Protein AF-0000000084488303 (afdb_homodimer)

pLDDT: mean 95.03, std 7.63, range [35.03, 98.94]

InterPro domains:
  IPR011650 Peptidase M20, dimerisation domain [PF07687] (34-144)
  IPR036264 Bacterial exopeptidase dimerisation domain [SSF55031] (40-153)
  IPR052083 Aminoacylase-1 peptidase M20A [PTHR45892] (1-249)

Radius of gyration: 33.82 Å; Cα contacts (8 Å, |Δi|>4): 1041; chains: 2; bounding box: 49×104×62 Å

Solvent-accessible surface area (backbone atoms only — not comparable to full-atom values): 26555 Å² total; per-residue (Å²): 94,80,67,50,68,75,34,68,70,44,59,68,64,64,72,73,64,42,81,39,77,42,46,48,19,64,44,84,38,30,40,34,24,34,40,48,23,29,50,33,27,38,35,40,39,24,40,26,63,59,43,61,21,71,46,87,74,77,71,27,13,44,58,24,46,49,46,49,48,49,54,52,52,49,50,26,52,52,33,50,49,52,45,71,75,30,86,89,51,53,75,21,69,35,56,24,51,30,57,8,31,33,38,32,45,88,43,56,57,30,32,28,46,40,32,37,41,27,32,14,34,30,38,19,82,87,57,56,66,67,59,50,51,49,49,54,51,48,50,41,58,72,40,39,75,79,50,44,76,44,68,82,36,72,54,68,92,57,68,56,39,62,85,45,84,88,27,64,65,39,49,47,52,50,50,45,34,53,76,71,64,55,46,74,42,83,40,44,34,56,54,80,61,67,52,56,47,42,27,61,76,71,28,41,34,38,18,48,33,67,32,41,65,25,69,74,35,84,96,46,80,86,62,76,77,58,67,67,46,53,54,52,27,50,56,51,46,54,52,45,50,53,53,60,71,61,57,72,76,71,83,111,94,81,65,49,67,75,34,68,70,43,58,69,64,63,73,73,65,43,82,41,79,43,46,50,20,64,45,84,38,30,39,33,24,34,41,49,22,31,51,32,26,37,35,38,38,22,39,26,62,59,43,61,20,68,48,86,74,76,72,27,12,45,57,25,46,48,46,49,49,49,54,52,53,48,48,26,51,51,33,50,49,52,46,72,74,31,84,90,51,54,75,20,69,34,54,24,51,31,58,8,32,35,38,32,44,89,44,55,56,31,32,28,48,38,32,38,42,27,31,13,34,32,39,17,82,88,56,55,65,68,60,51,52,50,50,53,51,50,52,42,57,72,40,39,76,79,50,45,78,45,68,81,36,72,54,69,91,58,67,57,38,62,86,45,87,88,28,65,68,40,5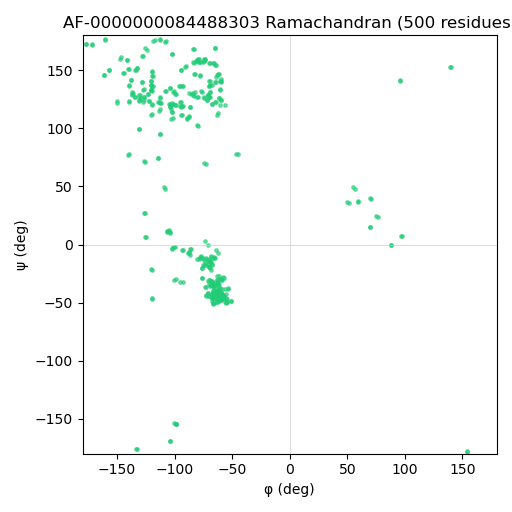0,46,51,52,50,46,33,54,75,70,65,56,45,74,43,82,42,45,34,57,54,81,63,69,52,56,48,41,28,61,76,69,28,42,34,38,18,47,32,66,32,42,65,24,70,75,34,84,96,44,80,86,62,75,77,59,67,68,46,53,54,51,26,50,54,50,47,55,52,45,51,52,53,59,71,60,56,69,74,71,83,108

Foldseek 3Di:
DQPVCPDPVVVVVVAQEAEAAAFEAQALAWEKEFAAWFKWKKKKKQFADKDFQVDDDPSAQVQLCVLLCCVQVVQQVVQVVVCVVDVLDDLLATKHKDWDDKDFDDDPGMRTRIIMTIMIIIGHLPDDPVVVVVVSVVSSVVSHPDMDMDIPGGGDRFDTADCDPVRLLNVLLVVLCVVVPHHYDYGHHHDDDPQRSCRRVPHGYMHTFQHYSADGQVVHPPHDGDPVSVVVRVVSCVSSVVSSVPRPPPVD/DQPVCPDPVVVVVVAQEAEAAAFEAQALAWEKEFAAWFKWKKKKKQFADKDFQVDDDPSAQVQLCVLLCCVQVVQQVVQVVVCVVDVLDDLLATKHKDWDDKDFDDDPGMRTRIIMTIMIIIGHLPDDPVVVVVVSVVSSVVSHPDMDMDIPGGGDRFDTQDCDPVRLLNVLLVVLCVVVPHHYDYGHHHDDDPQRSCRRVPRGYMHTFQHYSADGQVVHPPHDGDPVSVVVRVVSCVSSVVSSVPRPPPVD

Sequence (504 aa):
MRKYVHTQHFKHLNVGVSLDEGMASPTEDYLLFYGERSIWHFHIHCPGQPGHGSLLLDNTAGEKVHYIINKLMTLREQEKKKLENNPSLSIGDVITINLTQLHGGVQSNVIPPEFVVVFDCRLPVTVSHEDWENTLNQWCKEAGSGISIEYEQKQPQVEVTKLDNSNVFWNVFKESADQLGLKLIKRIFPGGTDSRYLRDVGIPAFGFSPMNKTPVLLHDHDEFLNVDIFLKGIDIYCKLIADLANVEDKTGMRKYVHTQHFKHLNVGVSLDEGMASPTEDYLLFYGERSIWHFHIHCPGQPGHGSLLLDNTAGEKVHYIINKLMTLREQEKKKLENNPSLSIGDVITINLTQLHGGVQSNVIPPEFVVVFDCRLPVTVSHEDWENTLNQWCKEAGSGISIEYEQKQPQVEVTKLDNSNVFWNVFKESADQLGLKLIKRIFPGGTDSRYLRDVGIPAFGFSPMNKTPVLLHDHDEFLNVDIFLKGIDIYCKLIADLANVEDKTG

Nearest PDB structures (foldseek):
  7uoi-assembly1_A  TM=7.329E-01  e=9.240E-13  Enterococcus faecium 1,231,410
  3pfo-assembly1_B  TM=6.461E-01  e=4.206E-11  Rhodopseudomonas palustris CGA009
  7m6u-assembly1_C-3  TM=6.364E-01  e=1.775E-10  Pseudomonas sp. RS-16
  7yh4-assembly1_A  TM=6.129E-01  e=3.811E-09  Homo sapiens
  3io1-assembly1_B-2  TM=5.251E-01  e=7.487E-10  Klebsiella pneumoniae subsp. pneumoniae MGH 78578

Secondary structure (DSSP, 8-state):
-TTGGGSHHHHHH----EEE-----SSS-EEEEEEEPEEEEEEEEEE---EETTS--SS-HHHHHHHHHHHHHHHHHHHHHHHHH-TT--GGGS-EEEEEEEEE-S-TTEE-SEEEEEEEEEE-TTS-HHHHHHHHHHHHHHH-TT-EEEEEEEPPP-PPPP-STT-HHHHHHHHHHHHTT--EEEEEESS--THHHHHHTT--EEEE----S----TTSTT----HHHHHHHHHHHHHHHHHHHT---TT-/-TTGGGSHHHHHH----EEE-----SSS-EEEEEEEPEEEEEEEEEE---EETTS--SS-HHHHHHHHHHHHHHHHHHHHHHHHH-TT--GGGS-EEEEEEEEE-S-TTEE-SEEEEEEEEEE-TTS-HHHHHHHHHHHHHHH-TT-EEEEEEEPPP-PPPP-STT-HHHHHHHHHHHHTT--EEEEEESS--THHHHHHTT--EEEE----S----TTSTT----HHHHHHHHHHHHHHHHHHHT---TT-

Organism: NCBI:txid1629725

Structure (mmCIF, N/CA/C/O backbone):
data_AF-0000000084488303-model_v1
#
loop_
_entity.id
_entity.type
_entity.pdbx_description
1 polymer 'N-acyl-aliphatic-L-amino acid amidohydrolase'
#
loop_
_atom_site.group_PDB
_atom_site.id
_atom_site.type_symbol
_atom_site.label_atom_id
_atom_site.label_alt_id
_atom_site.label_comp_id
_atom_site.label_asym_id
_atom_site.label_entity_id
_atom_site.label_seq_id
_atom_site.pdbx_PDB_ins_code
_atom_site.Cartn_x
_atom_site.Cartn_y
_atom_site.Cartn_z
_atom_site.occupancy
_atom_site.B_iso_or_equiv
_atom_site.auth_seq_id
_atom_site.auth_comp_id
_atom_site.auth_asym_id
_atom_site.auth_atom_id
_atom_site.pdbx_PDB_model_num
ATOM 1 N N . MET A 1 1 ? -6.309 -25.172 -26.672 1 89 1 MET A N 1
ATOM 2 C CA . MET A 1 1 ? -6.773 -26.375 -25.984 1 89 1 MET A CA 1
ATOM 3 C C . MET A 1 1 ? -8 -26.062 -25.125 1 89 1 MET A C 1
ATOM 5 O O . MET A 1 1 ? -8.93 -26.875 -25.062 1 89 1 MET A O 1
ATOM 9 N N . ARG A 1 2 ? -8.156 -24.891 -24.609 1 88.62 2 ARG A N 1
ATOM 10 C CA . ARG A 1 2 ? -9.234 -24.484 -23.703 1 88.62 2 ARG A CA 1
ATOM 11 C C . ARG A 1 2 ? -10.602 -24.719 -24.344 1 88.62 2 ARG A C 1
ATOM 13 O O . ARG A 1 2 ? -11.469 -25.344 -23.734 1 88.62 2 ARG A O 1
ATOM 20 N N . LYS A 1 3 ? -10.734 -24.375 -25.531 1 92.81 3 LYS A N 1
ATOM 21 C CA . LYS A 1 3 ? -11.992 -24.547 -26.25 1 92.81 3 LYS A CA 1
ATOM 22 C C . LYS A 1 3 ? -12.023 -25.875 -27 1 92.81 3 LYS A C 1
ATOM 24 O O . LYS A 1 3 ? -13.07 -26.516 -27.109 1 92.81 3 LYS A O 1
ATOM 29 N N . TYR A 1 4 ? -10.859 -26.266 -27.438 1 95.19 4 TYR A N 1
ATOM 30 C CA . TYR A 1 4 ? -10.734 -27.391 -28.344 1 95.19 4 TYR A CA 1
ATOM 31 C C . TYR A 1 4 ? -11.156 -28.688 -27.672 1 95.19 4 TYR A C 1
ATOM 33 O O . TYR A 1 4 ? -11.797 -29.547 -28.281 1 95.19 4 TYR A O 1
ATOM 41 N N . VAL A 1 5 ? -10.852 -28.891 -26.438 1 95 5 VAL A N 1
ATOM 42 C CA . VAL A 1 5 ? -11.07 -30.156 -25.719 1 95 5 VAL A CA 1
ATOM 43 C C . VAL A 1 5 ? -12.57 -30.422 -25.609 1 95 5 VAL A C 1
ATOM 45 O O . VAL A 1 5 ? -12.977 -31.562 -25.375 1 95 5 VAL A O 1
ATOM 48 N N . HIS A 1 6 ? -13.453 -29.469 -25.922 1 95.5 6 HIS A N 1
ATOM 49 C CA . HIS A 1 6 ? -14.898 -29.625 -25.781 1 95.5 6 HIS A CA 1
ATOM 50 C C . HIS A 1 6 ? -15.555 -29.891 -27.125 1 95.5 6 HIS A C 1
ATOM 52 O O . HIS A 1 6 ? -16.766 -30.125 -27.203 1 95.5 6 HIS A O 1
ATOM 58 N N . THR A 1 7 ? -14.82 -29.875 -28.109 1 96.69 7 THR A N 1
ATOM 59 C CA . THR A 1 7 ? -15.359 -30.062 -29.453 1 96.69 7 THR A CA 1
ATOM 60 C C . THR A 1 7 ? -15.562 -31.547 -29.75 1 96.69 7 THR A C 1
ATOM 62 O O . THR A 1 7 ? -14.922 -32.406 -29.141 1 96.69 7 THR A O 1
ATOM 65 N N . GLN A 1 8 ? -16.406 -31.734 -30.672 1 96.56 8 GLN A N 1
ATOM 66 C CA . GLN A 1 8 ? -16.641 -33.094 -31.141 1 96.56 8 GLN A CA 1
ATOM 67 C C . GLN A 1 8 ? -15.391 -33.656 -31.844 1 96.56 8 GLN A C 1
ATOM 69 O O . GLN A 1 8 ? -15.102 -34.844 -31.75 1 96.56 8 GLN A O 1
ATOM 74 N N . HIS A 1 9 ? -14.766 -32.781 -32.438 1 96.75 9 HIS A N 1
ATOM 75 C CA . HIS A 1 9 ? -13.547 -33.188 -33.125 1 96.75 9 HIS A CA 1
ATOM 76 C C . HIS A 1 9 ? -12.547 -33.781 -32.156 1 96.75 9 HIS A C 1
ATOM 78 O O . HIS A 1 9 ? -11.945 -34.812 -32.406 1 96.75 9 HIS A O 1
ATOM 84 N N . PHE A 1 10 ? -12.367 -33.156 -31.047 1 96.31 10 PHE A N 1
ATOM 85 C CA . PHE A 1 10 ? -11.438 -33.656 -30.047 1 96.31 10 PHE A CA 1
ATOM 86 C C . PHE A 1 10 ? -11.914 -34.969 -29.469 1 96.31 10 PHE A C 1
ATOM 88 O O . PHE A 1 10 ? -11.117 -35.906 -29.281 1 96.31 10 PHE A O 1
ATOM 95 N N . LYS A 1 11 ? -13.195 -35.031 -29.188 1 94.31 11 LYS A N 1
ATOM 96 C CA . LYS A 1 11 ? -13.758 -36.281 -28.641 1 94.31 11 LYS A CA 1
ATOM 97 C C . LYS A 1 11 ? -13.523 -37.438 -29.594 1 94.31 11 LYS A C 1
ATOM 99 O O . LYS A 1 11 ? -13.266 -38.562 -29.141 1 94.31 11 LYS A O 1
ATOM 104 N N . HIS A 1 12 ? -13.484 -37.125 -30.828 1 95.5 12 HIS A N 1
ATOM 105 C CA . HIS A 1 12 ? -13.328 -38.156 -31.828 1 95.5 12 HIS A CA 1
ATOM 106 C C . HIS A 1 12 ? -11.891 -38.656 -31.891 1 95.5 12 HIS A C 1
ATOM 108 O O . HIS A 1 12 ? -11.633 -39.781 -32.344 1 95.5 12 HIS A O 1
ATOM 114 N N . LEU A 1 13 ? -10.984 -37.906 -31.406 1 93.75 13 LEU A N 1
ATOM 115 C CA . LEU A 1 13 ? -9.586 -38.344 -31.375 1 93.75 13 LEU A CA 1
ATOM 116 C C . LEU A 1 13 ? -9.391 -39.469 -30.375 1 93.75 13 LEU A C 1
ATOM 118 O O . LEU A 1 13 ? -8.398 -40.188 -30.438 1 93.75 13 LEU A O 1
ATOM 122 N N . ASN A 1 14 ? -10.359 -39.594 -29.422 1 92.81 14 ASN A N 1
ATOM 123 C CA . ASN A 1 14 ? -10.32 -40.656 -28.422 1 92.81 14 ASN A CA 1
ATOM 124 C C . ASN A 1 14 ? -8.992 -40.656 -27.656 1 92.81 14 ASN A C 1
ATOM 126 O O . ASN A 1 14 ? -8.328 -41.688 -27.562 1 92.81 14 ASN A O 1
ATOM 130 N N . VAL A 1 15 ? -8.648 -39.469 -27.188 1 93.44 15 VAL A N 1
ATOM 131 C CA . VAL A 1 15 ? -7.402 -39.312 -26.453 1 93.44 15 VAL A CA 1
ATOM 132 C C . VAL A 1 15 ? -7.508 -39.969 -25.094 1 93.44 15 VAL A C 1
ATOM 134 O O . VAL A 1 15 ? -8.445 -39.719 -24.344 1 93.44 15 VAL A O 1
ATOM 137 N N . GLY A 1 16 ? -6.551 -40.812 -24.75 1 93.69 16 GLY A N 1
ATOM 138 C CA . GLY A 1 16 ? -6.531 -41.5 -23.469 1 93.69 16 GLY A CA 1
ATOM 139 C C . GLY A 1 16 ? -5.602 -40.875 -22.469 1 93.69 16 GLY A C 1
ATOM 140 O O . GLY A 1 16 ? -5.84 -40.938 -21.266 1 93.69 16 GLY A O 1
ATOM 141 N N . VAL A 1 17 ? -4.562 -40.281 -22.984 1 96.19 17 VAL A N 1
ATOM 142 C CA . VAL A 1 17 ? -3.543 -39.656 -22.141 1 96.19 17 VAL A CA 1
ATOM 143 C C . VAL A 1 17 ? -2.789 -38.594 -22.953 1 96.19 17 VAL A C 1
ATOM 145 O O . VAL A 1 17 ? -2.746 -38.656 -24.188 1 96.19 17 VAL A O 1
ATOM 148 N N . SER A 1 18 ? -2.332 -37.594 -22.25 1 95.81 18 SER A N 1
ATOM 149 C CA . SER A 1 18 ? -1.523 -36.562 -22.891 1 95.81 18 SER A CA 1
ATOM 150 C C . SER A 1 18 ? -0.138 -36.469 -22.266 1 95.81 18 SER A C 1
ATOM 152 O O . SER A 1 18 ? 0.002 -36.562 -21.047 1 95.81 18 SER A O 1
ATOM 154 N N . LEU A 1 19 ? 0.836 -36.438 -23.109 1 94.94 19 LEU A N 1
ATOM 155 C CA . LEU A 1 19 ? 2.193 -36.062 -22.703 1 94.94 19 LEU A CA 1
ATOM 156 C C . LEU A 1 19 ? 2.529 -34.656 -23.125 1 94.94 19 LEU A C 1
ATOM 158 O O . LEU A 1 19 ? 2.469 -34.312 -24.312 1 94.94 19 LEU A O 1
ATOM 162 N N . ASP A 1 20 ? 2.768 -33.812 -22.172 1 91.44 20 ASP A N 1
ATOM 163 C CA . ASP A 1 20 ? 3.098 -32.406 -22.406 1 91.44 20 ASP A CA 1
ATOM 164 C C . ASP A 1 20 ? 4.539 -32.094 -22 1 91.44 20 ASP A C 1
ATOM 166 O O . ASP A 1 20 ? 5.242 -32.969 -21.5 1 91.44 20 ASP A O 1
ATOM 170 N N . GLU A 1 21 ? 4.895 -30.859 -22.266 1 85.94 21 GLU A N 1
ATOM 171 C CA . GLU A 1 21 ? 6.281 -30.484 -22.016 1 85.94 21 GLU A CA 1
ATOM 172 C C . GLU A 1 21 ? 6.582 -30.453 -20.516 1 85.94 21 GLU A C 1
ATOM 174 O O . GLU A 1 21 ? 5.73 -30.062 -19.719 1 85.94 21 GLU A O 1
ATOM 179 N N . GLY A 1 22 ? 7.734 -30.984 -20.219 1 90.31 22 GLY A N 1
ATOM 180 C CA . GLY A 1 22 ? 8.281 -30.875 -18.875 1 90.31 22 GLY A CA 1
ATOM 181 C C . GLY A 1 22 ? 9.305 -29.766 -18.734 1 90.31 22 GLY A C 1
ATOM 182 O O . GLY A 1 22 ? 9.18 -28.719 -19.359 1 90.31 22 GLY A O 1
ATOM 183 N N . MET A 1 23 ? 10.148 -29.953 -17.781 1 90.75 23 MET A N 1
ATOM 184 C CA . MET A 1 23 ? 11.195 -28.984 -17.484 1 90.75 23 MET A CA 1
ATOM 185 C C . MET A 1 23 ? 12.539 -29.672 -17.297 1 90.75 23 MET A C 1
ATOM 187 O O . MET A 1 23 ? 12.594 -30.844 -16.906 1 90.75 23 MET A O 1
ATOM 191 N N . ALA A 1 24 ? 13.602 -28.922 -17.641 1 92.62 24 ALA A N 1
ATOM 192 C CA . ALA A 1 24 ? 14.945 -29.438 -17.375 1 92.62 24 ALA A CA 1
ATOM 193 C C . ALA A 1 24 ? 15.188 -29.578 -15.875 1 92.62 24 ALA A C 1
ATOM 195 O O . ALA A 1 24 ? 14.547 -28.906 -15.07 1 92.62 24 ALA A O 1
ATOM 196 N N . SER A 1 25 ? 16.047 -30.438 -15.586 1 93.94 25 SER A N 1
ATOM 197 C CA . SER A 1 25 ? 16.531 -30.625 -14.227 1 93.94 25 SER A CA 1
ATOM 198 C C . SER A 1 25 ? 18.047 -30.547 -14.172 1 93.94 25 SER A C 1
ATOM 200 O O . SER A 1 25 ? 18.734 -31.188 -14.977 1 93.94 25 SER A O 1
ATOM 202 N N . PRO A 1 26 ? 18.547 -29.828 -13.242 1 93.56 26 PRO A N 1
ATOM 203 C CA . PRO A 1 26 ? 20.016 -29.75 -13.156 1 93.56 26 PRO A CA 1
ATOM 204 C C . PRO A 1 26 ? 20.625 -31 -12.531 1 93.56 26 PRO A C 1
ATOM 206 O O . PRO A 1 26 ? 21.844 -31.188 -12.594 1 93.56 26 PRO A O 1
ATOM 209 N N . THR A 1 27 ? 19.891 -31.875 -11.984 1 95 27 THR A N 1
ATOM 210 C CA . THR A 1 27 ? 20.359 -33.062 -11.305 1 95 27 THR A CA 1
ATOM 211 C C . THR A 1 27 ? 20.156 -34.312 -12.188 1 95 27 THR A C 1
ATOM 213 O O . THR A 1 27 ? 19.844 -34.188 -13.375 1 95 27 THR A O 1
ATOM 216 N N . GLU A 1 28 ? 20.344 -35.469 -11.578 1 96.06 28 GLU A N 1
ATOM 217 C CA . GLU A 1 28 ? 20.172 -36.719 -12.289 1 96.06 28 GLU A CA 1
ATOM 218 C C . GLU A 1 28 ? 18.688 -37.062 -12.43 1 96.06 28 GLU A C 1
ATOM 220 O O . GLU A 1 28 ? 18.328 -37.938 -13.234 1 96.06 28 GLU A O 1
ATOM 225 N N . ASP A 1 29 ? 17.906 -36.344 -11.734 1 96.25 29 ASP A N 1
ATOM 226 C CA . ASP A 1 29 ? 16.484 -36.656 -11.695 1 96.25 29 ASP A CA 1
ATOM 227 C C . ASP A 1 29 ? 15.75 -36.062 -12.898 1 96.25 29 ASP A C 1
ATOM 229 O O . ASP A 1 29 ? 16.266 -35.156 -13.547 1 96.25 29 ASP A O 1
ATOM 233 N N . TYR A 1 30 ? 14.586 -36.688 -13.234 1 97.12 30 TYR A N 1
ATOM 234 C CA . TYR A 1 30 ? 13.648 -36.125 -14.211 1 97.12 30 TYR A CA 1
ATOM 235 C C . TYR A 1 30 ? 12.398 -35.594 -13.531 1 97.12 30 TYR A C 1
ATOM 237 O O . TYR A 1 30 ? 11.812 -36.25 -12.672 1 97.12 30 TYR A O 1
ATOM 245 N N . LEU A 1 31 ? 12.031 -34.406 -13.898 1 96.12 31 LEU A N 1
ATOM 246 C CA . LEU A 1 31 ? 10.828 -33.812 -13.32 1 96.12 31 LEU A CA 1
ATOM 247 C C . LEU A 1 31 ? 9.578 -34.312 -14.039 1 96.12 31 LEU A C 1
ATOM 249 O O . LEU A 1 31 ? 9.562 -34.406 -15.273 1 96.12 31 LEU A O 1
ATOM 253 N N . LEU A 1 32 ? 8.656 -34.719 -13.281 1 97.44 32 LEU A N 1
ATOM 254 C CA . LEU A 1 32 ? 7.344 -35.125 -13.789 1 97.44 32 LEU A CA 1
ATOM 255 C C . LEU A 1 32 ? 6.246 -34.25 -13.18 1 97.44 32 LEU A C 1
ATOM 257 O O . LEU A 1 32 ? 6.078 -34.219 -11.961 1 97.44 32 LEU A O 1
ATOM 261 N N . PHE A 1 33 ? 5.531 -33.562 -14.039 1 97.5 33 PHE A N 1
ATOM 262 C CA . PHE A 1 33 ? 4.441 -32.719 -13.562 1 97.5 33 PHE A CA 1
ATOM 263 C C . PHE A 1 33 ? 3.098 -33.438 -13.758 1 97.5 33 PHE A C 1
ATOM 265 O O . PHE A 1 33 ? 2.807 -33.938 -14.844 1 97.5 33 PHE A O 1
ATOM 272 N N . TYR A 1 34 ? 2.297 -33.438 -12.727 1 97.75 34 TYR A N 1
ATOM 273 C CA . TYR A 1 34 ? 1.019 -34.156 -12.773 1 97.75 34 TYR A CA 1
ATOM 274 C C . TYR A 1 34 ? -0.129 -33.219 -12.414 1 97.75 34 TYR A C 1
ATOM 276 O O . TYR A 1 34 ? -1.271 -33.656 -12.258 1 97.75 34 TYR A O 1
ATOM 284 N N . GLY A 1 35 ? 0.147 -31.969 -12.258 1 96.75 35 GLY A N 1
ATOM 285 C CA . GLY A 1 35 ? -0.761 -30.875 -11.977 1 96.75 35 GLY A CA 1
ATOM 286 C C . GLY A 1 35 ? -0.097 -29.516 -12.062 1 96.75 35 GLY A C 1
ATOM 287 O O . GLY A 1 35 ? 1.114 -29.422 -12.273 1 96.75 35 GLY A O 1
ATOM 288 N N . GLU A 1 36 ? -0.826 -28.531 -11.984 1 95.88 36 GLU A N 1
ATOM 289 C CA . GLU A 1 36 ? -0.297 -27.172 -11.969 1 95.88 36 GLU A CA 1
ATOM 290 C C . GLU A 1 36 ? -1.081 -26.281 -11.008 1 95.88 36 GLU A C 1
ATOM 292 O O . GLU A 1 36 ? -2.201 -26.609 -10.625 1 95.88 36 GLU A O 1
ATOM 297 N N . ARG A 1 37 ? -0.501 -25.219 -10.586 1 96.69 37 ARG A N 1
ATOM 298 C CA . ARG A 1 37 ? -1.184 -24.25 -9.742 1 96.69 37 ARG A CA 1
ATOM 299 C C . ARG A 1 37 ? -2.264 -23.5 -10.523 1 96.69 37 ARG A C 1
ATOM 301 O O . ARG A 1 37 ? -2.215 -23.438 -11.758 1 96.69 37 ARG A O 1
ATOM 308 N N . SER A 1 38 ? -3.215 -23 -9.758 1 97.38 38 SER A N 1
ATOM 309 C CA . SER A 1 38 ? -4.25 -22.172 -10.359 1 97.38 38 SER A CA 1
ATOM 310 C C . SER A 1 38 ? -3.887 -20.688 -10.273 1 97.38 38 SER A C 1
ATOM 312 O O . SER A 1 38 ? -3.447 -20.219 -9.227 1 97.38 38 SER A O 1
ATOM 314 N N . ILE A 1 39 ? -4.105 -20 -11.344 1 97.5 39 ILE A N 1
ATOM 315 C CA . ILE A 1 39 ? -3.75 -18.594 -11.43 1 97.5 39 ILE A CA 1
ATOM 316 C C . ILE A 1 39 ? -4.961 -17.734 -11.078 1 97.5 39 ILE A C 1
ATOM 318 O O . ILE A 1 39 ? -6.02 -17.859 -11.695 1 97.5 39 ILE A O 1
ATOM 322 N N . TRP A 1 40 ? -4.797 -16.922 -10.102 1 98.56 40 TRP A N 1
ATOM 323 C CA . TRP A 1 40 ? -5.77 -15.883 -9.758 1 98.56 40 TRP A CA 1
ATOM 324 C C . TRP A 1 40 ? -5.145 -14.5 -9.852 1 98.56 40 TRP A C 1
ATOM 326 O O . TRP A 1 40 ? -4.184 -14.195 -9.141 1 98.56 40 TRP A O 1
ATOM 336 N N . HIS A 1 41 ? -5.578 -13.727 -10.789 1 98.69 41 HIS A N 1
ATOM 337 C CA . HIS A 1 41 ? -5.285 -12.305 -10.859 1 98.69 41 HIS A CA 1
ATOM 338 C C . HIS A 1 41 ? -6.492 -11.477 -10.422 1 98.69 41 HIS A C 1
ATOM 340 O O . HIS A 1 41 ? -7.547 -11.531 -11.055 1 98.69 41 HIS A O 1
ATOM 346 N N . PHE A 1 42 ? -6.309 -10.703 -9.375 1 98.81 42 PHE A N 1
ATOM 347 C CA . PHE A 1 42 ? -7.488 -9.977 -8.922 1 98.81 42 PHE A CA 1
ATOM 348 C C . PHE A 1 42 ? -7.129 -8.539 -8.555 1 98.81 42 PHE A C 1
ATOM 350 O O . PHE A 1 42 ? -6.023 -8.273 -8.078 1 98.81 42 PHE A O 1
ATOM 357 N N . HIS A 1 43 ? -8.016 -7.66 -8.883 1 98.88 43 HIS A N 1
ATOM 358 C CA . HIS A 1 43 ? -8 -6.238 -8.57 1 98.88 43 HIS A CA 1
ATOM 359 C C . HIS A 1 43 ? -8.898 -5.93 -7.375 1 98.88 43 HIS A C 1
ATOM 361 O O . HIS A 1 43 ? -10.102 -6.199 -7.41 1 98.88 43 HIS A O 1
ATOM 367 N N . ILE A 1 44 ? -8.352 -5.41 -6.359 1 98.94 44 ILE A N 1
ATOM 368 C CA . ILE A 1 44 ? -9.156 -5.023 -5.203 1 98.94 44 ILE A CA 1
ATOM 369 C C . ILE A 1 44 ? -9.375 -3.514 -5.211 1 98.94 44 ILE A C 1
ATOM 371 O O . ILE A 1 44 ? -8.422 -2.738 -5.113 1 98.94 44 ILE A O 1
ATOM 375 N N . HIS A 1 45 ? -10.609 -3.156 -5.391 1 98.88 45 HIS A N 1
ATOM 376 C CA . HIS A 1 45 ? -11.031 -1.759 -5.363 1 98.88 45 HIS A CA 1
ATOM 377 C C . HIS A 1 45 ? -11.336 -1.306 -3.939 1 98.88 45 HIS A C 1
ATOM 379 O O . HIS A 1 45 ? -12.242 -1.838 -3.297 1 98.88 45 HIS A O 1
ATOM 385 N N . CYS A 1 46 ? -10.625 -0.353 -3.461 1 98.81 46 CYS A N 1
ATOM 386 C CA . CYS A 1 46 ? -10.766 0.174 -2.107 1 98.81 46 CYS A CA 1
ATOM 387 C C . CYS A 1 46 ? -11.289 1.604 -2.133 1 98.81 46 CYS A C 1
ATOM 389 O O . CYS A 1 46 ? -10.516 2.555 -2.238 1 98.81 46 CYS A O 1
ATOM 391 N N . PRO A 1 47 ? -12.57 1.755 -1.998 1 98.5 47 PRO A N 1
ATOM 392 C CA . PRO A 1 47 ? -13.148 3.102 -2.033 1 98.5 47 PRO A CA 1
ATOM 393 C C . PRO A 1 47 ? -13.016 3.834 -0.7 1 98.5 47 PRO A C 1
ATOM 395 O O . PRO A 1 47 ? -12.742 3.209 0.328 1 98.5 47 PRO A O 1
ATOM 398 N N . GLY A 1 48 ? -13.086 5.086 -0.671 1 96.88 48 GLY A N 1
ATOM 399 C CA . GLY A 1 48 ? -13.156 5.945 0.5 1 96.88 48 GLY A CA 1
ATOM 400 C C . GLY A 1 48 ? -13.703 7.328 0.194 1 96.88 48 GLY A C 1
ATOM 401 O O . GLY A 1 48 ? -14.047 7.625 -0.951 1 96.88 48 GLY A O 1
ATOM 402 N N . GLN A 1 49 ? -13.844 8.109 1.165 1 94.44 49 GLN A N 1
ATOM 403 C CA . GLN A 1 49 ? -14.297 9.492 1 1 94.44 49 GLN A CA 1
ATOM 404 C C . GLN A 1 49 ? -13.117 10.422 0.724 1 94.44 49 GLN A C 1
ATOM 406 O O . GLN A 1 49 ? -12.109 10.391 1.437 1 94.44 49 GLN A O 1
ATOM 411 N N . PRO A 1 50 ? -13.305 11.211 -0.329 1 94.69 50 PRO A N 1
ATOM 412 C CA . PRO A 1 50 ? -12.25 12.203 -0.562 1 94.69 50 PRO A CA 1
ATOM 413 C C . PRO A 1 50 ? -12.172 13.258 0.544 1 94.69 50 PRO A C 1
ATOM 415 O O . PRO A 1 50 ? -13.164 13.492 1.241 1 94.69 50 PRO A O 1
ATOM 418 N N . GLY A 1 51 ? -11.078 13.852 0.691 1 93.69 51 GLY A N 1
ATOM 419 C CA . GLY A 1 51 ? -10.875 14.891 1.693 1 93.69 51 GLY A CA 1
ATOM 420 C C . GLY A 1 51 ? -9.5 15.516 1.637 1 93.69 51 GLY A C 1
ATOM 421 O O . GLY A 1 51 ? -8.664 15.125 0.812 1 93.69 51 GLY A O 1
ATOM 422 N N . HIS A 1 52 ? -9.391 16.578 2.461 1 93.88 52 HIS A N 1
ATOM 423 C CA . HIS A 1 52 ? -8.102 17.25 2.564 1 93.88 52 HIS A CA 1
ATOM 424 C C . HIS A 1 52 ? -7.078 16.375 3.285 1 93.88 52 HIS A C 1
ATOM 426 O O . HIS A 1 52 ? -7.402 15.719 4.281 1 93.88 52 HIS A O 1
ATOM 432 N N . GLY A 1 53 ? -5.793 16.375 2.816 1 95.38 53 GLY A N 1
ATOM 433 C CA . GLY A 1 53 ? -4.734 15.539 3.359 1 95.38 53 GLY A CA 1
ATOM 434 C C . GLY A 1 53 ? -4.359 15.898 4.781 1 95.38 53 GLY A C 1
ATOM 435 O O . GLY A 1 53 ? -3.678 15.133 5.465 1 95.38 53 GLY A O 1
ATOM 436 N N . SER A 1 54 ? -4.852 17.031 5.246 1 94.69 54 SER A N 1
ATOM 437 C CA . SER A 1 54 ? -4.5 17.5 6.582 1 94.69 54 SER A CA 1
ATOM 438 C C . SER A 1 54 ? -5.418 16.891 7.641 1 94.69 54 SER A C 1
ATOM 440 O O . SER A 1 54 ? -5.238 17.125 8.836 1 94.69 54 SER A O 1
ATOM 442 N N . LEU A 1 55 ? -6.379 16.156 7.262 1 94.5 55 LEU A N 1
ATOM 443 C CA . LEU A 1 55 ? -7.383 15.609 8.172 1 94.5 55 LEU A CA 1
ATOM 444 C C . LEU A 1 55 ? -7.113 14.141 8.469 1 94.5 55 LEU A C 1
ATOM 446 O O . LEU A 1 55 ? -6.297 13.508 7.793 1 94.5 55 LEU A O 1
ATOM 450 N N . LEU A 1 56 ? -7.734 13.625 9.508 1 97 56 LEU A N 1
ATOM 451 C CA . LEU A 1 56 ? -7.719 12.203 9.844 1 97 56 LEU A CA 1
ATOM 452 C C . LEU A 1 56 ? -9.109 11.594 9.711 1 97 56 LEU A C 1
ATOM 454 O O . LEU A 1 56 ? -9.758 11.289 10.711 1 97 56 LEU A O 1
ATOM 458 N N . LEU A 1 57 ? -9.492 11.414 8.492 1 95.62 57 LEU A N 1
ATOM 459 C CA . LEU A 1 57 ? -10.812 10.852 8.211 1 95.62 57 LEU A CA 1
ATOM 460 C C . LEU A 1 57 ? -10.836 9.352 8.492 1 95.62 57 LEU A C 1
ATOM 462 O O . LEU A 1 57 ? -9.797 8.688 8.438 1 95.62 57 LEU A O 1
ATOM 466 N N . ASP A 1 58 ? -12.016 8.836 8.719 1 95.12 58 ASP A N 1
ATOM 467 C CA . ASP A 1 58 ? -12.211 7.406 8.914 1 95.12 58 ASP A CA 1
ATOM 468 C C . ASP A 1 58 ? -12.5 6.707 7.582 1 95.12 58 ASP A C 1
ATOM 470 O O . ASP A 1 58 ? -13 7.332 6.645 1 95.12 58 ASP A O 1
ATOM 474 N N . ASN A 1 59 ? -12.148 5.438 7.547 1 95.81 59 ASN A N 1
ATOM 475 C CA . ASN A 1 59 ? -12.547 4.555 6.457 1 95.81 59 ASN A CA 1
ATOM 476 C C . ASN A 1 59 ? -12.039 5.059 5.109 1 95.81 59 ASN A C 1
ATOM 478 O O . ASN A 1 59 ? -12.766 5.016 4.113 1 95.81 59 ASN A O 1
ATOM 482 N N . THR A 1 60 ? -10.867 5.609 5.109 1 97.88 60 THR A N 1
ATOM 483 C CA . THR A 1 60 ? -10.281 6.109 3.869 1 97.88 60 THR A CA 1
ATOM 484 C C . THR A 1 60 ? -9.82 4.953 2.984 1 97.88 60 THR A C 1
ATOM 486 O O . THR A 1 60 ? -9.648 3.83 3.461 1 97.88 60 THR A O 1
ATOM 489 N N . ALA A 1 61 ? -9.664 5.262 1.667 1 98.62 61 ALA A N 1
ATOM 490 C CA . ALA A 1 61 ? -9.07 4.297 0.749 1 98.62 61 ALA A CA 1
ATOM 491 C C . ALA A 1 61 ? -7.715 3.812 1.264 1 98.62 61 ALA A C 1
ATOM 493 O O . ALA A 1 61 ? -7.387 2.629 1.154 1 98.62 61 ALA A O 1
ATOM 494 N N . GLY A 1 62 ? -6.938 4.734 1.861 1 98.69 62 GLY A N 1
ATOM 495 C CA . GLY A 1 62 ? -5.621 4.406 2.383 1 98.69 62 GLY A CA 1
ATOM 496 C C . GLY A 1 62 ? -5.66 3.398 3.516 1 98.69 62 GLY A C 1
ATOM 497 O O . GLY A 1 62 ? -4.848 2.473 3.559 1 98.69 62 GLY A O 1
ATOM 498 N N . GLU A 1 63 ? -6.574 3.561 4.438 1 98.62 63 GLU A N 1
ATOM 499 C CA . GLU A 1 63 ? -6.719 2.615 5.539 1 98.62 63 GLU A CA 1
ATOM 500 C C . GLU A 1 63 ? -7.066 1.22 5.027 1 98.62 63 GLU A C 1
ATOM 502 O O . GLU A 1 63 ? -6.551 0.221 5.531 1 98.62 63 GLU A O 1
ATOM 507 N N . LYS A 1 64 ? -7.945 1.186 4.078 1 98.88 64 LYS A N 1
ATOM 508 C CA . LYS A 1 64 ? -8.383 -0.096 3.529 1 98.88 64 LYS A CA 1
ATOM 509 C C . LYS A 1 64 ? -7.234 -0.799 2.807 1 98.88 64 LYS A C 1
ATOM 511 O O . LYS A 1 64 ? -7.004 -1.993 3.012 1 98.88 64 LYS A O 1
ATOM 516 N N . VAL A 1 65 ? -6.488 -0.065 1.98 1 98.81 65 VAL A N 1
ATOM 517 C CA . VAL A 1 65 ? -5.348 -0.614 1.256 1 98.81 65 VAL A CA 1
ATOM 518 C C . VAL A 1 65 ? -4.297 -1.109 2.248 1 98.81 65 VAL A C 1
ATOM 520 O O . VAL A 1 65 ? -3.678 -2.154 2.035 1 98.81 65 VAL A O 1
ATOM 523 N N . HIS A 1 66 ? -4.062 -0.34 3.312 1 98.81 66 HIS A N 1
ATOM 524 C CA . HIS A 1 66 ? -3.119 -0.755 4.348 1 98.81 66 HIS A CA 1
ATOM 525 C C . HIS A 1 66 ? -3.471 -2.137 4.891 1 98.81 66 HIS A C 1
ATOM 527 O O . HIS A 1 66 ? -2.607 -3.012 4.977 1 98.81 66 HIS A O 1
ATOM 533 N N . TYR A 1 67 ? -4.723 -2.312 5.242 1 98.88 67 TYR A N 1
ATOM 534 C CA . TYR A 1 67 ? -5.172 -3.578 5.812 1 98.88 67 TYR A CA 1
ATOM 535 C C . TYR A 1 67 ? -5.012 -4.715 4.809 1 98.88 67 TYR A C 1
ATOM 537 O O . TYR A 1 67 ? -4.453 -5.766 5.137 1 98.88 67 TYR A O 1
ATOM 545 N N . ILE A 1 68 ? -5.426 -4.523 3.572 1 98.88 68 ILE A N 1
ATOM 546 C CA . ILE A 1 68 ? -5.438 -5.555 2.537 1 98.88 68 ILE A CA 1
ATOM 547 C C . ILE A 1 68 ? -4.004 -5.949 2.189 1 98.88 68 ILE A C 1
ATOM 549 O O . ILE A 1 68 ? -3.67 -7.137 2.17 1 98.88 68 ILE A O 1
ATOM 553 N N . ILE A 1 69 ? -3.166 -4.953 1.902 1 98.94 69 ILE A N 1
ATOM 554 C CA . ILE A 1 69 ? -1.776 -5.234 1.558 1 98.94 69 ILE A CA 1
ATOM 555 C C . ILE A 1 69 ? -1.097 -5.969 2.711 1 98.94 69 ILE A C 1
ATOM 557 O O . ILE A 1 69 ? -0.35 -6.926 2.49 1 98.94 69 ILE A O 1
ATOM 561 N N . ASN A 1 70 ? -1.374 -5.516 3.91 1 98.88 70 ASN A N 1
ATOM 562 C CA . ASN A 1 70 ? -0.755 -6.16 5.062 1 98.88 70 ASN A CA 1
ATOM 563 C C . ASN A 1 70 ? -1.143 -7.633 5.156 1 98.88 70 ASN A C 1
ATOM 565 O O . ASN A 1 70 ? -0.292 -8.492 5.402 1 98.88 70 ASN A O 1
ATOM 569 N N . LYS A 1 71 ? -2.404 -7.977 4.977 1 98.88 71 LYS A N 1
ATOM 570 C CA . LYS A 1 71 ? -2.867 -9.359 5.055 1 98.88 71 LYS A CA 1
ATOM 571 C C . LYS A 1 71 ? -2.223 -10.219 3.971 1 98.88 71 LYS A C 1
ATOM 573 O O . LYS A 1 71 ? -1.667 -11.281 4.262 1 98.88 71 LYS A O 1
ATOM 578 N N . LEU A 1 72 ? -2.262 -9.766 2.754 1 98.94 72 LEU A N 1
ATOM 579 C CA . LEU A 1 72 ? -1.805 -10.562 1.618 1 98.94 72 LEU A CA 1
ATOM 580 C C . LEU A 1 72 ? -0.286 -10.703 1.632 1 98.94 72 LEU A C 1
ATOM 582 O O . LEU A 1 72 ? 0.241 -11.797 1.402 1 98.94 72 LEU A O 1
ATOM 586 N N . MET A 1 73 ? 0.38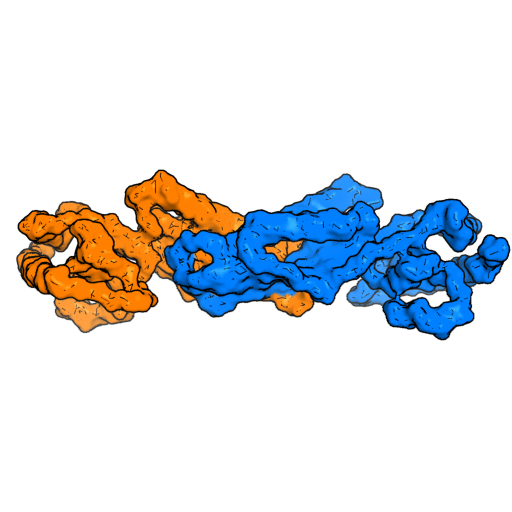9 -9.633 1.945 1 98.81 73 MET A N 1
ATOM 587 C CA . MET A 1 73 ? 1.848 -9.688 1.91 1 98.81 73 MET A CA 1
ATOM 588 C C . MET A 1 73 ? 2.393 -10.438 3.123 1 98.81 73 MET A C 1
ATOM 590 O O . MET A 1 73 ? 3.473 -11.023 3.061 1 98.81 73 MET A O 1
ATOM 594 N N . THR A 1 74 ? 1.658 -10.391 4.238 1 98.81 74 THR A N 1
ATOM 595 C CA . THR A 1 74 ? 2.035 -11.234 5.367 1 98.81 74 THR A CA 1
ATOM 596 C C . THR A 1 74 ? 1.915 -12.711 5.004 1 98.81 74 THR A C 1
ATOM 598 O O . THR A 1 74 ? 2.789 -13.508 5.344 1 98.81 74 THR A O 1
ATOM 601 N N . LEU A 1 75 ? 0.857 -13.047 4.359 1 98.81 75 LEU A N 1
ATOM 602 C CA . LEU A 1 75 ? 0.715 -14.422 3.896 1 98.81 75 LEU A CA 1
ATOM 603 C C . LEU A 1 75 ? 1.84 -14.797 2.936 1 98.81 75 LEU A C 1
ATOM 605 O O . LEU A 1 75 ? 2.381 -15.898 3.004 1 98.81 75 LEU A O 1
ATOM 609 N N . ARG A 1 76 ? 2.172 -13.914 2.006 1 98.75 76 ARG A N 1
ATOM 610 C CA . ARG A 1 76 ? 3.307 -14.125 1.113 1 98.75 76 ARG A CA 1
ATOM 611 C C . ARG A 1 76 ? 4.562 -14.484 1.901 1 98.75 76 ARG A C 1
ATOM 613 O O . ARG A 1 76 ? 5.273 -15.43 1.547 1 98.75 76 ARG A O 1
ATOM 620 N N . GLU A 1 77 ? 4.812 -13.695 2.922 1 98.44 77 GLU A N 1
ATOM 621 C CA . GLU A 1 77 ? 5.992 -13.914 3.75 1 98.44 77 GLU A CA 1
ATOM 622 C C . GLU A 1 77 ? 5.949 -15.289 4.418 1 98.44 77 GLU A C 1
ATOM 624 O O . GLU A 1 77 ? 6.969 -15.977 4.496 1 98.44 77 GLU A O 1
ATOM 629 N N . GLN A 1 78 ? 4.84 -15.633 4.926 1 98.62 78 GLN A N 1
ATOM 630 C CA . GLN A 1 78 ? 4.672 -16.922 5.578 1 98.62 78 GLN A CA 1
ATOM 631 C C . GLN A 1 78 ? 4.926 -18.078 4.602 1 98.62 78 GLN A C 1
ATOM 633 O O . GLN A 1 78 ? 5.59 -19.062 4.945 1 98.62 78 GLN A O 1
ATOM 638 N N . GLU A 1 79 ? 4.395 -17.969 3.412 1 98.5 79 GLU A N 1
ATOM 639 C CA . GLU A 1 79 ? 4.574 -19 2.389 1 98.5 79 GLU A CA 1
ATOM 640 C C . GLU A 1 79 ? 6.031 -19.078 1.941 1 98.5 79 GLU A C 1
ATOM 642 O O . GLU A 1 79 ? 6.547 -20.172 1.688 1 98.5 79 GLU A O 1
ATOM 647 N N . LYS A 1 80 ? 6.641 -17.938 1.817 1 97.88 80 LYS A N 1
ATOM 648 C CA . LYS A 1 80 ? 8.062 -17.906 1.487 1 97.88 80 LYS A CA 1
ATOM 649 C C . LYS A 1 80 ? 8.883 -18.641 2.543 1 97.88 80 LYS A C 1
ATOM 651 O O . LYS A 1 80 ? 9.766 -19.438 2.211 1 97.88 80 LYS A O 1
ATOM 656 N N . LYS A 1 81 ? 8.617 -18.406 3.795 1 98.06 81 LYS A N 1
ATOM 657 C CA . LYS A 1 81 ? 9.312 -19.062 4.898 1 98.06 81 LYS A CA 1
ATOM 658 C C . LYS A 1 81 ? 9.062 -20.562 4.891 1 98.06 81 LYS A C 1
ATOM 660 O O . LYS A 1 81 ? 9.961 -21.359 5.184 1 98.06 81 LYS A O 1
ATOM 665 N N . LYS A 1 82 ? 7.816 -20.891 4.625 1 97.75 82 LYS A N 1
ATOM 666 C CA . LYS A 1 82 ? 7.461 -22.312 4.512 1 97.75 82 LYS A CA 1
ATOM 667 C C . LYS A 1 82 ? 8.336 -23.016 3.479 1 97.75 82 LYS A C 1
ATOM 669 O O . LYS A 1 82 ? 8.836 -24.109 3.729 1 97.75 82 LYS A O 1
ATOM 674 N N . LEU A 1 83 ? 8.484 -22.406 2.363 1 96.75 83 LEU A N 1
ATOM 675 C CA . LEU A 1 83 ? 9.305 -22.953 1.285 1 96.75 83 LEU A CA 1
ATOM 676 C C . LEU A 1 83 ? 10.766 -23.047 1.704 1 96.75 83 LEU A C 1
ATOM 678 O O . LEU A 1 83 ? 11.43 -24.047 1.45 1 96.75 83 LEU A O 1
ATOM 682 N N . GLU A 1 84 ? 11.258 -22.031 2.354 1 96.12 84 GLU A N 1
ATOM 683 C CA . GLU A 1 84 ? 12.656 -21.969 2.768 1 96.12 84 GLU A CA 1
ATOM 684 C C . GLU A 1 84 ? 12.961 -23 3.844 1 96.12 84 GLU A C 1
ATOM 686 O O . GLU A 1 84 ? 14.07 -23.531 3.896 1 96.12 84 GLU A O 1
ATOM 691 N N . ASN A 1 85 ? 12.031 -23.297 4.637 1 97.31 85 ASN A N 1
ATOM 692 C CA . ASN A 1 85 ? 12.258 -24.141 5.805 1 97.31 85 ASN A CA 1
ATOM 693 C C . ASN A 1 85 ? 11.977 -25.609 5.5 1 97.31 85 ASN A C 1
ATOM 695 O O . ASN A 1 85 ? 12.219 -26.469 6.34 1 97.31 85 ASN A O 1
ATOM 699 N N . ASN A 1 86 ? 11.508 -25.922 4.34 1 96.81 86 ASN A N 1
ATOM 700 C CA . ASN A 1 86 ? 11.164 -27.297 3.977 1 96.81 86 ASN A CA 1
ATOM 701 C C . ASN A 1 86 ? 11.758 -27.688 2.627 1 96.81 86 ASN A C 1
ATOM 703 O O . ASN A 1 86 ? 11.117 -27.516 1.589 1 96.81 86 ASN A O 1
ATOM 707 N N . PRO A 1 87 ? 12.836 -28.375 2.643 1 93.06 87 PRO A N 1
ATOM 708 C CA . PRO A 1 87 ? 13.539 -28.688 1.4 1 93.06 87 PRO A CA 1
ATOM 709 C C . PRO A 1 87 ? 12.758 -29.641 0.5 1 93.06 87 PRO A C 1
ATOM 711 O O . PRO A 1 87 ? 13.086 -29.797 -0.679 1 93.06 87 PRO A O 1
ATOM 714 N N . SER A 1 88 ? 11.789 -30.312 0.983 1 93.75 88 SER A N 1
ATOM 715 C CA . SER A 1 88 ? 11.008 -31.25 0.183 1 93.75 88 SER A CA 1
ATOM 716 C C . SER A 1 88 ? 9.961 -30.531 -0.657 1 93.75 88 SER A C 1
ATOM 718 O O . SER A 1 88 ? 9.383 -31.109 -1.575 1 93.75 88 SER A O 1
ATOM 720 N N . LEU A 1 89 ? 9.758 -29.25 -0.347 1 96 89 LEU A N 1
ATOM 721 C CA . LEU A 1 89 ? 8.766 -28.469 -1.073 1 96 89 LEU A CA 1
ATOM 722 C C . LEU A 1 89 ? 9.406 -27.703 -2.229 1 96 89 LEU A C 1
ATOM 724 O O . LEU A 1 89 ? 10.602 -27.391 -2.182 1 96 89 LEU A O 1
ATOM 728 N N . SER A 1 90 ? 8.633 -27.484 -3.246 1 95.06 90 SER A N 1
ATOM 729 C CA . SER A 1 90 ? 8.977 -26.578 -4.34 1 95.06 90 SER A CA 1
ATOM 730 C C . SER A 1 90 ? 7.98 -25.438 -4.445 1 95.06 90 SER A C 1
ATOM 732 O O . SER A 1 90 ? 6.98 -25.406 -3.725 1 95.06 90 SER A O 1
ATOM 734 N N . ILE A 1 91 ? 8.258 -24.516 -5.328 1 96 91 ILE A N 1
ATOM 735 C CA . ILE A 1 91 ? 7.426 -23.328 -5.496 1 96 91 ILE A CA 1
ATOM 736 C C . ILE A 1 91 ? 6.008 -23.734 -5.875 1 96 91 ILE A C 1
ATOM 738 O O . ILE A 1 91 ? 5.043 -23.047 -5.543 1 96 91 ILE A O 1
ATOM 742 N N . GLY A 1 92 ? 5.879 -24.891 -6.566 1 96.5 92 GLY A N 1
ATOM 743 C CA . GLY A 1 92 ? 4.57 -25.391 -6.961 1 96.5 92 GLY A CA 1
ATOM 744 C C . GLY A 1 92 ? 3.725 -25.844 -5.785 1 96.5 92 GLY A C 1
ATOM 745 O O . GLY A 1 92 ? 2.52 -26.062 -5.926 1 96.5 92 GLY A O 1
ATOM 746 N N . ASP A 1 93 ? 4.352 -25.969 -4.605 1 97.25 93 ASP A N 1
ATOM 747 C CA . ASP A 1 93 ? 3.684 -26.547 -3.445 1 97.25 93 ASP A CA 1
ATOM 748 C C . ASP A 1 93 ? 3.17 -25.469 -2.502 1 97.25 93 ASP A C 1
ATOM 750 O O . ASP A 1 93 ? 2.518 -25.766 -1.501 1 97.25 93 ASP A O 1
ATOM 754 N N . VAL A 1 94 ? 3.428 -24.172 -2.816 1 98 94 VAL A N 1
ATOM 755 C CA . VAL A 1 94 ? 3.053 -23.094 -1.907 1 98 94 VAL A CA 1
ATOM 756 C C . VAL A 1 94 ? 2.234 -22.047 -2.656 1 98 94 VAL A C 1
ATOM 758 O O . VAL A 1 94 ? 2.244 -22 -3.891 1 98 94 VAL A O 1
ATOM 761 N N . ILE A 1 95 ? 1.511 -21.188 -1.885 1 98.31 95 ILE A N 1
ATOM 762 C CA . ILE A 1 95 ? 0.847 -20.016 -2.457 1 98.31 95 ILE A CA 1
ATOM 763 C C . ILE A 1 95 ? 1.88 -18.938 -2.773 1 98.31 95 ILE A C 1
ATOM 765 O O . ILE A 1 95 ? 2.736 -18.641 -1.943 1 98.31 95 ILE A O 1
ATOM 769 N N . THR A 1 96 ? 1.894 -18.469 -3.947 1 98.38 96 THR A N 1
ATOM 770 C CA . THR A 1 96 ? 2.668 -17.266 -4.211 1 98.38 96 THR A CA 1
ATOM 771 C C . THR A 1 96 ? 1.748 -16.062 -4.352 1 98.38 96 THR A C 1
ATOM 773 O O . THR A 1 96 ? 0.68 -16.156 -4.957 1 98.38 96 THR A O 1
ATOM 776 N N . ILE A 1 97 ? 2.098 -15 -3.742 1 98.69 97 ILE A N 1
ATOM 777 C CA . ILE A 1 97 ? 1.391 -13.727 -3.797 1 98.69 97 ILE A CA 1
ATOM 778 C C . ILE A 1 97 ? 2.373 -12.602 -4.125 1 98.69 97 ILE A C 1
ATOM 780 O O . ILE A 1 97 ? 3.404 -12.461 -3.463 1 98.69 97 ILE A O 1
ATOM 784 N N . ASN A 1 98 ? 2.074 -11.875 -5.133 1 98.69 98 ASN A N 1
ATOM 785 C CA . ASN A 1 98 ? 2.873 -10.703 -5.469 1 98.69 98 ASN A CA 1
ATOM 786 C C . ASN A 1 98 ? 1.992 -9.492 -5.777 1 98.69 98 ASN A C 1
ATOM 788 O O . ASN A 1 98 ? 1.027 -9.602 -6.535 1 98.69 98 ASN A O 1
ATOM 792 N N . LEU A 1 99 ? 2.268 -8.383 -5.082 1 98.88 99 LEU A N 1
ATOM 793 C CA . LEU A 1 99 ? 1.688 -7.098 -5.465 1 98.88 99 LEU A CA 1
ATOM 794 C C . LEU A 1 99 ? 2.246 -6.629 -6.805 1 98.88 99 LEU A C 1
ATOM 796 O O . LEU A 1 99 ? 3.447 -6.379 -6.93 1 98.88 99 LEU A O 1
ATOM 800 N N . THR A 1 100 ? 1.35 -6.426 -7.785 1 98.81 100 THR A N 1
ATOM 801 C CA . THR A 1 100 ? 1.9 -6.234 -9.125 1 98.81 100 THR A CA 1
ATOM 802 C C . THR A 1 100 ? 1.492 -4.875 -9.688 1 98.81 100 THR A C 1
ATOM 804 O O . THR A 1 100 ? 2.098 -4.387 -10.641 1 98.81 100 THR A O 1
ATOM 807 N N . GLN A 1 101 ? 0.424 -4.285 -9.164 1 98.88 101 GLN A N 1
ATOM 808 C CA . GLN A 1 101 ? 0.045 -2.947 -9.602 1 98.88 101 GLN A CA 1
ATOM 809 C C . GLN A 1 101 ? -0.538 -2.135 -8.453 1 98.88 101 GLN A C 1
ATOM 811 O O . GLN A 1 101 ? -1.21 -2.684 -7.574 1 98.88 101 GLN A O 1
ATOM 816 N N . LEU A 1 102 ? -0.322 -0.897 -8.477 1 98.75 102 LEU A N 1
ATOM 817 C CA . LEU A 1 102 ? -0.877 0.12 -7.594 1 98.75 102 LEU A CA 1
ATOM 818 C C . LEU A 1 102 ? -1.451 1.284 -8.398 1 98.75 102 LEU A C 1
ATOM 820 O O . LEU A 1 102 ? -0.774 1.838 -9.266 1 98.75 102 LEU A O 1
ATOM 824 N N . HIS A 1 103 ? -2.713 1.64 -8.078 1 98.5 103 HIS A N 1
ATOM 825 C CA . HIS A 1 103 ? -3.342 2.74 -8.797 1 98.5 103 HIS A CA 1
ATOM 826 C C . HIS A 1 103 ? -4.16 3.619 -7.859 1 98.5 103 HIS A C 1
ATOM 828 O O . HIS A 1 103 ? -4.875 3.109 -6.992 1 98.5 103 HIS A O 1
ATOM 834 N N . GLY A 1 104 ? -4 4.941 -8.086 1 98.56 104 GLY A N 1
ATOM 835 C CA . GLY A 1 104 ? -4.945 5.848 -7.453 1 98.56 104 GLY A CA 1
ATOM 836 C C . GLY A 1 104 ? -4.293 7.105 -6.906 1 98.56 104 GLY A C 1
ATOM 837 O O . GLY A 1 104 ? -3.115 7.094 -6.551 1 98.56 104 GLY A O 1
ATOM 838 N N . GLY A 1 105 ? -5.094 8.117 -6.863 1 97.75 105 GLY A N 1
ATOM 839 C CA . GLY A 1 105 ? -4.641 9.398 -6.348 1 97.75 105 GLY A CA 1
ATOM 840 C C . GLY A 1 105 ? -4.188 10.352 -7.438 1 97.75 105 GLY A C 1
ATOM 841 O O . GLY A 1 105 ? -3.598 9.93 -8.43 1 97.75 105 GLY A O 1
ATOM 842 N N . VAL A 1 106 ? -4.488 11.602 -7.312 1 96.56 106 VAL A N 1
ATOM 843 C CA . VAL A 1 106 ? -4.156 12.609 -8.312 1 96.56 106 VAL A CA 1
ATOM 844 C C . VAL A 1 106 ? -3.25 13.672 -7.695 1 96.56 106 VAL A C 1
ATOM 846 O O . VAL A 1 106 ? -2.248 14.062 -8.297 1 96.56 106 VAL A O 1
ATOM 849 N N . GLN A 1 107 ? -3.586 14.141 -6.539 1 97.5 107 GLN A N 1
ATOM 850 C CA . GLN A 1 107 ? -2.832 15.203 -5.879 1 97.5 107 GLN A CA 1
ATOM 851 C C . GLN A 1 107 ? -2.277 14.734 -4.539 1 97.5 107 GLN A C 1
ATOM 853 O O . GLN A 1 107 ? -2.945 14 -3.809 1 97.5 107 GLN A O 1
ATOM 858 N N . SER A 1 108 ? -1.16 15.188 -4.203 1 98.06 108 SER A N 1
ATOM 859 C CA . SER A 1 108 ? -0.47 14.75 -2.994 1 98.06 108 SER A CA 1
ATOM 860 C C . SER A 1 108 ? -1.189 15.234 -1.739 1 98.06 108 SER A C 1
ATOM 862 O O . SER A 1 108 ? -0.996 14.68 -0.654 1 98.06 108 SER A O 1
ATOM 864 N N . ASN A 1 109 ? -2.061 16.297 -1.863 1 97 109 ASN A N 1
ATOM 865 C CA . ASN A 1 109 ? -2.701 16.828 -0.67 1 97 109 ASN A CA 1
ATOM 866 C C . ASN A 1 109 ? -4.172 16.438 -0.593 1 97 109 ASN A C 1
ATOM 868 O O . ASN A 1 109 ? -4.926 16.984 0.217 1 97 109 ASN A O 1
ATOM 872 N N . VAL A 1 110 ? -4.586 15.555 -1.392 1 97.62 110 VAL A N 1
ATOM 873 C CA . VAL A 1 110 ? -5.988 15.156 -1.432 1 97.62 110 VAL A CA 1
ATOM 874 C C . VAL A 1 110 ? -6.109 13.656 -1.166 1 97.62 110 VAL A C 1
ATOM 876 O O . VAL A 1 110 ? -5.461 12.852 -1.836 1 97.62 110 VAL A O 1
ATOM 879 N N . ILE A 1 111 ? -6.867 13.305 -0.19 1 98 111 ILE A N 1
ATOM 880 C CA . ILE A 1 111 ? -7.234 11.906 0.02 1 98 111 ILE A CA 1
ATOM 881 C C . ILE A 1 111 ? -8.078 11.414 -1.155 1 98 111 ILE A C 1
ATOM 883 O O . ILE A 1 111 ? -9.086 12.023 -1.503 1 98 111 ILE A O 1
ATOM 887 N N . PRO A 1 112 ? -7.684 10.414 -1.804 1 98.25 112 PRO A N 1
ATOM 888 C CA . PRO A 1 112 ? -8.391 10 -3.02 1 98.25 112 PRO A CA 1
ATOM 889 C C . PRO A 1 112 ? -9.688 9.25 -2.725 1 98.25 112 PRO A C 1
ATOM 891 O O . PRO A 1 112 ? -9.844 8.695 -1.633 1 98.25 112 PRO A O 1
ATOM 894 N N . PRO A 1 113 ? -10.602 9.234 -3.648 1 98.19 113 PRO A N 1
ATOM 895 C CA . PRO A 1 113 ? -11.859 8.516 -3.463 1 98.19 113 PRO A CA 1
ATOM 896 C C . PRO A 1 113 ? -11.703 7 -3.582 1 98.19 113 PRO A C 1
ATOM 898 O O . PRO A 1 113 ? -12.602 6.25 -3.201 1 98.19 113 PRO A O 1
ATOM 901 N N . GLU A 1 114 ? -10.555 6.574 -4.203 1 98.62 114 GLU A N 1
ATOM 902 C CA . GLU A 1 114 ? -10.367 5.137 -4.375 1 98.62 114 GLU A CA 1
ATOM 903 C C . GLU A 1 114 ? -8.898 4.801 -4.637 1 98.62 114 GLU A C 1
ATOM 905 O O . GLU A 1 114 ? -8.188 5.574 -5.281 1 98.62 114 GLU A O 1
ATOM 910 N N . PHE A 1 115 ? -8.492 3.646 -4.133 1 98.81 115 PHE A N 1
ATOM 911 C CA . PHE A 1 115 ? -7.277 2.973 -4.578 1 98.81 115 PHE A CA 1
ATOM 912 C C . PHE A 1 115 ? -7.602 1.601 -5.156 1 98.81 115 PHE A C 1
ATOM 914 O O . PHE A 1 115 ? -8.578 0.969 -4.758 1 98.81 115 PHE A O 1
ATOM 921 N N . VAL A 1 116 ? -6.828 1.171 -6.094 1 98.94 116 VAL A N 1
ATOM 922 C CA . VAL A 1 116 ? -6.902 -0.192 -6.609 1 98.94 116 VAL A CA 1
ATOM 923 C C . VAL A 1 116 ? -5.543 -0.875 -6.473 1 98.94 116 VAL A C 1
ATOM 925 O O . VAL A 1 116 ? -4.52 -0.315 -6.867 1 98.94 116 VAL A O 1
ATOM 928 N N . VAL A 1 117 ? -5.566 -2.014 -5.918 1 98.94 117 VAL A N 1
ATOM 929 C CA . VAL A 1 117 ? -4.352 -2.816 -5.82 1 98.94 117 VAL A CA 1
ATOM 930 C C . VAL A 1 117 ? -4.559 -4.152 -6.531 1 98.94 117 VAL A C 1
ATOM 932 O O . VAL A 1 117 ? -5.648 -4.727 -6.48 1 98.94 117 VAL A O 1
ATOM 935 N N . VAL A 1 118 ? -3.545 -4.57 -7.203 1 98.94 118 VAL A N 1
ATOM 936 C CA . VAL A 1 118 ? -3.654 -5.777 -8.016 1 98.94 118 VAL A CA 1
ATOM 937 C C . VAL A 1 118 ? -2.635 -6.812 -7.543 1 98.94 118 VAL A C 1
ATOM 939 O O . VAL A 1 118 ? -1.483 -6.477 -7.258 1 98.94 118 VAL A O 1
ATOM 942 N N . PHE A 1 119 ? -3.068 -8.039 -7.469 1 98.94 119 PHE A N 1
ATOM 943 C CA . PHE A 1 119 ? -2.209 -9.125 -7.008 1 98.94 119 PHE A CA 1
ATOM 944 C C . PHE A 1 119 ? -2.211 -10.281 -8 1 98.94 119 PHE A C 1
ATOM 946 O O . PHE A 1 119 ? -3.238 -10.578 -8.617 1 98.94 119 PHE A O 1
ATOM 953 N N . ASP A 1 120 ? -1.09 -10.852 -8.203 1 98.69 120 ASP A N 1
ATOM 954 C CA . ASP A 1 120 ? -0.937 -12.188 -8.773 1 98.69 120 ASP A CA 1
ATOM 955 C C . ASP A 1 120 ? -0.855 -13.242 -7.68 1 98.69 120 ASP A C 1
ATOM 957 O O . ASP A 1 120 ? 0.038 -13.203 -6.832 1 98.69 120 ASP A O 1
ATOM 961 N N . CYS A 1 121 ? -1.777 -14.125 -7.711 1 98.62 121 CYS A N 1
ATOM 962 C CA . CYS A 1 121 ? -1.83 -15.211 -6.738 1 98.62 121 CYS A CA 1
ATOM 963 C C . CYS A 1 121 ? -1.903 -16.562 -7.434 1 98.62 121 CYS A C 1
ATOM 965 O O . CYS A 1 121 ? -2.719 -16.75 -8.336 1 98.62 121 CYS A O 1
ATOM 967 N N . ARG A 1 122 ? -0.982 -17.469 -7.074 1 98.31 122 ARG A N 1
ATOM 968 C CA . ARG A 1 122 ? -1.021 -18.844 -7.574 1 98.31 122 ARG A CA 1
ATOM 969 C C . ARG A 1 122 ? -1.322 -19.828 -6.453 1 98.31 122 ARG A C 1
ATOM 971 O O . ARG A 1 122 ? -0.625 -19.844 -5.434 1 98.31 122 ARG A O 1
ATOM 978 N N . LEU A 1 123 ? -2.326 -20.641 -6.676 1 98.25 123 LEU A N 1
ATOM 979 C CA . LEU A 1 123 ? -2.789 -21.562 -5.648 1 98.25 123 LEU A CA 1
ATOM 980 C C . LEU A 1 123 ? -2.334 -22.984 -5.949 1 98.25 123 LEU A C 1
ATOM 982 O O . LEU A 1 123 ? -2.631 -23.516 -7.02 1 98.25 123 LEU A O 1
ATOM 986 N N . PRO A 1 124 ? -1.58 -23.562 -5.031 1 97.62 124 PRO A N 1
ATOM 987 C CA . PRO A 1 124 ? -1.265 -24.984 -5.219 1 97.62 124 PRO A CA 1
ATOM 988 C C . PRO A 1 124 ? -2.5 -25.875 -5.145 1 97.62 124 PRO A C 1
ATOM 990 O O . PRO A 1 124 ? -3.576 -25.422 -4.75 1 97.62 124 PRO A O 1
ATOM 993 N N . VAL A 1 125 ? -2.328 -27.125 -5.523 1 96.56 125 VAL A N 1
ATOM 994 C CA . VAL A 1 125 ? -3.449 -28.047 -5.664 1 96.56 125 VAL A CA 1
ATOM 995 C C . VAL A 1 125 ? -3.975 -28.438 -4.281 1 96.56 125 VAL A C 1
ATOM 997 O O . VAL A 1 125 ? -5.074 -28.969 -4.16 1 96.56 125 VAL A O 1
ATOM 1000 N N . THR A 1 126 ? -3.242 -28.109 -3.213 1 96.56 126 THR A N 1
ATOM 1001 C CA . THR A 1 126 ? -3.615 -28.5 -1.854 1 96.56 126 THR A CA 1
ATOM 1002 C C . THR A 1 126 ? -4.539 -27.453 -1.235 1 96.56 126 THR A C 1
ATOM 1004 O O . THR A 1 126 ? -5.078 -27.656 -0.146 1 96.56 126 THR A O 1
ATOM 1007 N N . VAL A 1 127 ? -4.754 -26.328 -1.901 1 97.38 127 VAL A N 1
ATOM 1008 C CA . VAL A 1 127 ? -5.555 -25.234 -1.35 1 97.38 127 VAL A CA 1
ATOM 1009 C C . VAL A 1 127 ? -6.965 -25.281 -1.936 1 97.38 127 VAL A C 1
ATOM 1011 O O . VAL A 1 127 ? -7.133 -25.391 -3.152 1 97.38 127 VAL A O 1
ATOM 1014 N N . SER A 1 128 ? -7.941 -25.234 -1.03 1 98.06 128 SER A N 1
ATOM 1015 C CA . SER A 1 128 ? -9.328 -25.125 -1.465 1 98.06 128 SER A CA 1
ATOM 1016 C C . SER A 1 128 ? -9.617 -23.734 -2.027 1 98.06 128 SER A C 1
ATOM 1018 O O . SER A 1 128 ? -9.438 -22.719 -1.338 1 98.06 128 SER A O 1
ATOM 1020 N N . HIS A 1 129 ? -10.117 -23.672 -3.293 1 98.31 129 HIS A N 1
ATOM 1021 C CA . HIS A 1 129 ? -10.461 -22.406 -3.91 1 98.31 129 HIS A CA 1
ATOM 1022 C C . HIS A 1 129 ? -11.57 -21.688 -3.141 1 98.31 129 HIS A C 1
ATOM 1024 O O . HIS A 1 129 ? -11.555 -20.469 -3.002 1 98.31 129 HIS A O 1
ATOM 1030 N N . GLU A 1 130 ? -12.508 -22.469 -2.672 1 98.25 130 GLU A N 1
ATOM 1031 C CA . GLU A 1 130 ? -13.602 -21.906 -1.888 1 98.25 130 GLU A CA 1
ATOM 1032 C C . GLU A 1 130 ? -13.094 -21.281 -0.596 1 98.25 130 GLU A C 1
ATOM 1034 O O . GLU A 1 130 ? -13.484 -20.172 -0.247 1 98.25 130 GLU A O 1
ATOM 1039 N N . ASP A 1 131 ? -12.219 -22 0.098 1 98.44 131 ASP A N 1
ATOM 1040 C CA . ASP A 1 131 ? -11.656 -21.484 1.336 1 98.44 131 ASP A CA 1
ATOM 1041 C C . ASP A 1 131 ? -10.844 -20.203 1.075 1 98.44 131 ASP A C 1
ATOM 1043 O O . ASP A 1 131 ? -10.914 -19.25 1.85 1 98.44 131 ASP A O 1
ATOM 1047 N N . TRP A 1 132 ? -10.094 -20.25 0.022 1 98.56 132 TRP A N 1
ATOM 1048 C CA . TRP A 1 132 ? -9.281 -19.078 -0.326 1 98.56 132 TRP A CA 1
ATOM 1049 C C . TRP A 1 132 ? -10.156 -17.875 -0.638 1 98.56 132 TRP A C 1
ATOM 1051 O O . TRP A 1 132 ? -9.906 -16.781 -0.139 1 98.56 132 TRP A O 1
ATOM 1061 N N . GLU A 1 133 ? -11.148 -18.094 -1.441 1 98.5 133 GLU A N 1
ATOM 1062 C CA . GLU A 1 133 ? -12.062 -17.016 -1.79 1 98.5 133 GLU A CA 1
ATOM 1063 C C . GLU A 1 133 ? -12.75 -16.453 -0.551 1 98.5 133 GLU A C 1
ATOM 1065 O O . GLU A 1 133 ? -12.922 -15.234 -0.425 1 98.5 133 GLU A O 1
ATOM 1070 N N . ASN A 1 134 ? -13.172 -17.328 0.316 1 98.62 134 ASN A N 1
ATOM 1071 C CA . ASN A 1 134 ? -13.797 -16.891 1.562 1 98.62 134 ASN A CA 1
ATOM 1072 C C . ASN A 1 134 ? -12.844 -16.047 2.404 1 98.62 134 ASN A C 1
ATOM 1074 O O . ASN A 1 134 ? -13.258 -15.062 3.014 1 98.62 134 ASN A O 1
ATOM 1078 N N . THR A 1 135 ? -11.617 -16.469 2.451 1 98.62 135 THR A N 1
ATOM 1079 C CA . THR A 1 135 ? -10.609 -15.734 3.189 1 98.62 135 THR A CA 1
ATOM 1080 C C . THR A 1 135 ? -10.43 -14.328 2.611 1 98.62 135 THR A C 1
ATOM 1082 O O . THR A 1 135 ? -10.43 -13.344 3.352 1 98.62 135 THR A O 1
ATOM 1085 N N . LEU A 1 136 ? -10.297 -14.219 1.286 1 98.62 136 LEU A N 1
ATOM 1086 C CA . LEU A 1 136 ? -10.164 -12.93 0.621 1 98.62 136 LEU A CA 1
ATOM 1087 C C . LEU A 1 136 ? -11.359 -12.039 0.919 1 98.62 136 LEU A C 1
ATOM 1089 O O . LEU A 1 136 ? -11.195 -10.852 1.232 1 98.62 136 LEU A O 1
ATOM 1093 N N . ASN A 1 137 ? -12.516 -12.609 0.832 1 98.56 137 ASN A N 1
ATOM 1094 C CA . ASN A 1 137 ? -13.734 -11.859 1.088 1 98.56 137 ASN A CA 1
ATOM 1095 C C . ASN A 1 137 ? -13.805 -11.375 2.535 1 98.56 137 ASN A C 1
ATOM 1097 O O . ASN A 1 137 ? -14.242 -10.258 2.803 1 98.56 137 ASN A O 1
ATOM 1101 N N . GLN A 1 138 ? -13.445 -12.25 3.428 1 98.75 138 GLN A N 1
ATOM 1102 C CA . GLN A 1 138 ? -13.438 -11.875 4.836 1 98.75 138 GLN A CA 1
ATOM 1103 C C . GLN A 1 138 ? -12.477 -10.719 5.094 1 98.75 138 GLN A C 1
ATOM 1105 O O . GLN A 1 138 ? -12.797 -9.789 5.84 1 98.75 138 GLN A O 1
ATOM 1110 N N . TRP A 1 139 ? -11.266 -10.797 4.527 1 98.81 139 TRP A N 1
ATOM 1111 C CA . TRP A 1 139 ? -10.297 -9.719 4.68 1 98.81 139 TRP A CA 1
ATOM 1112 C C . TRP A 1 139 ? -10.844 -8.406 4.121 1 98.81 139 TRP A C 1
ATOM 1114 O O . TRP A 1 139 ? -10.648 -7.344 4.711 1 98.81 139 TRP A O 1
ATOM 1124 N N . CYS A 1 140 ? -11.516 -8.477 2.961 1 98.62 140 CYS A N 1
ATOM 1125 C CA . CYS A 1 140 ? -12.117 -7.281 2.373 1 98.62 140 CYS A CA 1
ATOM 1126 C C . CYS A 1 140 ? -13.18 -6.695 3.293 1 98.62 140 CYS A C 1
ATOM 1128 O O . CYS A 1 140 ? -13.242 -5.477 3.473 1 98.62 140 CYS A O 1
ATOM 1130 N N . LYS A 1 141 ? -13.977 -7.59 3.871 1 98.38 141 LYS A N 1
ATOM 1131 C CA . LYS A 1 141 ? -15.016 -7.141 4.801 1 98.38 141 LYS A CA 1
ATOM 1132 C C . LYS A 1 141 ? -14.398 -6.469 6.023 1 98.38 141 LYS A C 1
ATOM 1134 O O . LYS A 1 141 ? -14.898 -5.449 6.5 1 98.38 141 LYS A O 1
ATOM 1139 N N . GLU A 1 142 ? -13.359 -7.02 6.555 1 98.56 142 GLU A N 1
ATOM 1140 C CA . GLU A 1 142 ? -12.68 -6.496 7.734 1 98.56 142 GLU A CA 1
ATOM 1141 C C . GLU A 1 142 ? -12 -5.16 7.434 1 98.56 142 GLU A C 1
ATOM 1143 O O . GLU A 1 142 ? -11.891 -4.305 8.312 1 98.56 142 GLU A O 1
ATOM 1148 N N . ALA A 1 143 ? -11.531 -4.949 6.23 1 98.25 143 ALA A N 1
ATOM 1149 C CA . ALA A 1 143 ? -10.797 -3.748 5.84 1 98.25 143 ALA A CA 1
ATOM 1150 C C . ALA A 1 143 ? -11.711 -2.523 5.844 1 98.25 143 ALA A C 1
ATOM 1152 O O . ALA A 1 143 ? -11.266 -1.415 6.156 1 98.25 143 ALA A O 1
ATOM 1153 N N . GLY A 1 144 ? -13 -2.713 5.461 1 97.38 144 GLY A N 1
ATOM 1154 C CA . GLY A 1 144 ? -13.945 -1.607 5.434 1 97.38 144 GLY A CA 1
ATOM 1155 C C . GLY A 1 144 ? -15.078 -1.815 4.445 1 97.38 144 GLY A C 1
ATOM 1156 O O . GLY A 1 144 ? -15.102 -2.811 3.719 1 97.38 144 GLY A O 1
ATOM 1157 N N . SER A 1 145 ? -15.945 -0.813 4.367 1 96.62 145 SER A N 1
ATOM 1158 C CA . SER A 1 145 ? -17.141 -0.924 3.535 1 96.62 145 SER A CA 1
ATOM 1159 C C . SER A 1 145 ? -16.828 -0.602 2.076 1 96.62 145 SER A C 1
ATOM 1161 O O . SER A 1 145 ? -15.938 0.199 1.79 1 96.62 145 SER A O 1
ATOM 1163 N N . GLY A 1 146 ? -17.547 -1.281 1.154 1 97.31 146 GLY A N 1
ATOM 1164 C CA . GLY A 1 146 ? -17.562 -0.897 -0.248 1 97.31 146 GLY A CA 1
ATOM 1165 C C . GLY A 1 146 ? -16.438 -1.543 -1.049 1 97.31 146 GLY A C 1
ATOM 1166 O O . GLY A 1 146 ? -16.344 -1.343 -2.262 1 97.31 146 GLY A O 1
ATOM 1167 N N . ILE A 1 147 ? -15.602 -2.336 -0.448 1 98.56 147 ILE A N 1
ATOM 1168 C CA . ILE A 1 147 ? -14.508 -2.984 -1.16 1 98.56 147 ILE A CA 1
ATOM 1169 C C . ILE A 1 147 ? -15.062 -4.055 -2.098 1 98.56 147 ILE A C 1
ATOM 1171 O O . ILE A 1 147 ? -15.977 -4.797 -1.729 1 98.56 147 ILE A O 1
ATOM 1175 N N . SER A 1 148 ? -14.539 -4.086 -3.303 1 98.5 148 SER A N 1
ATOM 1176 C CA . SER A 1 148 ? -14.93 -5.109 -4.27 1 98.5 148 SER A CA 1
ATOM 1177 C C . SER A 1 148 ? -13.703 -5.734 -4.93 1 98.5 148 SER A C 1
ATOM 1179 O O . SER A 1 148 ? -12.664 -5.086 -5.066 1 98.5 148 SER A O 1
ATOM 1181 N N . ILE A 1 149 ? -13.883 -6.949 -5.328 1 98.75 149 ILE A N 1
ATOM 1182 C CA . ILE A 1 149 ? -12.82 -7.684 -6.012 1 98.75 149 ILE A CA 1
ATOM 1183 C C . ILE A 1 149 ? -13.227 -7.93 -7.465 1 98.75 149 ILE A C 1
ATOM 1185 O O . ILE A 1 149 ? -14.305 -8.461 -7.734 1 98.75 149 ILE A O 1
ATOM 1189 N N . GLU A 1 150 ? -12.422 -7.453 -8.359 1 98.75 150 GLU A N 1
ATOM 1190 C CA . GLU A 1 150 ? -12.539 -7.777 -9.781 1 98.75 150 GLU A CA 1
ATOM 1191 C C . GLU A 1 150 ? -11.508 -8.82 -10.195 1 98.75 150 GLU A C 1
ATOM 1193 O O . GLU A 1 150 ? -10.305 -8.578 -10.109 1 98.75 150 GLU A O 1
ATOM 1198 N N . TYR A 1 151 ? -11.945 -9.93 -10.703 1 98.62 151 TYR A N 1
ATOM 1199 C CA . TYR A 1 151 ? -11.039 -10.992 -11.117 1 98.62 151 TYR A CA 1
ATOM 1200 C C . TYR A 1 151 ? -10.703 -10.875 -12.602 1 98.62 151 TYR A C 1
ATOM 1202 O O . TYR A 1 151 ? -11.57 -11.062 -13.453 1 98.62 151 TYR A O 1
ATOM 1210 N N . GLU A 1 152 ? -9.555 -10.562 -12.812 1 98.44 152 GLU A N 1
ATOM 1211 C CA . GLU A 1 152 ? -9.055 -10.594 -14.18 1 98.44 152 GLU A CA 1
ATOM 1212 C C . GLU A 1 152 ? -8.867 -12.031 -14.664 1 98.44 152 GLU A C 1
ATOM 1214 O O . GLU A 1 152 ? -9.156 -12.336 -15.828 1 98.44 152 GLU A O 1
ATOM 1219 N N . GLN A 1 153 ? -8.328 -12.859 -13.852 1 97.25 153 GLN A N 1
ATOM 1220 C CA . GLN A 1 153 ? -8.203 -14.305 -14.039 1 97.25 153 GLN A CA 1
ATOM 1221 C C . GLN A 1 153 ? -8.523 -15.055 -12.758 1 97.25 153 GLN A C 1
ATOM 1223 O O . GLN A 1 153 ? -8.039 -14.703 -11.68 1 97.25 153 GLN A O 1
ATOM 1228 N N . LYS A 1 154 ? -9.375 -16 -12.875 1 97.75 154 LYS A N 1
ATOM 1229 C CA . LYS A 1 154 ? -9.766 -16.875 -11.773 1 97.75 154 LYS A CA 1
ATOM 1230 C C . LYS A 1 154 ? -9.914 -18.312 -12.242 1 97.75 154 LYS A C 1
ATOM 1232 O O . LYS A 1 154 ? -11.031 -18.797 -12.445 1 97.75 154 LYS A O 1
ATOM 1237 N N . GLN A 1 155 ? -8.758 -18.953 -12.406 1 96.31 155 GLN A N 1
ATOM 1238 C CA . GLN A 1 155 ? -8.758 -20.328 -12.906 1 96.31 155 GLN A CA 1
ATOM 1239 C C . GLN A 1 155 ? -9.43 -21.281 -11.906 1 96.31 155 GLN A C 1
ATOM 1241 O O . GLN A 1 155 ? -9.266 -21.125 -10.695 1 96.31 155 GLN A O 1
ATOM 1246 N N . PRO A 1 156 ? -10.164 -22.172 -12.414 1 95.25 156 PRO A N 1
ATOM 1247 C CA . PRO A 1 156 ? -10.82 -23.141 -11.531 1 95.25 156 PRO A CA 1
ATOM 1248 C C . PRO A 1 156 ? -9.852 -24.188 -10.969 1 95.25 156 PRO A C 1
ATOM 1250 O O . PRO A 1 156 ? -8.758 -24.359 -11.5 1 95.25 156 PRO A O 1
ATOM 1253 N N . GLN A 1 157 ? -10.305 -24.734 -9.914 1 95.25 157 GLN A N 1
ATOM 1254 C CA . GLN A 1 157 ? -9.57 -25.875 -9.375 1 95.25 157 GLN A CA 1
ATOM 1255 C C . GLN A 1 157 ? -9.719 -27.094 -10.273 1 95.25 157 GLN A C 1
ATOM 1257 O O . GLN A 1 157 ? -10.836 -27.453 -10.648 1 95.25 157 GLN A O 1
ATOM 1262 N N . VAL A 1 158 ? -8.594 -27.688 -10.664 1 94.56 158 VAL A N 1
ATOM 1263 C CA . VAL A 1 158 ? -8.586 -28.859 -11.531 1 94.56 158 VAL A CA 1
ATOM 1264 C C . VAL A 1 158 ? -7.898 -30.031 -10.812 1 94.56 158 VAL A C 1
ATOM 1266 O O . VAL A 1 158 ? -6.832 -29.859 -10.219 1 94.56 158 VAL A O 1
ATOM 1269 N N . GLU A 1 159 ? -8.547 -31.172 -10.883 1 94.75 159 GLU A N 1
ATOM 1270 C CA . GLU A 1 159 ? -7.945 -32.344 -10.266 1 94.75 159 GLU A CA 1
ATOM 1271 C C . GLU A 1 159 ? -6.629 -32.719 -10.945 1 94.75 159 GLU A C 1
ATOM 1273 O O . GLU A 1 159 ? -6.496 -32.594 -12.164 1 94.75 159 GLU A O 1
ATOM 1278 N N . VAL A 1 160 ? -5.766 -33.156 -10.172 1 97.38 160 VAL A N 1
ATOM 1279 C CA . VAL A 1 160 ? -4.469 -33.562 -10.719 1 97.38 160 VAL A CA 1
ATOM 1280 C C . VAL A 1 160 ? -4.562 -34.938 -11.375 1 97.38 160 VAL A C 1
ATOM 1282 O O . VAL A 1 160 ? -5.512 -35.688 -11.125 1 97.38 160 VAL A O 1
ATOM 1285 N N . THR A 1 161 ? -3.615 -35.25 -12.266 1 97.94 161 THR A N 1
ATOM 1286 C CA . THR A 1 161 ? -3.455 -36.594 -12.734 1 97.94 161 THR A CA 1
ATOM 1287 C C . THR A 1 161 ? -3.107 -37.531 -11.578 1 97.94 161 THR A C 1
ATOM 1289 O O . THR A 1 161 ? -2.127 -37.312 -10.867 1 97.94 161 THR A O 1
ATOM 1292 N N . LYS A 1 162 ? -3.885 -38.594 -11.422 1 97.5 162 LYS A N 1
ATOM 1293 C CA . LYS A 1 162 ? -3.648 -39.531 -10.336 1 97.5 162 LYS A CA 1
ATOM 1294 C C . LYS A 1 162 ? -2.377 -40.344 -10.578 1 97.5 162 LYS A C 1
ATOM 1296 O O . LYS A 1 162 ? -2.193 -40.906 -11.656 1 97.5 162 LYS A O 1
ATOM 1301 N N . LEU A 1 163 ? -1.563 -40.312 -9.539 1 97.88 163 LEU A N 1
ATOM 1302 C CA . LEU A 1 163 ? -0.323 -41.062 -9.617 1 97.88 163 LEU A CA 1
ATOM 1303 C C . LEU A 1 163 ? -0.381 -42.281 -8.719 1 97.88 163 LEU A C 1
ATOM 1305 O O . LEU A 1 163 ? 0.53 -42.531 -7.918 1 97.88 163 LEU A O 1
ATOM 1309 N N . ASP A 1 164 ? -1.457 -43 -8.82 1 96.88 164 ASP A N 1
ATOM 1310 C CA . ASP A 1 164 ? -1.628 -44.219 -8.078 1 96.88 164 ASP A CA 1
ATOM 1311 C C . ASP A 1 164 ? -2.129 -45.344 -8.992 1 96.88 164 ASP A C 1
ATOM 1313 O O . ASP A 1 164 ? -2.24 -45.156 -10.203 1 96.88 164 ASP A O 1
ATOM 1317 N N . ASN A 1 165 ? -2.398 -46.469 -8.453 1 96.38 165 ASN A N 1
ATOM 1318 C CA . ASN A 1 165 ? -2.654 -47.656 -9.234 1 96.38 165 ASN A CA 1
ATOM 1319 C C . ASN A 1 165 ? -3.986 -47.594 -9.969 1 96.38 165 ASN A C 1
ATOM 1321 O O . ASN A 1 165 ? -4.25 -48.406 -10.867 1 96.38 165 ASN A O 1
ATOM 1325 N N . SER A 1 166 ? -4.797 -46.688 -9.609 1 95.75 166 SER A N 1
ATOM 1326 C CA . SER A 1 166 ? -6.09 -46.562 -10.273 1 95.75 166 SER A CA 1
ATOM 1327 C C . SER A 1 166 ? -5.938 -45.938 -11.672 1 95.75 166 SER A C 1
ATOM 1329 O O . SER A 1 166 ? -6.867 -46 -12.477 1 95.75 166 SER A O 1
ATOM 1331 N N . ASN A 1 167 ? -4.816 -45.375 -11.977 1 96.56 167 ASN A N 1
ATOM 1332 C CA . ASN A 1 167 ? -4.523 -44.781 -13.281 1 96.56 167 ASN A CA 1
ATOM 1333 C C . ASN A 1 167 ? -3.619 -45.688 -14.117 1 96.56 167 ASN A C 1
ATOM 1335 O O . ASN A 1 167 ? -2.402 -45.719 -13.914 1 96.56 167 ASN A O 1
ATOM 1339 N N . VAL A 1 168 ? -4.164 -46.281 -15.102 1 96.5 168 VAL A N 1
ATOM 1340 C CA . VAL A 1 168 ? -3.447 -47.25 -15.898 1 96.5 168 VAL A CA 1
ATOM 1341 C C . VAL A 1 168 ? -2.287 -46.594 -16.625 1 96.5 168 VAL A C 1
ATOM 1343 O O . VAL A 1 168 ? -1.22 -47.188 -16.797 1 96.5 168 VAL A O 1
ATOM 1346 N N . PHE A 1 169 ? -2.51 -45.375 -17.016 1 97.12 169 PHE A N 1
ATOM 1347 C CA . PHE A 1 169 ? -1.464 -44.688 -17.75 1 97.12 169 PHE A CA 1
ATOM 1348 C C . PHE A 1 169 ? -0.29 -44.344 -16.828 1 97.12 169 PHE A C 1
ATOM 1350 O O . PHE A 1 169 ? 0.865 -44.375 -17.266 1 97.12 169 PHE A O 1
ATOM 1357 N N . TRP A 1 170 ? -0.542 -44.094 -15.609 1 97.62 170 TRP A N 1
ATOM 1358 C CA . TRP A 1 170 ? 0.54 -43.875 -14.648 1 97.62 170 TRP A CA 1
ATOM 1359 C C . TRP A 1 170 ? 1.32 -45.156 -14.422 1 97.62 170 TRP A C 1
ATOM 1361 O O . TRP A 1 170 ? 2.553 -45.156 -14.383 1 97.62 170 TRP A O 1
ATOM 1371 N N . ASN A 1 171 ? 0.58 -46.219 -14.312 1 97.19 171 ASN A N 1
ATOM 1372 C CA . ASN A 1 171 ? 1.239 -47.5 -14.109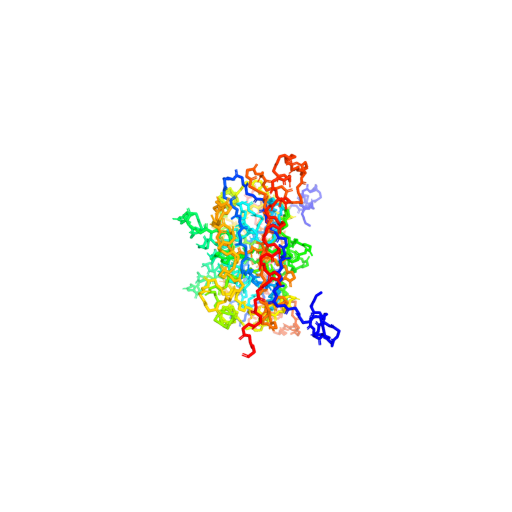 1 97.19 171 ASN A CA 1
ATOM 1373 C C . ASN A 1 171 ? 2.225 -47.812 -15.234 1 97.19 171 ASN A C 1
ATOM 1375 O O . ASN A 1 171 ? 3.357 -48.219 -14.977 1 97.19 171 ASN A O 1
ATOM 1379 N N . VAL A 1 172 ? 1.747 -47.531 -16.375 1 97.31 172 VAL A N 1
ATOM 1380 C CA . VAL A 1 172 ? 2.576 -47.812 -17.547 1 97.31 172 VAL A CA 1
ATOM 1381 C C . VAL A 1 172 ? 3.752 -46.844 -17.594 1 97.31 172 VAL A C 1
ATOM 1383 O O . VAL A 1 172 ? 4.891 -47.25 -17.844 1 97.31 172 VAL A O 1
ATOM 1386 N N . PHE A 1 173 ? 3.492 -45.594 -17.359 1 97.69 173 PHE A N 1
ATOM 1387 C CA . PHE A 1 173 ? 4.539 -44.594 -17.344 1 97.69 173 PHE A CA 1
ATOM 1388 C C . PHE A 1 173 ? 5.625 -44.969 -16.328 1 97.69 173 PHE A C 1
ATOM 1390 O O . PHE A 1 173 ? 6.812 -44.938 -16.656 1 97.69 173 PHE A O 1
ATOM 1397 N N . LYS A 1 174 ? 5.195 -45.281 -15.148 1 97.88 174 LYS A N 1
ATOM 1398 C CA . LYS A 1 174 ? 6.113 -45.625 -14.062 1 97.88 174 LYS A CA 1
ATOM 1399 C C . LYS A 1 174 ? 6.934 -46.875 -14.398 1 97.88 174 LYS A C 1
ATOM 1401 O O . LYS A 1 174 ? 8.141 -46.906 -14.164 1 97.88 174 LYS A O 1
ATOM 1406 N N . GLU A 1 175 ? 6.293 -47.812 -14.906 1 97.25 175 GLU A N 1
ATOM 1407 C CA . GLU A 1 175 ? 6.984 -49.062 -15.289 1 97.25 175 GLU A CA 1
ATOM 1408 C C . GLU A 1 175 ? 8.055 -48.781 -16.344 1 97.25 175 GLU A C 1
ATOM 1410 O O . GLU A 1 175 ? 9.172 -49.281 -16.25 1 97.25 175 GLU A O 1
ATOM 1415 N N . SER A 1 176 ? 7.641 -48.031 -17.328 1 97.25 176 SER A N 1
ATOM 1416 C CA . SER A 1 176 ? 8.594 -47.688 -18.375 1 97.25 176 SER A CA 1
ATOM 1417 C C . SER A 1 176 ? 9.781 -46.906 -17.797 1 97.25 176 SER A C 1
ATOM 1419 O O . SER A 1 176 ? 10.93 -47.188 -18.141 1 97.25 176 SER A O 1
ATOM 1421 N N . ALA A 1 177 ? 9.508 -46 -16.953 1 97.75 177 ALA A N 1
ATOM 1422 C CA . ALA A 1 177 ? 10.555 -45.219 -16.328 1 97.75 177 ALA A CA 1
ATOM 1423 C C . ALA A 1 177 ? 11.477 -46.094 -15.492 1 97.75 177 ALA A C 1
ATOM 1425 O O . ALA A 1 177 ? 12.703 -45.938 -15.516 1 97.75 177 ALA A O 1
ATOM 1426 N N . ASP A 1 178 ? 10.867 -47.031 -14.797 1 97.62 178 ASP A N 1
ATOM 1427 C CA . ASP A 1 178 ? 11.641 -47.938 -13.969 1 97.62 178 ASP A CA 1
ATOM 1428 C C . ASP A 1 178 ? 12.547 -48.812 -14.828 1 97.62 178 ASP A C 1
ATOM 1430 O O . ASP A 1 178 ? 13.711 -49.031 -14.492 1 97.62 178 ASP A O 1
ATOM 1434 N N . GLN A 1 179 ? 12.031 -49.281 -15.867 1 97.62 179 GLN A N 1
ATOM 1435 C CA . GLN A 1 179 ? 12.805 -50.156 -16.766 1 97.62 179 GLN A CA 1
ATOM 1436 C C . GLN A 1 179 ? 13.992 -49.406 -17.359 1 97.62 179 GLN A C 1
ATOM 1438 O O . GLN A 1 179 ? 15.047 -49.969 -17.594 1 97.62 179 GLN A O 1
ATOM 1443 N N . LEU A 1 180 ? 13.758 -48.156 -17.547 1 97.38 180 LEU A N 1
ATOM 1444 C CA . LEU A 1 180 ? 14.805 -47.312 -18.125 1 97.38 180 LEU A CA 1
ATOM 1445 C C . LEU A 1 180 ? 15.734 -46.781 -17.047 1 97.38 180 LEU A C 1
ATOM 1447 O O . LEU A 1 180 ? 16.734 -46.125 -17.359 1 97.38 180 LEU A O 1
ATOM 1451 N N . GLY A 1 181 ? 15.359 -47 -15.82 1 97.12 181 GLY A N 1
ATOM 1452 C CA . GLY A 1 181 ? 16.172 -46.562 -14.703 1 97.12 181 GLY A CA 1
ATOM 1453 C C . GLY A 1 181 ? 16.047 -45.062 -14.461 1 97.12 181 GLY A C 1
ATOM 1454 O O . GLY A 1 181 ? 17 -44.438 -13.969 1 97.12 181 GLY A O 1
ATOM 1455 N N . LEU A 1 182 ? 14.969 -44.438 -14.875 1 97.56 182 LEU A N 1
ATOM 1456 C CA . LEU A 1 182 ? 14.789 -43 -14.688 1 97.56 182 LEU A CA 1
ATOM 1457 C C . LEU A 1 182 ? 14.414 -42.688 -13.242 1 97.56 182 LEU A C 1
ATOM 1459 O O . LEU A 1 182 ? 13.555 -43.375 -12.664 1 97.56 182 LEU A O 1
ATOM 1463 N N . LYS A 1 183 ? 15.07 -41.75 -12.656 1 97.25 183 LYS A N 1
ATOM 1464 C CA . LYS A 1 183 ? 14.688 -41.219 -11.344 1 97.25 183 LYS A CA 1
ATOM 1465 C C . LYS A 1 183 ? 13.711 -40.062 -11.484 1 97.25 183 LYS A C 1
ATOM 1467 O O . LYS A 1 183 ? 14.109 -38.938 -11.805 1 97.25 183 LYS A O 1
ATOM 1472 N N . LEU A 1 184 ? 12.484 -40.281 -11.148 1 97.19 184 LEU A N 1
ATOM 1473 C CA . LEU A 1 184 ? 11.438 -39.281 -11.328 1 97.19 184 LEU A CA 1
ATOM 1474 C C . LEU A 1 184 ? 11.211 -38.5 -10.047 1 97.19 184 LEU A C 1
ATOM 1476 O O . LEU A 1 184 ? 11.227 -39.062 -8.953 1 97.19 184 LEU A O 1
ATOM 1480 N N . ILE A 1 185 ? 11.07 -37.219 -10.148 1 96.38 185 ILE A N 1
ATOM 1481 C CA . ILE A 1 185 ? 10.57 -36.344 -9.094 1 96.38 185 ILE A CA 1
ATOM 1482 C C . ILE A 1 185 ? 9.219 -35.75 -9.5 1 96.38 185 ILE A C 1
ATOM 1484 O O . ILE A 1 185 ? 9.109 -35.062 -10.516 1 96.38 185 ILE A O 1
ATOM 1488 N N . LYS A 1 186 ? 8.18 -36.094 -8.781 1 97.06 186 LYS A N 1
ATOM 1489 C CA . LYS A 1 186 ? 6.824 -35.625 -9.039 1 97.06 186 LYS A CA 1
ATOM 1490 C C . LYS A 1 186 ? 6.625 -34.219 -8.484 1 97.06 186 LYS A C 1
ATOM 1492 O O . LYS A 1 186 ? 6.941 -33.938 -7.328 1 97.06 186 LYS A O 1
ATOM 1497 N N . ARG A 1 187 ? 6.168 -33.344 -9.352 1 96.12 187 ARG A N 1
ATOM 1498 C CA . ARG A 1 187 ? 6.023 -31.953 -8.938 1 96.12 187 ARG A CA 1
ATOM 1499 C C . ARG A 1 187 ? 4.742 -31.344 -9.5 1 96.12 187 ARG A C 1
ATOM 1501 O O . ARG A 1 187 ? 4.223 -31.812 -10.516 1 96.12 187 ARG A O 1
ATOM 1508 N N . ILE A 1 188 ? 4.254 -30.391 -8.727 1 96.44 188 ILE A N 1
ATOM 1509 C CA . ILE A 1 188 ? 3.234 -29.484 -9.258 1 96.44 188 ILE A CA 1
ATOM 1510 C C . ILE A 1 188 ? 3.896 -28.359 -10.055 1 96.44 188 ILE A C 1
ATOM 1512 O O . ILE A 1 188 ? 4.816 -27.703 -9.562 1 96.44 188 ILE A O 1
ATOM 1516 N N . PHE A 1 189 ? 3.436 -28.188 -11.258 1 94.5 189 PHE A N 1
ATOM 1517 C CA . PHE A 1 189 ? 4.004 -27.141 -12.094 1 94.5 189 PHE A CA 1
ATOM 1518 C C . PHE A 1 189 ? 3.639 -25.75 -11.562 1 94.5 189 PHE A C 1
ATOM 1520 O O . PHE A 1 189 ? 2.473 -25.484 -11.273 1 94.5 189 PHE A O 1
ATOM 1527 N N . PRO A 1 190 ? 4.594 -24.828 -11.414 1 91.12 190 PRO A N 1
ATOM 1528 C CA . PRO A 1 190 ? 4.336 -23.531 -10.805 1 91.12 190 PRO A CA 1
ATOM 1529 C C . PRO A 1 190 ? 3.467 -22.625 -11.672 1 91.12 190 PRO A C 1
ATOM 1531 O O . PRO A 1 190 ? 2.77 -21.75 -11.164 1 91.12 190 PRO A O 1
ATOM 1534 N N . GLY A 1 191 ? 3.566 -22.766 -12.945 1 87.06 191 GLY A N 1
ATOM 1535 C CA . GLY A 1 191 ? 2.783 -21.969 -13.859 1 87.06 191 GLY A CA 1
ATOM 1536 C C . GLY A 1 191 ? 1.555 -22.672 -14.391 1 87.06 191 GLY A C 1
ATOM 1537 O O . GLY A 1 191 ? 0.897 -23.422 -13.656 1 87.06 191 GLY A O 1
ATOM 1538 N N . GLY A 1 192 ? 1.148 -22.266 -15.508 1 85.5 192 GLY A N 1
ATOM 1539 C CA . GLY A 1 192 ? 0.007 -22.875 -16.156 1 85.5 192 GLY A CA 1
ATOM 1540 C C . GLY A 1 192 ? 0.352 -23.5 -17.5 1 85.5 192 GLY A C 1
ATOM 1541 O O . GLY A 1 192 ? 1.164 -22.953 -18.25 1 85.5 192 GLY A O 1
ATOM 1542 N N . THR A 1 193 ? -0.184 -24.672 -17.703 1 88.94 193 THR A N 1
ATOM 1543 C CA . THR A 1 193 ? -0.039 -25.328 -19 1 88.94 193 THR A CA 1
ATOM 1544 C C . THR A 1 193 ? -1.404 -25.703 -19.562 1 88.94 193 THR A C 1
ATOM 1546 O O . THR A 1 193 ? -2.418 -25.625 -18.875 1 88.94 193 THR A O 1
ATOM 1549 N N . ASP A 1 194 ? -1.366 -26.078 -20.812 1 93.31 194 ASP A N 1
ATOM 1550 C CA . ASP A 1 194 ? -2.607 -26.516 -21.453 1 93.31 194 ASP A CA 1
ATOM 1551 C C . ASP A 1 194 ? -3.094 -27.844 -20.875 1 93.31 194 ASP A C 1
ATOM 1553 O O . ASP A 1 194 ? -4.25 -28.219 -21.078 1 93.31 194 ASP A O 1
ATOM 1557 N N . SER A 1 195 ? -2.258 -28.531 -20.172 1 94.75 195 SER A N 1
ATOM 1558 C CA . SER A 1 195 ? -2.623 -29.812 -19.562 1 94.75 195 SER A CA 1
ATOM 1559 C C . SER A 1 195 ? -3.809 -29.656 -18.625 1 94.75 195 SER A C 1
ATOM 1561 O O . SER A 1 195 ? -4.574 -30.609 -18.422 1 94.75 195 SER A O 1
ATOM 1563 N N . ARG A 1 196 ? -3.939 -28.438 -18.062 1 94.5 196 ARG A N 1
ATOM 1564 C CA . ARG A 1 196 ? -5.031 -28.234 -17.125 1 94.5 196 ARG A CA 1
ATOM 1565 C C . ARG A 1 196 ? -6.383 -28.406 -17.797 1 94.5 196 ARG A C 1
ATOM 1567 O O . ARG A 1 196 ? -7.336 -28.891 -17.188 1 94.5 196 ARG A O 1
ATOM 1574 N N . TYR A 1 197 ? -6.48 -28.094 -19.078 1 95.25 197 TYR A N 1
ATOM 1575 C CA . TYR A 1 197 ? -7.738 -28.219 -19.812 1 95.25 197 TYR A CA 1
ATOM 1576 C C . TYR A 1 197 ? -8.062 -29.688 -20.078 1 95.25 197 TYR A C 1
ATOM 1578 O O . TYR A 1 197 ? -9.227 -30.078 -20.078 1 95.25 197 TYR A O 1
ATOM 1586 N N . LEU A 1 198 ? -7.051 -30.469 -20.344 1 96.19 198 LEU A N 1
ATOM 1587 C CA . LEU A 1 198 ? -7.23 -31.906 -20.531 1 96.19 198 LEU A CA 1
ATOM 1588 C C . LEU A 1 198 ? -7.656 -32.562 -19.219 1 96.19 198 LEU A C 1
ATOM 1590 O O . LEU A 1 198 ? -8.609 -33.344 -19.203 1 96.19 198 LEU A O 1
ATOM 1594 N N . ARG A 1 199 ? -6.973 -32.219 -18.219 1 96.19 199 ARG A N 1
ATOM 1595 C CA . ARG A 1 199 ? -7.312 -32.781 -16.922 1 96.19 199 ARG A CA 1
ATOM 1596 C C . ARG A 1 199 ? -8.727 -32.406 -16.5 1 96.19 199 ARG A C 1
ATOM 1598 O O . ARG A 1 199 ? -9.43 -33.188 -15.859 1 96.19 199 ARG A O 1
ATOM 1605 N N . ASP A 1 200 ? -9.094 -31.219 -16.891 1 94.81 200 ASP A N 1
ATOM 1606 C CA . ASP A 1 200 ? -10.422 -30.703 -16.547 1 94.81 200 ASP A CA 1
ATOM 1607 C C . ASP A 1 200 ? -11.523 -31.578 -17.141 1 94.81 200 ASP A C 1
ATOM 1609 O O . ASP A 1 200 ? -12.625 -31.656 -16.609 1 94.81 200 ASP A O 1
ATOM 1613 N N . VAL A 1 201 ? -11.25 -32.281 -18.266 1 94.62 201 VAL A N 1
ATOM 1614 C CA . VAL A 1 201 ? -12.266 -33.125 -18.875 1 94.62 201 VAL A CA 1
ATOM 1615 C C . VAL A 1 201 ? -11.969 -34.594 -18.594 1 94.62 201 VAL A C 1
ATOM 1617 O O . VAL A 1 201 ? -12.477 -35.469 -19.266 1 94.62 201 VAL A O 1
ATOM 1620 N N . GLY A 1 202 ? -11.039 -34.812 -17.672 1 94.19 202 GLY A N 1
ATOM 1621 C CA . GLY A 1 202 ? -10.852 -36.156 -17.141 1 94.19 202 GLY A CA 1
ATOM 1622 C C . GLY A 1 202 ? -9.734 -36.906 -17.828 1 94.19 202 GLY A C 1
ATOM 1623 O O . GLY A 1 202 ? -9.57 -38.125 -17.609 1 94.19 202 GLY A O 1
ATOM 1624 N N . ILE A 1 203 ? -8.977 -36.281 -18.672 1 95.69 203 ILE A N 1
ATOM 1625 C CA . ILE A 1 203 ? -7.891 -36.969 -19.375 1 95.69 203 ILE A CA 1
ATOM 1626 C C . ILE A 1 203 ? -6.582 -36.75 -18.625 1 95.69 203 ILE A C 1
ATOM 1628 O O . ILE A 1 203 ? -6.156 -35.594 -18.406 1 95.69 203 ILE A O 1
ATOM 1632 N N . PRO A 1 204 ? -5.996 -37.844 -18.188 1 97.06 204 PRO A N 1
ATOM 1633 C CA . PRO A 1 204 ? -4.703 -37.688 -17.516 1 97.06 204 PRO A CA 1
ATOM 1634 C C . PRO A 1 204 ? -3.652 -37.031 -18.438 1 97.06 204 PRO A C 1
ATOM 1636 O O . PRO A 1 204 ? -3.605 -37.344 -19.625 1 97.06 204 PRO A O 1
ATOM 1639 N N . ALA A 1 205 ? -2.871 -36.156 -17.828 1 97.38 205 ALA A N 1
ATOM 1640 C CA . ALA A 1 205 ? -1.816 -35.469 -18.547 1 97.38 205 ALA A CA 1
ATOM 1641 C C . ALA A 1 205 ? -0.526 -35.406 -17.734 1 97.38 205 ALA A C 1
ATOM 1643 O O . ALA A 1 205 ? -0.546 -35.094 -16.547 1 97.38 205 ALA A O 1
ATOM 1644 N N . PHE A 1 206 ? 0.611 -35.781 -18.375 1 97.62 206 PHE A N 1
ATOM 1645 C CA . PHE A 1 206 ? 1.931 -35.781 -17.75 1 97.62 206 PHE A CA 1
ATOM 1646 C C . PHE A 1 206 ? 2.836 -34.75 -18.406 1 97.62 206 PHE A C 1
ATOM 1648 O O . PHE A 1 206 ? 3.031 -34.781 -19.625 1 97.62 206 PHE A O 1
ATOM 1655 N N . GLY A 1 207 ? 3.322 -33.844 -17.578 1 96.69 207 GLY A N 1
ATOM 1656 C CA . GLY A 1 207 ? 4.402 -33 -18.062 1 96.69 207 GLY A CA 1
ATOM 1657 C C . GLY A 1 207 ? 5.773 -33.594 -17.859 1 96.69 207 GLY A C 1
ATOM 1658 O O . GLY A 1 207 ? 6.262 -33.719 -16.734 1 96.69 207 GLY A O 1
ATOM 1659 N N . PHE A 1 208 ? 6.344 -33.969 -18.984 1 96.88 208 PHE A N 1
ATOM 1660 C CA . PHE A 1 208 ? 7.605 -34.688 -18.875 1 96.88 208 PHE A CA 1
ATOM 1661 C C . PHE A 1 208 ? 8.492 -34.438 -20.078 1 96.88 208 PHE A C 1
ATOM 1663 O O . PHE A 1 208 ? 8.055 -34.562 -21.219 1 96.88 208 PHE A O 1
ATOM 1670 N N . SER A 1 209 ? 9.641 -33.938 -19.812 1 94.94 209 SER A N 1
ATOM 1671 C CA . SER A 1 209 ? 10.719 -33.875 -20.797 1 94.94 209 SER A CA 1
ATOM 1672 C C . SER A 1 209 ? 11.992 -34.5 -20.266 1 94.94 209 SER A C 1
ATOM 1674 O O . SER A 1 209 ? 12.469 -34.156 -19.188 1 94.94 209 SER A O 1
ATOM 1676 N N . PRO A 1 210 ? 12.516 -35.469 -20.984 1 95.44 210 PRO A N 1
ATOM 1677 C CA . PRO A 1 210 ? 13.711 -36.156 -20.516 1 95.44 210 PRO A CA 1
ATOM 1678 C C . PRO A 1 210 ? 14.977 -35.312 -20.625 1 95.44 210 PRO A C 1
ATOM 1680 O O . PRO A 1 210 ? 15.883 -35.656 -21.406 1 95.44 210 PRO A O 1
ATOM 1683 N N . MET A 1 211 ? 15.039 -34.312 -19.812 1 95.12 211 MET A N 1
ATOM 1684 C CA . MET A 1 211 ? 16.172 -33.375 -19.828 1 95.12 211 MET A CA 1
ATOM 1685 C C . MET A 1 211 ? 16.781 -33.25 -18.438 1 95.12 211 MET A C 1
ATOM 1687 O O . MET A 1 211 ? 16.719 -32.188 -17.828 1 95.12 211 MET A O 1
ATOM 1691 N N . ASN A 1 212 ? 17.469 -34.344 -18.031 1 95.38 212 ASN A N 1
ATOM 1692 C CA . ASN A 1 212 ? 18.219 -34.281 -16.781 1 95.38 212 ASN A CA 1
ATOM 1693 C C . ASN A 1 212 ? 19.594 -33.656 -17 1 95.38 212 ASN A C 1
ATOM 1695 O O . ASN A 1 212 ? 19.953 -33.281 -18.125 1 95.38 212 ASN A O 1
ATOM 1699 N N . LYS A 1 213 ? 20.281 -33.312 -15.906 1 95.62 213 LYS A N 1
ATOM 1700 C CA . LYS A 1 213 ? 21.609 -32.688 -15.945 1 95.62 213 LYS A CA 1
ATOM 1701 C C . LYS A 1 213 ? 21.656 -31.5 -16.875 1 95.62 213 LYS A C 1
ATOM 1703 O O . LYS A 1 213 ? 22.578 -31.344 -17.672 1 95.62 213 LYS A O 1
ATOM 1708 N N . THR A 1 214 ? 20.562 -30.75 -16.906 1 94.81 214 THR A N 1
ATOM 1709 C CA . THR A 1 214 ? 20.375 -29.562 -17.75 1 94.81 214 THR A CA 1
ATOM 1710 C C . THR A 1 214 ? 19.859 -28.391 -16.922 1 94.81 214 THR A C 1
ATOM 1712 O O . THR A 1 214 ? 18.859 -28.516 -16.219 1 94.81 214 THR A O 1
ATOM 1715 N N . PRO A 1 215 ? 20.578 -27.344 -16.984 1 91.44 215 PRO A N 1
ATOM 1716 C CA . PRO A 1 215 ? 20.078 -26.188 -16.234 1 91.44 215 PRO A CA 1
ATOM 1717 C C . PRO A 1 215 ? 18.719 -25.703 -16.75 1 91.44 215 PRO A C 1
ATOM 1719 O O . PRO A 1 215 ? 18.453 -25.766 -17.953 1 91.44 215 PRO A O 1
ATOM 1722 N N . VAL A 1 216 ? 17.906 -25.203 -15.844 1 87 216 VAL A N 1
ATOM 1723 C CA . VAL A 1 216 ? 16.609 -24.641 -16.234 1 87 216 VAL A CA 1
ATOM 1724 C C . VAL A 1 216 ? 16.812 -23.219 -16.766 1 87 216 VAL A C 1
ATOM 1726 O O . VAL A 1 216 ? 16.969 -22.266 -16 1 87 216 VAL A O 1
ATOM 1729 N N . LEU A 1 217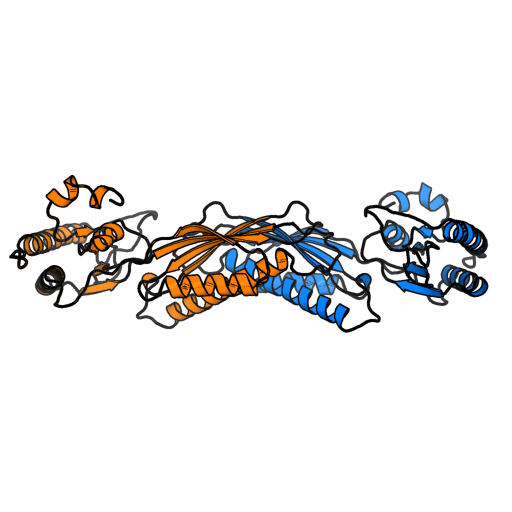 ? 16.781 -23.047 -18 1 79.75 217 LEU A N 1
ATOM 1730 C CA . LEU A 1 217 ? 17.016 -21.75 -18.625 1 79.75 217 LEU A CA 1
ATOM 1731 C C . LEU A 1 217 ? 15.867 -21.391 -19.562 1 79.75 217 LEU A C 1
ATOM 1733 O O . LEU A 1 217 ? 16.062 -20.719 -20.578 1 79.75 217 LEU A O 1
ATOM 1737 N N . LEU A 1 218 ? 14.68 -21.953 -19.234 1 70.62 218 LEU A N 1
ATOM 1738 C CA . LEU A 1 218 ? 13.508 -21.641 -20.031 1 70.62 218 LEU A CA 1
ATOM 1739 C C . LEU A 1 218 ? 13.227 -20.141 -20.016 1 70.62 218 LEU A C 1
ATOM 1741 O O . LEU A 1 218 ? 13.125 -19.531 -18.953 1 70.62 218 LEU A O 1
ATOM 1745 N N . HIS A 1 219 ? 13.141 -19.469 -21.219 1 64.44 219 HIS A N 1
ATOM 1746 C CA . HIS A 1 219 ? 12.859 -18.047 -21.391 1 64.44 219 HIS A CA 1
ATOM 1747 C C . HIS A 1 219 ? 14.023 -17.188 -20.906 1 64.44 219 HIS A C 1
ATOM 1749 O O . HIS A 1 219 ? 13.844 -16.016 -20.562 1 64.44 219 HIS A O 1
ATOM 1755 N N . ASP A 1 220 ? 15.07 -17.797 -20.734 1 73 220 ASP A N 1
ATOM 1756 C CA . ASP A 1 220 ? 16.281 -17.078 -20.328 1 73 220 ASP A CA 1
ATOM 1757 C C . ASP A 1 220 ? 17.281 -17.016 -21.484 1 73 220 ASP A C 1
ATOM 1759 O O . ASP A 1 220 ? 17.016 -17.547 -22.578 1 73 220 ASP A O 1
ATOM 1763 N N . HIS A 1 221 ? 18.25 -16.328 -21.203 1 76.88 221 HIS A N 1
ATOM 1764 C CA . HIS A 1 221 ? 19.297 -16.219 -22.219 1 76.88 221 HIS A CA 1
ATOM 1765 C C . HIS A 1 221 ? 20.156 -17.484 -22.234 1 76.88 221 HIS A C 1
ATOM 1767 O O . HIS A 1 221 ? 20.281 -18.188 -21.234 1 76.88 221 HIS A O 1
ATOM 1773 N N . ASP A 1 222 ? 20.656 -17.906 -23.422 1 86.19 222 ASP A N 1
ATOM 1774 C CA . ASP A 1 222 ? 21.672 -18.953 -23.625 1 86.19 222 ASP A CA 1
ATOM 1775 C C . ASP A 1 222 ? 21.109 -20.328 -23.281 1 86.19 222 ASP A C 1
ATOM 1777 O O . ASP A 1 222 ? 21.75 -21.109 -22.578 1 86.19 222 ASP A O 1
ATOM 1781 N N . GLU A 1 223 ? 19.844 -20.5 -23.688 1 84.44 223 GLU A N 1
ATOM 1782 C CA . GLU A 1 223 ? 19.25 -21.828 -23.547 1 84.44 223 GLU A CA 1
ATOM 1783 C C . GLU A 1 223 ? 20.031 -22.859 -24.359 1 84.44 223 GLU A C 1
ATOM 1785 O O . GLU A 1 223 ? 20.484 -22.578 -25.469 1 84.44 223 GLU A O 1
ATOM 1790 N N . PHE A 1 224 ? 20.312 -24 -23.703 1 88.94 224 PHE A N 1
ATOM 1791 C CA . PHE A 1 224 ? 21.016 -25.062 -24.406 1 88.94 224 PHE A CA 1
ATOM 1792 C C . PHE A 1 224 ? 20.562 -26.438 -23.906 1 88.94 224 PHE A C 1
ATOM 1794 O O . PHE A 1 224 ? 19.922 -26.531 -22.859 1 88.94 224 PHE A O 1
ATOM 1801 N N . LEU A 1 225 ? 20.828 -27.453 -24.766 1 91.06 225 LEU A N 1
ATOM 1802 C CA . LEU A 1 225 ? 20.625 -28.859 -24.438 1 91.06 225 LEU A CA 1
ATOM 1803 C C . LEU A 1 225 ? 21.766 -29.719 -24.969 1 91.06 225 LEU A C 1
ATOM 1805 O O . LEU A 1 225 ? 22.062 -29.688 -26.156 1 91.06 225 LEU A O 1
ATOM 1809 N N . ASN A 1 226 ? 22.391 -30.438 -24.016 1 93.88 226 ASN A N 1
ATOM 1810 C CA . ASN A 1 226 ? 23.484 -31.328 -24.422 1 93.88 226 ASN A CA 1
ATOM 1811 C C . ASN A 1 226 ? 23 -32.375 -25.422 1 93.88 226 ASN A C 1
ATOM 1813 O O . ASN A 1 226 ? 21.938 -32.969 -25.25 1 93.88 226 ASN A O 1
ATOM 1817 N N . VAL A 1 227 ? 23.812 -32.719 -26.453 1 96 227 VAL A N 1
ATOM 1818 C CA . VAL A 1 227 ? 23.453 -33.625 -27.531 1 96 227 VAL A CA 1
ATOM 1819 C C . VAL A 1 227 ? 23.203 -35 -26.969 1 96 227 VAL A C 1
ATOM 1821 O O . VAL A 1 227 ? 22.266 -35.688 -27.391 1 96 227 VAL A O 1
ATOM 1824 N N . ASP A 1 228 ? 24.016 -35.469 -26.062 1 96.5 228 ASP A N 1
ATOM 1825 C CA . ASP A 1 228 ? 23.859 -36.781 -25.484 1 96.5 228 ASP A CA 1
ATOM 1826 C C . ASP A 1 228 ? 22.531 -36.906 -24.734 1 96.5 228 ASP A C 1
ATOM 1828 O O . ASP A 1 228 ? 21.859 -37.938 -24.781 1 96.5 228 ASP A O 1
ATOM 1832 N N . ILE A 1 229 ? 22.266 -35.844 -24.047 1 96 229 ILE A N 1
ATOM 1833 C CA . ILE A 1 229 ? 21 -35.812 -23.297 1 96 229 ILE A CA 1
ATOM 1834 C C . ILE A 1 229 ? 19.828 -35.844 -24.266 1 96 229 ILE A C 1
ATOM 1836 O O . ILE A 1 229 ? 18.844 -36.531 -24.047 1 96 229 ILE A O 1
ATOM 1840 N N . PHE A 1 230 ? 19.906 -35.062 -25.328 1 96 230 PHE A N 1
ATOM 1841 C CA . PHE A 1 230 ? 18.875 -35.031 -26.344 1 96 230 PHE A CA 1
ATOM 1842 C C . PHE A 1 230 ? 18.641 -36.406 -26.969 1 96 230 PHE A C 1
ATOM 1844 O O . PHE A 1 230 ? 17.5 -36.844 -27.078 1 96 230 PHE A O 1
ATOM 1851 N N . LEU A 1 231 ? 19.719 -37.062 -27.297 1 97.25 231 LEU A N 1
ATOM 1852 C CA . LEU A 1 231 ? 19.625 -38.375 -27.953 1 97.25 231 LEU A CA 1
ATOM 1853 C C . LEU A 1 231 ? 19.047 -39.406 -26.984 1 97.25 231 LEU A C 1
ATOM 1855 O O . LEU A 1 231 ? 18.203 -40.219 -27.375 1 97.25 231 LEU A O 1
ATOM 1859 N N . LYS A 1 232 ? 19.578 -39.375 -25.797 1 96.75 232 LYS A N 1
ATOM 1860 C CA . LYS A 1 232 ? 19.016 -40.25 -24.781 1 96.75 232 LYS A CA 1
ATOM 1861 C C . LYS A 1 232 ? 17.516 -40 -24.594 1 96.75 232 LYS A C 1
ATOM 1863 O O . LYS A 1 232 ? 16.75 -40.906 -24.359 1 96.75 232 LYS A O 1
ATOM 1868 N N . GLY A 1 233 ? 17.156 -38.719 -24.672 1 96.88 233 GLY A N 1
ATOM 1869 C CA . GLY A 1 233 ? 15.766 -38.344 -24.547 1 96.88 233 GLY A CA 1
ATOM 1870 C C . GLY A 1 233 ? 14.883 -38.938 -25.625 1 96.88 233 GLY A C 1
ATOM 1871 O O . GLY A 1 233 ? 13.742 -39.312 -25.359 1 96.88 233 GLY A O 1
ATOM 1872 N N . ILE A 1 234 ? 15.406 -39.031 -26.781 1 96.94 234 ILE A N 1
ATOM 1873 C CA . ILE A 1 234 ? 14.664 -39.656 -27.875 1 96.94 234 ILE A CA 1
ATOM 1874 C C . ILE A 1 234 ? 14.383 -41.125 -27.547 1 96.94 234 ILE A C 1
ATOM 1876 O O . ILE A 1 234 ? 13.258 -41.594 -27.719 1 96.94 234 ILE A O 1
ATOM 1880 N N . ASP A 1 235 ? 15.438 -41.812 -27.062 1 97.44 235 ASP A N 1
ATOM 1881 C CA . ASP A 1 235 ? 15.266 -43.188 -26.688 1 97.44 235 ASP A CA 1
ATOM 1882 C C . ASP A 1 235 ? 14.195 -43.344 -25.609 1 97.44 235 ASP A C 1
ATOM 1884 O O . ASP A 1 235 ? 13.375 -44.281 -25.672 1 97.44 235 ASP A O 1
ATOM 1888 N N . ILE A 1 236 ? 14.25 -42.5 -24.672 1 97.69 236 ILE A N 1
ATOM 1889 C CA . ILE A 1 236 ? 13.297 -42.531 -23.562 1 97.69 236 ILE A CA 1
ATOM 1890 C C . ILE A 1 236 ? 11.883 -42.312 -24.109 1 97.69 236 ILE A C 1
ATOM 1892 O O . ILE A 1 236 ? 10.969 -43.094 -23.781 1 97.69 236 ILE A O 1
ATOM 1896 N N . TYR A 1 237 ? 11.703 -41.344 -25 1 97.44 237 TYR A N 1
ATOM 1897 C CA . TYR A 1 237 ? 10.391 -41.031 -25.562 1 97.44 237 TYR A CA 1
ATOM 1898 C C . TYR A 1 237 ? 9.891 -42.219 -26.406 1 97.44 237 TYR A C 1
ATOM 1900 O O . TYR A 1 237 ? 8.703 -42.562 -26.359 1 97.44 237 TYR A O 1
ATOM 1908 N N . CYS A 1 238 ? 10.734 -42.781 -27.156 1 97.44 238 CYS A N 1
ATOM 1909 C CA . CYS A 1 238 ? 10.328 -43.906 -28 1 97.44 238 CYS A CA 1
ATOM 1910 C C . CYS A 1 238 ? 9.758 -45.031 -27.156 1 97.44 238 CYS A C 1
ATOM 1912 O O . CYS A 1 238 ? 8.727 -45.625 -27.5 1 97.44 238 CYS A O 1
ATOM 1914 N N . LYS A 1 239 ? 10.484 -45.312 -26.094 1 97.31 239 LYS A N 1
ATOM 1915 C CA . LYS A 1 239 ? 10.016 -46.375 -25.219 1 97.31 239 LYS A CA 1
ATOM 1916 C C . LYS A 1 239 ? 8.719 -45.969 -24.516 1 97.31 239 LYS A C 1
ATOM 1918 O O . LYS A 1 239 ? 7.738 -46.719 -24.531 1 97.31 239 LYS A O 1
ATOM 1923 N N . LEU A 1 240 ? 8.695 -44.781 -23.938 1 96.75 240 LEU A N 1
ATOM 1924 C CA . LEU A 1 240 ? 7.562 -44.312 -23.156 1 96.75 240 LEU A CA 1
ATOM 1925 C C . LEU A 1 240 ? 6.309 -44.188 -24.016 1 96.75 240 LEU A C 1
ATOM 1927 O O . LEU A 1 240 ? 5.23 -44.656 -23.625 1 96.75 240 LEU A O 1
ATOM 1931 N N . ILE A 1 241 ? 6.438 -43.594 -25.188 1 95.81 241 ILE A N 1
ATOM 1932 C CA . ILE A 1 241 ? 5.297 -43.375 -26.062 1 95.81 241 ILE A CA 1
ATOM 1933 C C . ILE A 1 241 ? 4.758 -44.719 -26.562 1 95.81 241 ILE A C 1
ATOM 1935 O O . ILE A 1 241 ? 3.543 -44.906 -26.594 1 95.81 241 ILE A O 1
ATOM 1939 N N . ALA A 1 242 ? 5.621 -45.594 -26.906 1 96.25 242 ALA A N 1
ATOM 1940 C CA . ALA A 1 242 ? 5.199 -46.906 -27.344 1 96.25 242 ALA A CA 1
ATOM 1941 C C . ALA A 1 242 ? 4.414 -47.625 -26.25 1 96.25 242 ALA A C 1
ATOM 1943 O O . ALA A 1 242 ? 3.371 -48.25 -26.516 1 96.25 242 ALA A O 1
ATOM 1944 N N . ASP A 1 243 ? 4.973 -47.594 -25.078 1 96.44 243 ASP A N 1
ATOM 1945 C CA . ASP A 1 243 ? 4.316 -48.25 -23.969 1 96.44 243 ASP A CA 1
ATOM 1946 C C . ASP A 1 243 ? 2.953 -47.656 -23.672 1 96.44 243 ASP A C 1
ATOM 1948 O O . ASP A 1 243 ? 1.972 -48.375 -23.453 1 96.44 243 ASP A O 1
ATOM 1952 N N . LEU A 1 244 ? 2.824 -46.312 -23.688 1 95.5 244 LEU A N 1
ATOM 1953 C CA . LEU A 1 244 ? 1.584 -45.625 -23.391 1 95.5 244 LEU A CA 1
ATOM 1954 C C . LEU A 1 244 ? 0.544 -45.844 -24.469 1 95.5 244 LEU A C 1
ATOM 1956 O O . LEU A 1 24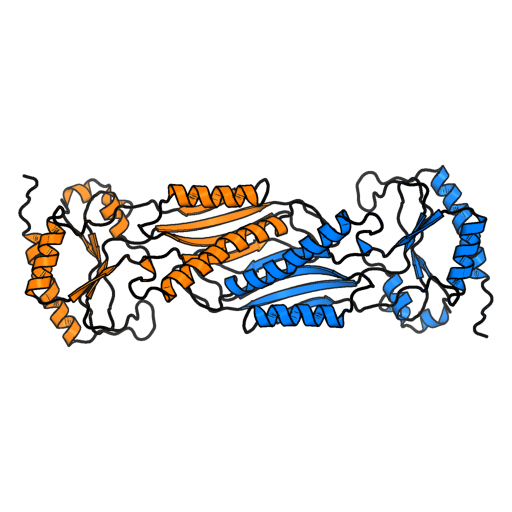4 ? -0.653 -45.938 -24.188 1 95.5 244 LEU A O 1
ATOM 1960 N N . ALA A 1 245 ? 1.02 -45.906 -25.656 1 93.06 245 ALA A N 1
ATOM 1961 C CA . ALA A 1 245 ? 0.114 -46.094 -26.797 1 93.06 245 ALA A CA 1
ATOM 1962 C C . ALA A 1 245 ? -0.457 -47.5 -26.828 1 93.06 245 ALA A C 1
ATOM 1964 O O . ALA A 1 245 ? -1.459 -47.75 -27.5 1 93.06 245 ALA A O 1
ATOM 1965 N N . ASN A 1 246 ? 0.128 -48.438 -26.125 1 92.06 246 ASN A N 1
ATOM 1966 C CA . ASN A 1 246 ? -0.293 -49.812 -26.188 1 92.06 246 ASN A CA 1
ATOM 1967 C C . ASN A 1 246 ? -1.052 -50.219 -24.938 1 92.06 246 ASN A C 1
ATOM 1969 O O . ASN A 1 246 ? -1.208 -51.438 -24.672 1 92.06 246 ASN A O 1
ATOM 1973 N N . VAL A 1 247 ? -1.369 -49.219 -24.188 1 89.12 247 VAL A N 1
ATOM 1974 C CA . VAL A 1 247 ? -2.209 -49.531 -23.031 1 89.12 247 VAL A CA 1
ATOM 1975 C C . VAL A 1 247 ? -3.551 -50.094 -23.484 1 89.12 247 VAL A C 1
ATOM 1977 O O . VAL A 1 247 ? -4.176 -49.531 -24.406 1 89.12 247 VAL A O 1
ATOM 1980 N N . GLU A 1 248 ? -3.773 -51.406 -23.172 1 75 248 GLU A N 1
ATOM 1981 C CA . GLU A 1 248 ? -5.031 -52.031 -23.547 1 75 248 GLU A CA 1
ATOM 1982 C C . GLU A 1 248 ? -6.223 -51.344 -22.906 1 75 248 GLU A C 1
ATOM 1984 O O . GLU A 1 248 ? -6.125 -50.844 -21.766 1 75 248 GLU A O 1
ATOM 1989 N N . ASP A 1 249 ? -7.168 -50.812 -23.734 1 59.06 249 ASP A N 1
ATOM 1990 C CA . ASP A 1 249 ? -8.398 -50.156 -23.281 1 59.06 249 ASP A CA 1
ATOM 1991 C C . ASP A 1 249 ? -9.086 -51 -22.203 1 59.06 249 ASP A C 1
ATOM 1993 O O . ASP A 1 249 ? -9.383 -52.188 -22.406 1 59.06 249 ASP A O 1
ATOM 1997 N N . LYS A 1 250 ? -8.578 -50.938 -20.984 1 50.16 250 LYS A N 1
ATOM 1998 C CA . LYS A 1 250 ? -9.344 -51.656 -19.969 1 50.16 250 LYS A CA 1
ATOM 1999 C C . LYS A 1 250 ? -10.734 -51.031 -19.797 1 50.16 250 LYS A C 1
ATOM 2001 O O . LYS A 1 250 ? -11.445 -51.375 -18.844 1 50.16 250 LYS A O 1
ATOM 2006 N N . THR A 1 251 ? -11.102 -49.938 -20.422 1 44.75 251 THR A N 1
ATOM 2007 C CA . THR A 1 251 ? -12.469 -49.5 -20.219 1 44.75 251 THR A CA 1
ATOM 2008 C C . THR A 1 251 ? -13.461 -50.375 -20.969 1 44.75 251 THR A C 1
ATOM 2010 O O . THR A 1 251 ? -14.656 -50.094 -21 1 44.75 251 THR A O 1
ATOM 2013 N N . GLY A 1 252 ? -12.93 -51.469 -21.656 1 35.19 252 GLY A N 1
ATOM 2014 C CA . GLY A 1 252 ? -14.047 -52.219 -22.188 1 35.19 252 GLY A CA 1
ATOM 2015 C C . GLY A 1 252 ? -14.812 -52.969 -21.109 1 35.19 252 GLY A C 1
ATOM 2016 O O . GLY A 1 252 ? -14.281 -53.219 -20.031 1 35.19 252 GLY A O 1
ATOM 2017 N N . MET B 1 1 ? 3.592 36.406 0.017 1 89.12 1 MET B N 1
ATOM 2018 C CA . MET B 1 1 ? 4.289 36.719 1.263 1 89.12 1 MET B CA 1
ATOM 2019 C C . MET B 1 1 ? 5.629 36 1.328 1 89.12 1 MET B C 1
ATOM 2021 O O . MET B 1 1 ? 6.621 36.531 1.801 1 89.12 1 MET B O 1
ATOM 2025 N N . ARG B 1 2 ? 5.777 34.812 0.759 1 88.5 2 ARG B N 1
ATOM 2026 C CA . ARG B 1 2 ? 6.965 33.969 0.806 1 88.5 2 ARG B CA 1
ATOM 2027 C C . ARG B 1 2 ? 8.195 34.719 0.316 1 88.5 2 ARG B C 1
ATOM 2029 O O . ARG B 1 2 ? 9.219 34.75 0.998 1 88.5 2 ARG B O 1
ATOM 2036 N N . LYS B 1 3 ? 8.062 35.438 -0.712 1 92.69 3 LYS B N 1
ATOM 2037 C CA . LYS B 1 3 ? 9.172 36.188 -1.284 1 92.69 3 LYS B CA 1
ATOM 2038 C C . LYS B 1 3 ? 9.172 37.625 -0.781 1 92.69 3 LYS B C 1
ATOM 2040 O O . LYS B 1 3 ? 10.234 38.219 -0.579 1 92.69 3 LYS B O 1
ATOM 2045 N N . TYR B 1 4 ? 7.977 38.094 -0.557 1 95.12 4 TYR B N 1
ATOM 2046 C CA . TYR B 1 4 ? 7.781 39.531 -0.27 1 95.12 4 TYR B CA 1
ATOM 2047 C C . TYR B 1 4 ? 8.438 39.906 1.048 1 95.12 4 TYR B C 1
ATOM 2049 O O . TYR B 1 4 ? 9.023 41 1.164 1 95.12 4 TYR B O 1
ATOM 2057 N N . VAL B 1 5 ? 8.422 39.062 2.037 1 95 5 VAL B N 1
ATOM 2058 C CA . VAL B 1 5 ? 8.883 39.406 3.381 1 95 5 VAL B CA 1
ATOM 2059 C C . VAL B 1 5 ? 10.398 39.625 3.363 1 95 5 VAL B C 1
ATOM 2061 O O . VAL B 1 5 ? 10.945 40.25 4.281 1 95 5 VAL B O 1
ATOM 2064 N N . HIS B 1 6 ? 11.102 39.312 2.291 1 95.5 6 HIS B N 1
ATOM 2065 C CA . HIS B 1 6 ? 12.555 39.438 2.217 1 95.5 6 HIS B CA 1
ATOM 2066 C C . HIS B 1 6 ? 12.953 40.688 1.423 1 95.5 6 HIS B C 1
ATOM 2068 O O . HIS B 1 6 ? 14.141 41 1.323 1 95.5 6 HIS B O 1
ATOM 2074 N N . THR B 1 7 ? 12.031 41.312 0.925 1 96.69 7 THR B N 1
ATOM 2075 C CA . THR B 1 7 ? 12.312 42.5 0.101 1 96.69 7 THR B CA 1
ATOM 2076 C C . THR B 1 7 ? 12.586 43.719 0.972 1 96.69 7 THR B C 1
ATOM 2078 O O . THR B 1 7 ? 12.148 43.781 2.125 1 96.69 7 THR B O 1
ATOM 2081 N N . GLN B 1 8 ? 13.266 44.594 0.368 1 96.5 8 GLN B N 1
ATOM 2082 C CA . GLN B 1 8 ? 13.508 45.875 1.034 1 96.5 8 GLN B CA 1
ATOM 2083 C C . GLN B 1 8 ? 12.203 46.656 1.242 1 96.5 8 GLN B C 1
ATOM 2085 O O . GLN B 1 8 ? 12.047 47.344 2.242 1 96.5 8 GLN B O 1
ATOM 2090 N N . HIS B 1 9 ? 11.398 46.5 0.324 1 96.69 9 HIS B N 1
ATOM 2091 C CA . HIS B 1 9 ? 10.102 47.156 0.437 1 96.69 9 HIS B CA 1
ATOM 2092 C C . HIS B 1 9 ? 9.367 46.719 1.702 1 96.69 9 HIS B C 1
ATOM 2094 O O . HIS B 1 9 ? 8.812 47.562 2.418 1 96.69 9 HIS B O 1
ATOM 2100 N N . PHE B 1 10 ? 9.375 45.469 1.967 1 96.25 10 PHE B N 1
ATOM 2101 C CA . PHE B 1 10 ? 8.695 44.938 3.156 1 96.25 10 PHE B CA 1
ATOM 2102 C C . PHE B 1 10 ? 9.391 45.438 4.422 1 96.25 10 PHE B C 1
ATOM 2104 O O . PHE B 1 10 ? 8.734 45.844 5.383 1 96.25 10 PHE B O 1
ATOM 2111 N N . LYS B 1 11 ? 10.695 45.406 4.406 1 94.31 11 LYS B N 1
ATOM 2112 C CA . LYS B 1 11 ? 11.461 45.844 5.562 1 94.31 11 LYS B CA 1
ATOM 2113 C C . LYS B 1 11 ? 11.148 47.312 5.887 1 94.31 11 LYS B C 1
ATOM 2115 O O . LYS B 1 11 ? 11.109 47.688 7.059 1 94.31 11 LYS B O 1
ATOM 2120 N N . HIS B 1 12 ? 10.844 48 4.863 1 95.56 12 HIS B N 1
ATOM 2121 C CA . HIS B 1 12 ? 10.594 49.438 5.031 1 95.56 12 HIS B CA 1
ATOM 2122 C C . HIS B 1 12 ? 9.219 49.688 5.656 1 95.56 12 HIS B C 1
ATOM 2124 O O . HIS B 1 12 ? 8.984 50.75 6.25 1 95.56 12 HIS B O 1
ATOM 2130 N N . LEU B 1 13 ? 8.367 48.75 5.57 1 93.75 13 LEU B N 1
ATOM 2131 C CA . LEU B 1 13 ? 7.055 48.875 6.188 1 93.75 13 LEU B CA 1
ATOM 2132 C C . LEU B 1 13 ? 7.164 48.875 7.711 1 93.75 13 LEU B C 1
ATOM 2134 O O . LEU B 1 13 ? 6.25 49.312 8.406 1 93.75 13 LEU B O 1
ATOM 2138 N N . ASN B 1 14 ? 8.297 48.31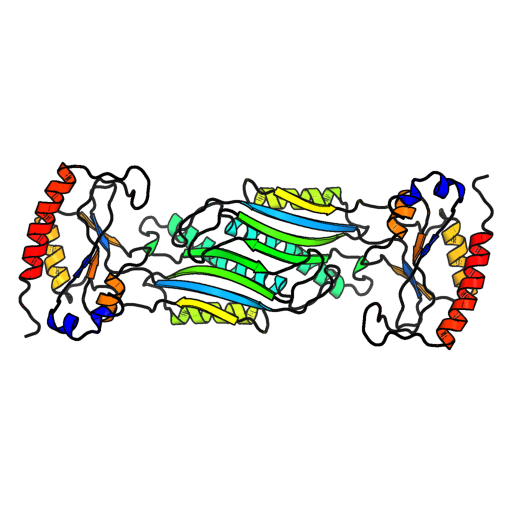2 8.219 1 92.88 14 ASN B N 1
ATOM 2139 C CA . ASN B 1 14 ? 8.547 48.281 9.656 1 92.88 14 ASN B CA 1
ATOM 2140 C C . ASN B 1 14 ? 7.406 47.594 10.406 1 92.88 14 ASN B C 1
ATOM 2142 O O . ASN B 1 14 ? 6.871 48.125 11.367 1 92.88 14 ASN B O 1
ATOM 2146 N N . VAL B 1 15 ? 7.047 46.438 9.875 1 93.44 15 VAL B N 1
ATOM 2147 C CA . VAL B 1 15 ? 5.953 45.656 10.461 1 93.44 15 VAL B CA 1
ATOM 2148 C C . VAL B 1 15 ? 6.383 45.094 11.812 1 93.44 15 VAL B C 1
ATOM 2150 O O . VAL B 1 15 ? 7.422 44.438 11.914 1 93.44 15 VAL B O 1
ATOM 2153 N N . GLY B 1 16 ? 5.602 45.344 12.844 1 93.62 16 GLY B N 1
ATOM 2154 C CA . GLY B 1 16 ? 5.898 44.812 14.18 1 93.62 16 GLY B CA 1
ATOM 2155 C C . GLY B 1 16 ? 5.121 43.562 14.523 1 93.62 16 GLY B C 1
ATOM 2156 O O . GLY B 1 16 ? 5.586 42.75 15.312 1 93.62 16 GLY B O 1
ATOM 2157 N N . VAL B 1 17 ? 3.951 43.469 13.953 1 96.19 17 VAL B N 1
ATOM 2158 C CA . VAL B 1 17 ? 3.057 42.344 14.219 1 96.19 17 VAL B CA 1
ATOM 2159 C C . VAL B 1 17 ? 2.072 42.188 13.062 1 96.19 17 VAL B C 1
ATOM 2161 O O . VAL B 1 17 ? 1.796 43.156 12.336 1 96.19 17 VAL B O 1
ATOM 2164 N N . SER B 1 18 ? 1.671 40.969 12.852 1 95.75 18 SER B N 1
ATOM 2165 C CA . SER B 1 18 ? 0.668 40.688 11.82 1 95.75 18 SER B CA 1
ATOM 2166 C C . SER B 1 18 ? -0.569 40.031 12.422 1 95.75 18 SER B C 1
ATOM 2168 O O . SER B 1 18 ? -0.456 39.156 13.297 1 95.75 18 SER B O 1
ATOM 2170 N N . LEU B 1 19 ? -1.696 40.562 12.023 1 95 19 LEU B N 1
ATOM 2171 C CA . LEU B 1 19 ? -2.971 39.875 12.273 1 95 19 LEU B CA 1
ATOM 2172 C C . LEU B 1 19 ? -3.49 39.219 11.008 1 95 19 LEU B C 1
ATOM 2174 O O . LEU B 1 19 ? -3.664 39.875 9.977 1 95 19 LEU B O 1
ATOM 2178 N N . ASP B 1 20 ? -3.619 37.906 11.039 1 91.69 20 ASP B N 1
ATOM 2179 C CA . ASP B 1 20 ? -4.113 37.125 9.906 1 91.69 20 ASP B CA 1
ATOM 2180 C C . ASP B 1 20 ? -5.469 36.5 10.227 1 91.69 20 ASP B C 1
ATOM 2182 O O . ASP B 1 20 ? -5.988 36.656 11.336 1 91.69 20 ASP B O 1
ATOM 2186 N N . GLU B 1 21 ? -5.98 35.844 9.203 1 85.94 21 GLU B N 1
ATOM 2187 C CA . GLU B 1 21 ? -7.316 35.281 9.344 1 85.94 21 GLU B CA 1
ATOM 2188 C C . GLU B 1 21 ? -7.328 34.156 10.359 1 85.94 21 GLU B C 1
ATOM 2190 O O . GLU B 1 21 ? -6.379 33.375 10.422 1 85.94 21 GLU B O 1
ATOM 2195 N N . GLY B 1 22 ? -8.359 34.188 11.164 1 90.31 22 GLY B N 1
ATOM 2196 C CA . GLY B 1 22 ? -8.648 33.062 12.062 1 90.31 22 GLY B CA 1
ATOM 2197 C C . GLY B 1 22 ? -9.719 32.125 11.523 1 90.31 22 GLY B C 1
ATOM 2198 O O . GLY B 1 22 ? -9.797 31.891 10.312 1 90.31 22 GLY B O 1
ATOM 2199 N N . MET B 1 23 ? -10.344 31.484 12.43 1 90.81 23 MET B N 1
ATOM 2200 C CA . MET B 1 23 ? -11.398 30.531 12.102 1 90.81 23 MET B CA 1
ATOM 2201 C C . MET B 1 23 ? -12.617 30.734 13 1 90.81 23 MET B C 1
ATOM 2203 O O . MET B 1 23 ? -12.484 31.203 14.133 1 90.81 23 MET B O 1
ATOM 2207 N N . ALA B 1 24 ? -13.789 30.406 12.43 1 92.69 24 ALA B N 1
ATOM 2208 C CA . ALA B 1 24 ? -15 30.422 13.242 1 92.69 24 ALA B CA 1
ATOM 2209 C C . ALA B 1 24 ? -14.938 29.375 14.352 1 92.69 24 ALA B C 1
ATOM 2211 O O . ALA B 1 24 ? -14.211 28.391 14.234 1 92.69 24 ALA B O 1
ATOM 2212 N N . SER B 1 25 ? -15.648 29.656 15.344 1 93.94 25 SER B N 1
ATOM 2213 C CA . SER B 1 25 ? -15.844 28.719 16.438 1 93.94 25 SER B CA 1
ATOM 2214 C C . SER B 1 25 ? -17.328 28.5 16.734 1 93.94 25 SER B C 1
ATOM 2216 O O . SER B 1 25 ? -18.094 29.469 16.812 1 93.94 25 SER B O 1
ATOM 2218 N N . PRO B 1 26 ? -17.703 27.297 16.875 1 93.5 26 PRO B N 1
ATOM 2219 C CA . PRO B 1 26 ? -19.125 27.047 17.172 1 93.5 26 PRO B CA 1
ATOM 2220 C C . PRO B 1 26 ? -19.484 27.359 18.609 1 93.5 26 PRO B C 1
ATOM 2222 O O . PRO B 1 26 ? -20.672 27.438 18.953 1 93.5 26 PRO B O 1
ATOM 2225 N N . THR B 1 27 ? -18.578 27.578 19.453 1 95 27 THR B N 1
ATOM 2226 C CA . THR B 1 27 ? -18.812 27.828 20.875 1 95 27 THR B CA 1
ATOM 2227 C C . THR B 1 27 ? -18.656 29.312 21.203 1 95 27 THR B C 1
ATOM 2229 O O . THR B 1 27 ? -18.594 30.156 20.281 1 95 27 THR B O 1
ATOM 2232 N N . GLU B 1 28 ? -18.625 29.609 22.484 1 96.06 28 GLU B N 1
ATOM 2233 C CA . GLU B 1 28 ? -18.484 30.984 22.938 1 96.06 28 GLU B CA 1
ATOM 2234 C C . GLU B 1 28 ? -17.031 31.453 22.812 1 96.06 28 GLU B C 1
ATOM 2236 O O . GLU B 1 28 ? -16.75 32.656 22.875 1 96.06 28 GLU B O 1
ATOM 2241 N N . ASP B 1 29 ? -16.188 30.531 22.562 1 96.25 29 ASP B N 1
ATOM 2242 C CA . ASP B 1 29 ? -14.758 30.828 22.562 1 96.25 29 ASP B CA 1
ATOM 2243 C C . ASP B 1 29 ? -14.328 31.391 21.203 1 96.25 29 ASP B C 1
ATOM 2245 O O . ASP B 1 29 ? -15.039 31.234 20.203 1 96.25 29 ASP B O 1
ATOM 2249 N N . TYR B 1 30 ? -13.203 32.125 21.219 1 97.12 30 TYR B N 1
ATOM 2250 C CA . TYR B 1 30 ? -12.523 32.594 20.016 1 97.12 30 TYR B CA 1
ATOM 2251 C C . TYR B 1 30 ? -11.227 31.828 19.797 1 97.12 30 TYR B C 1
ATOM 2253 O O . TYR B 1 30 ? -10.438 31.656 20.719 1 97.12 30 TYR B O 1
ATOM 2261 N N . LEU B 1 31 ? -11.039 31.375 18.609 1 96.06 31 LEU B N 1
ATOM 2262 C CA . LEU B 1 31 ? -9.805 30.656 18.297 1 96.06 31 LEU B CA 1
ATOM 2263 C C . LEU B 1 31 ? -8.68 31.625 17.953 1 96.06 31 LEU B C 1
ATOM 2265 O O . LEU B 1 31 ? -8.891 32.594 17.234 1 96.06 31 LEU B O 1
ATOM 2269 N N . LEU B 1 32 ? -7.59 31.406 18.578 1 97.44 32 LEU B N 1
ATOM 2270 C CA . LEU B 1 32 ? -6.375 32.156 18.281 1 97.44 32 LEU B CA 1
ATOM 2271 C C . LEU B 1 32 ? -5.262 31.219 17.812 1 97.44 32 LEU B C 1
ATOM 2273 O O . LEU B 1 32 ? -4.867 30.312 18.547 1 97.44 32 LEU B O 1
ATOM 2277 N N . PHE B 1 33 ? -4.789 31.469 16.625 1 97.5 33 PHE B N 1
ATOM 2278 C CA . PHE B 1 33 ? -3.707 30.656 16.094 1 97.5 33 PHE B CA 1
ATOM 2279 C C . PHE B 1 33 ? -2.371 31.375 16.219 1 97.5 33 PHE B C 1
ATOM 2281 O O . PHE B 1 33 ? -2.254 32.562 15.852 1 97.5 33 PHE B O 1
ATOM 2288 N N . TYR B 1 34 ? -1.381 30.703 16.734 1 97.75 34 TYR B N 1
ATOM 2289 C CA . TYR B 1 34 ? -0.077 31.312 16.984 1 97.75 34 TYR B CA 1
ATOM 2290 C C . TYR B 1 34 ? 1.029 30.516 16.281 1 97.75 34 TYR B C 1
ATOM 2292 O O . TYR B 1 34 ? 2.215 30.797 16.484 1 97.75 34 TYR B O 1
ATOM 2300 N N . GLY B 1 35 ? 0.686 29.562 15.508 1 96.75 35 GLY B N 1
ATOM 2301 C CA . GLY B 1 35 ? 1.531 28.703 14.695 1 96.75 35 GLY B CA 1
ATOM 2302 C C . GLY B 1 35 ? 0.745 27.812 13.758 1 96.75 35 GLY B C 1
ATOM 2303 O O . GLY B 1 35 ? -0.488 27.812 13.789 1 96.75 35 GLY B O 1
ATOM 2304 N N . GLU B 1 36 ? 1.386 27.172 12.938 1 95.88 36 GLU B N 1
ATOM 2305 C CA . GLU B 1 36 ? 0.753 26.219 12.031 1 95.88 36 GLU B CA 1
ATOM 2306 C C . GLU B 1 36 ? 1.624 24.969 11.844 1 95.88 36 GLU B C 1
ATOM 2308 O O . GLU B 1 36 ? 2.822 25 12.133 1 95.88 36 GLU B O 1
ATOM 2313 N N . ARG B 1 37 ? 1.036 23.906 11.438 1 96.62 37 ARG B N 1
ATOM 2314 C CA . ARG B 1 37 ? 1.78 22.688 11.125 1 96.62 37 ARG B CA 1
ATOM 2315 C C . ARG B 1 37 ? 2.615 22.875 9.859 1 96.62 37 ARG B C 1
ATOM 2317 O O . ARG B 1 37 ? 2.334 23.75 9.047 1 96.62 37 ARG B O 1
ATOM 2324 N N . SER B 1 38 ? 3.65 22.062 9.781 1 97.31 38 SER B N 1
ATOM 2325 C CA . SER B 1 38 ? 4.473 22.031 8.578 1 97.31 38 SER B CA 1
ATOM 2326 C C . SER B 1 38 ? 4.004 20.969 7.605 1 97.31 38 SER B C 1
ATOM 2328 O O . SER B 1 38 ? 3.738 19.828 8.008 1 97.31 38 SER B O 1
ATOM 2330 N N . ILE B 1 39 ? 3.945 21.312 6.359 1 97.44 39 ILE B N 1
ATOM 2331 C CA . ILE B 1 39 ? 3.459 20.406 5.324 1 97.44 39 ILE B CA 1
ATOM 2332 C C . ILE B 1 39 ? 4.637 19.688 4.676 1 97.44 39 ILE B C 1
ATOM 2334 O O . ILE B 1 39 ? 5.562 20.312 4.172 1 97.44 39 ILE B O 1
ATOM 2338 N N . TRP B 1 40 ? 4.59 18.406 4.734 1 98.5 40 TRP B N 1
ATOM 2339 C CA . TRP B 1 40 ? 5.516 17.547 4 1 98.5 40 TRP B CA 1
ATOM 2340 C C . TRP B 1 40 ? 4.77 16.625 3.031 1 98.5 40 TRP B C 1
ATOM 2342 O O . TRP B 1 40 ? 3.941 15.82 3.449 1 98.5 40 TRP B O 1
ATOM 2352 N N . HIS B 1 41 ? 4.941 16.859 1.771 1 98.69 41 HIS B N 1
ATOM 2353 C CA . HIS B 1 41 ? 4.52 15.93 0.729 1 98.69 41 HIS B CA 1
ATOM 2354 C C . HIS B 1 41 ? 5.711 15.172 0.159 1 98.69 41 HIS B C 1
ATOM 2356 O O . HIS B 1 41 ? 6.621 15.773 -0.414 1 98.69 41 HIS B O 1
ATOM 2362 N N . PHE B 1 42 ? 5.672 13.859 0.297 1 98.75 42 PHE B N 1
ATOM 2363 C CA . PHE B 1 42 ? 6.848 13.141 -0.181 1 98.75 42 PHE B CA 1
ATOM 2364 C C . PHE B 1 42 ? 6.445 11.883 -0.938 1 98.75 42 PHE B C 1
ATOM 2366 O O . PHE B 1 42 ? 5.434 11.258 -0.613 1 98.75 42 PHE B O 1
ATOM 2373 N N . HIS B 1 43 ? 7.168 11.625 -1.977 1 98.88 43 HIS B N 1
ATOM 2374 C CA . HIS B 1 43 ? 7.09 10.445 -2.824 1 98.88 43 HIS B CA 1
ATOM 2375 C C . HIS B 1 43 ? 8.172 9.43 -2.459 1 98.88 43 HIS B C 1
ATOM 2377 O O . HIS B 1 43 ? 9.367 9.742 -2.512 1 98.88 43 HIS B O 1
ATOM 2383 N N . ILE B 1 44 ? 7.789 8.289 -2.09 1 98.94 44 ILE B N 1
ATOM 2384 C CA . ILE B 1 44 ? 8.766 7.246 -1.792 1 98.94 44 ILE B CA 1
ATOM 2385 C C . ILE B 1 44 ? 8.852 6.266 -2.961 1 98.94 44 ILE B C 1
ATOM 2387 O O . ILE B 1 44 ? 7.867 5.594 -3.287 1 98.94 44 ILE B O 1
ATOM 2391 N N . HIS B 1 45 ? 9.992 6.266 -3.58 1 98.94 45 HIS B N 1
ATOM 2392 C CA . HIS B 1 45 ? 10.281 5.355 -4.68 1 98.94 45 HIS B CA 1
ATOM 2393 C C . HIS B 1 45 ? 10.82 4.023 -4.164 1 98.94 45 HIS B C 1
ATOM 2395 O O . HIS B 1 45 ? 11.883 3.982 -3.537 1 98.94 45 HIS B O 1
ATOM 2401 N N . CYS B 1 46 ? 10.133 2.975 -4.426 1 98.81 46 CYS B N 1
ATOM 2402 C CA . CYS B 1 46 ? 10.492 1.635 -3.979 1 98.81 46 CYS B CA 1
ATOM 2403 C C . CYS B 1 46 ? 10.875 0.748 -5.16 1 98.81 46 CYS B C 1
ATOM 2405 O O . CYS B 1 46 ? 10.008 0.125 -5.777 1 98.81 46 CYS B O 1
ATOM 2407 N N . PRO B 1 47 ? 12.133 0.662 -5.438 1 98.5 47 PRO B N 1
ATOM 2408 C CA . PRO B 1 47 ? 12.57 -0.159 -6.57 1 98.5 47 PRO B CA 1
ATOM 2409 C C . PRO B 1 47 ? 12.641 -1.646 -6.23 1 98.5 47 PRO B C 1
ATOM 2411 O O . PRO B 1 47 ? 12.625 -2.014 -5.051 1 98.5 47 PRO B O 1
ATOM 2414 N N . GLY B 1 48 ? 12.602 -2.512 -7.148 1 96.88 48 GLY B N 1
ATOM 2415 C CA . GLY B 1 48 ? 12.82 -3.947 -7.039 1 96.88 48 GLY B CA 1
ATOM 2416 C C . GLY B 1 48 ? 13.164 -4.602 -8.367 1 96.88 48 GLY B C 1
ATOM 2417 O O . GLY B 1 48 ? 13.227 -3.93 -9.398 1 96.88 48 GLY B O 1
ATOM 2418 N N . GLN B 1 49 ? 13.438 -5.82 -8.336 1 94.25 49 GLN B N 1
ATOM 2419 C CA . GLN B 1 49 ? 13.727 -6.586 -9.547 1 94.25 49 GLN B CA 1
ATOM 2420 C C . GLN B 1 49 ? 12.438 -7.098 -10.195 1 94.25 49 GLN B C 1
ATOM 2422 O O . GLN B 1 49 ? 11.594 -7.695 -9.516 1 94.25 49 GLN B O 1
ATOM 2427 N N . PRO B 1 50 ? 12.336 -6.824 -11.484 1 94.62 50 PRO B N 1
ATOM 2428 C CA . PRO B 1 50 ? 11.172 -7.395 -12.172 1 94.62 50 PRO B CA 1
ATOM 2429 C C . PRO B 1 50 ? 11.219 -8.922 -12.234 1 94.62 50 PRO B C 1
ATOM 2431 O O . PRO B 1 50 ? 12.297 -9.516 -12.164 1 94.62 50 PRO B O 1
ATOM 2434 N N . GLY B 1 51 ? 10.117 -9.516 -12.375 1 93.69 51 GLY B N 1
ATOM 2435 C CA . GLY B 1 51 ? 10.023 -10.969 -12.469 1 93.69 51 GLY B CA 1
ATOM 2436 C C . GLY B 1 51 ? 8.609 -11.461 -12.703 1 93.69 51 GLY B C 1
ATOM 2437 O O . GLY B 1 51 ? 7.676 -10.664 -12.781 1 93.69 51 GLY B O 1
ATOM 2438 N N . HIS B 1 52 ? 8.57 -12.797 -12.945 1 93.88 52 HIS B N 1
ATOM 2439 C CA . HIS B 1 52 ? 7.273 -13.43 -13.125 1 93.88 52 HIS B CA 1
ATOM 2440 C C . HIS B 1 52 ? 6.492 -13.469 -11.812 1 93.88 52 HIS B C 1
ATOM 2442 O O . HIS B 1 52 ? 7.062 -13.742 -10.758 1 93.88 52 HIS B O 1
ATOM 2448 N N . GLY B 1 53 ? 5.148 -13.227 -11.875 1 95.38 53 GLY B N 1
ATOM 2449 C CA . GLY B 1 53 ? 4.293 -13.164 -10.703 1 95.38 53 GLY B CA 1
ATOM 2450 C C . GLY B 1 53 ? 4.172 -14.5 -9.984 1 95.38 53 GLY B C 1
ATOM 2451 O O . GLY B 1 53 ? 3.715 -14.547 -8.836 1 95.38 53 GLY B O 1
ATOM 2452 N N . SER B 1 54 ? 4.641 -15.547 -10.609 1 94.75 54 SER B N 1
ATOM 2453 C CA . SER B 1 54 ? 4.516 -16.875 -10.031 1 94.75 54 SER B CA 1
ATOM 2454 C C . SER B 1 54 ? 5.672 -17.188 -9.078 1 94.75 54 SER B C 1
ATOM 2456 O O . SER B 1 54 ? 5.707 -18.234 -8.453 1 94.75 54 SER B O 1
ATOM 2458 N N . LEU B 1 55 ? 6.609 -16.328 -8.969 1 94.5 55 LEU B N 1
ATOM 2459 C CA . LEU B 1 55 ? 7.812 -16.562 -8.172 1 94.5 55 LEU B CA 1
ATOM 2460 C C . LEU B 1 55 ? 7.734 -15.82 -6.844 1 94.5 55 LEU B C 1
ATOM 2462 O O . LEU B 1 55 ? 6.863 -14.977 -6.648 1 94.5 55 LEU B O 1
ATOM 2466 N N . LEU B 1 56 ? 8.586 -16.203 -5.922 1 97 56 LEU B N 1
ATOM 2467 C CA . LEU B 1 56 ? 8.758 -15.508 -4.648 1 97 56 LEU B CA 1
ATOM 2468 C C . LEU B 1 56 ? 10.148 -14.883 -4.555 1 97 56 LEU B C 1
ATOM 2470 O O . LEU B 1 56 ? 11 -15.367 -3.805 1 97 56 LEU B O 1
ATOM 2474 N N . LEU B 1 57 ? 10.305 -13.82 -5.277 1 95.62 57 LEU B N 1
ATOM 2475 C CA . LEU B 1 57 ? 11.586 -13.125 -5.297 1 95.62 57 LEU B CA 1
ATOM 2476 C C . LEU B 1 57 ? 11.797 -12.336 -4.012 1 95.62 57 LEU B C 1
ATOM 2478 O O . LEU B 1 57 ? 10.836 -11.953 -3.348 1 95.62 57 LEU B O 1
ATOM 2482 N N . ASP B 1 58 ? 13.039 -12.07 -3.721 1 95.06 58 ASP B N 1
ATOM 2483 C CA . ASP B 1 58 ? 13.406 -11.242 -2.574 1 95.06 58 ASP B CA 1
ATOM 2484 C C . ASP B 1 58 ? 13.484 -9.766 -2.965 1 95.06 58 ASP B C 1
ATOM 2486 O O . ASP B 1 58 ? 13.727 -9.438 -4.129 1 95.06 58 ASP B O 1
ATOM 2490 N N . ASN B 1 59 ? 13.258 -8.922 -1.979 1 95.75 59 ASN B N 1
ATOM 2491 C CA . ASN B 1 59 ? 13.523 -7.488 -2.096 1 95.75 59 ASN B CA 1
ATOM 2492 C C . ASN B 1 59 ? 12.719 -6.863 -3.234 1 95.75 59 ASN B C 1
ATOM 2494 O O . ASN B 1 59 ? 13.234 -6.039 -3.984 1 95.75 59 ASN B O 1
ATOM 2498 N N . THR B 1 60 ? 11.516 -7.324 -3.402 1 97.88 60 THR B N 1
ATOM 2499 C CA . THR B 1 60 ? 10.656 -6.785 -4.453 1 97.88 60 THR B CA 1
ATOM 2500 C C . THR B 1 60 ? 10.133 -5.402 -4.07 1 97.88 60 THR B C 1
ATOM 2502 O O . THR B 1 60 ? 10.164 -5.027 -2.896 1 97.88 60 THR B O 1
ATOM 2505 N N . ALA B 1 61 ? 9.695 -4.645 -5.113 1 98.62 61 ALA B N 1
ATOM 2506 C CA . ALA B 1 61 ? 9.016 -3.375 -4.863 1 98.62 61 ALA B CA 1
ATOM 2507 C C . ALA B 1 61 ? 7.836 -3.559 -3.912 1 98.62 61 ALA B C 1
ATOM 2509 O O . ALA B 1 61 ? 7.602 -2.719 -3.039 1 98.62 61 ALA B O 1
ATOM 2510 N N . GLY B 1 62 ? 7.117 -4.688 -4.059 1 98.69 62 GLY B N 1
ATOM 2511 C CA . GLY B 1 62 ? 5.961 -4.973 -3.225 1 98.69 62 GLY B CA 1
ATOM 2512 C C . GLY B 1 62 ? 6.309 -5.141 -1.758 1 98.69 62 GLY B C 1
ATOM 2513 O O . GLY B 1 62 ? 5.605 -4.629 -0.884 1 98.69 62 GLY B O 1
ATOM 2514 N N . GLU B 1 63 ? 7.371 -5.844 -1.474 1 98.62 63 GLU B N 1
ATOM 2515 C CA . GLU B 1 63 ? 7.809 -6.02 -0.092 1 98.62 63 GLU B CA 1
ATOM 2516 C C . GLU B 1 63 ? 8.172 -4.684 0.547 1 98.62 63 GLU B C 1
ATOM 2518 O O . GLU B 1 63 ? 7.859 -4.441 1.714 1 98.62 63 GLU B O 1
ATOM 2523 N N . LYS B 1 64 ? 8.844 -3.875 -0.201 1 98.88 64 LYS B N 1
ATOM 2524 C CA . LYS B 1 64 ? 9.273 -2.576 0.312 1 98.88 64 LYS B CA 1
ATOM 2525 C C . LYS B 1 64 ? 8.078 -1.674 0.594 1 98.88 64 LYS B C 1
ATOM 2527 O O . LYS B 1 64 ? 7.996 -1.053 1.656 1 98.88 64 LYS B O 1
ATOM 2532 N N . VAL B 1 65 ? 7.125 -1.623 -0.334 1 98.81 65 VAL B N 1
ATOM 2533 C CA . VAL B 1 65 ? 5.918 -0.822 -0.167 1 98.81 65 VAL B CA 1
ATOM 2534 C C . VAL B 1 65 ? 5.125 -1.325 1.037 1 98.81 65 VAL B C 1
ATOM 2536 O O . VAL B 1 65 ? 4.566 -0.53 1.798 1 98.81 65 VAL B O 1
ATOM 2539 N N . HIS B 1 66 ? 5.043 -2.648 1.197 1 98.81 66 HIS B N 1
ATOM 2540 C CA . HIS B 1 66 ? 4.367 -3.227 2.352 1 98.81 66 HIS B CA 1
ATOM 2541 C C . HIS B 1 66 ? 4.934 -2.678 3.656 1 98.81 66 HIS B C 1
ATOM 2543 O O . HIS B 1 66 ? 4.18 -2.234 4.527 1 98.81 66 HIS B O 1
ATOM 2549 N N . TYR B 1 67 ? 6.234 -2.697 3.771 1 98.88 67 TYR B N 1
ATOM 2550 C CA . TYR B 1 67 ? 6.895 -2.238 4.988 1 98.88 67 TYR B CA 1
ATOM 2551 C C . TYR B 1 67 ? 6.637 -0.754 5.223 1 98.88 67 TYR B C 1
ATOM 2553 O O . TYR B 1 67 ? 6.25 -0.349 6.32 1 98.88 67 TYR B O 1
ATOM 2561 N N . ILE B 1 68 ? 6.789 0.07 4.195 1 98.88 68 ILE B N 1
ATOM 2562 C CA . ILE B 1 68 ? 6.691 1.522 4.293 1 98.88 68 ILE B CA 1
ATOM 2563 C C . ILE B 1 68 ? 5.258 1.919 4.645 1 98.88 68 ILE B C 1
ATOM 2565 O O . ILE B 1 68 ? 5.035 2.695 5.578 1 98.88 68 ILE B O 1
ATOM 2569 N N . ILE B 1 69 ? 4.297 1.393 3.895 1 98.94 69 ILE B N 1
ATOM 2570 C CA . ILE B 1 69 ? 2.896 1.712 4.152 1 98.94 69 ILE B CA 1
ATOM 2571 C C . ILE B 1 69 ? 2.52 1.284 5.566 1 98.94 69 ILE B C 1
ATOM 2573 O O . ILE B 1 69 ? 1.831 2.016 6.281 1 98.94 69 ILE B O 1
ATOM 2577 N N . ASN B 1 70 ? 2.986 0.122 5.949 1 98.88 70 ASN B N 1
ATOM 2578 C CA . ASN B 1 70 ? 2.664 -0.358 7.289 1 98.88 70 ASN B CA 1
ATOM 2579 C C . ASN B 1 70 ? 3.189 0.589 8.367 1 98.88 70 ASN B C 1
ATOM 2581 O O . ASN B 1 70 ? 2.48 0.899 9.32 1 98.88 70 ASN B O 1
ATOM 2585 N N . LYS B 1 71 ? 4.414 1.064 8.258 1 98.88 71 LYS B N 1
ATOM 2586 C CA . LYS B 1 71 ? 5.004 1.967 9.242 1 98.88 71 LYS B CA 1
ATOM 2587 C C . LYS B 1 71 ? 4.238 3.285 9.305 1 98.88 71 LYS B C 1
ATOM 2589 O O . LYS B 1 71 ? 3.846 3.727 10.391 1 98.88 71 LYS B O 1
ATOM 2594 N N . LEU B 1 72 ? 3.998 3.889 8.188 1 98.94 72 LEU B N 1
ATOM 2595 C CA . LEU B 1 72 ? 3.396 5.219 8.133 1 98.94 72 LEU B CA 1
ATOM 2596 C C . LEU B 1 72 ? 1.929 5.164 8.547 1 98.94 72 LEU B C 1
ATOM 2598 O O . LEU B 1 72 ? 1.465 6.012 9.312 1 98.94 72 LEU B O 1
ATOM 2602 N N . MET B 1 73 ? 1.239 4.16 8.094 1 98.81 73 MET B N 1
ATOM 2603 C CA . MET B 1 73 ? -0.187 4.09 8.391 1 98.81 73 MET B CA 1
ATOM 2604 C C . MET B 1 73 ? -0.417 3.637 9.836 1 98.81 73 MET B C 1
ATOM 2606 O O . MET B 1 73 ? -1.432 3.982 10.438 1 98.81 73 MET B O 1
ATOM 2610 N N . THR B 1 74 ? 0.521 2.857 10.367 1 98.81 74 THR B N 1
ATOM 2611 C CA . THR B 1 74 ? 0.448 2.549 11.797 1 98.81 74 THR B CA 1
ATOM 2612 C C . THR B 1 74 ? 0.625 3.811 12.633 1 98.81 74 THR B C 1
ATOM 2614 O O . THR B 1 74 ? -0.09 4.016 13.617 1 98.81 74 THR B O 1
ATOM 2617 N N . LEU B 1 75 ? 1.556 4.609 12.25 1 98.81 75 LEU B N 1
ATOM 2618 C CA . LEU B 1 75 ? 1.728 5.883 12.953 1 98.81 75 LEU B CA 1
ATOM 2619 C C . LEU B 1 75 ? 0.474 6.742 12.828 1 98.81 75 LEU B C 1
ATOM 2621 O O . LEU B 1 75 ? 0.059 7.379 13.797 1 98.81 75 LEU B O 1
ATOM 2625 N N . ARG B 1 76 ? -0.112 6.809 11.648 1 98.75 76 ARG B N 1
ATOM 2626 C CA . ARG B 1 76 ? -1.376 7.512 11.461 1 98.75 76 ARG B CA 1
ATOM 2627 C C . ARG B 1 76 ? -2.416 7.055 12.477 1 98.75 76 ARG B C 1
ATOM 2629 O O . ARG B 1 76 ? -3.104 7.883 13.078 1 98.75 76 ARG B O 1
ATOM 2636 N N . GLU B 1 77 ? -2.529 5.754 12.594 1 98.44 77 GLU B N 1
ATOM 2637 C CA . GLU B 1 77 ? -3.502 5.184 13.523 1 98.44 77 GLU B CA 1
ATOM 2638 C C . GLU B 1 77 ? -3.207 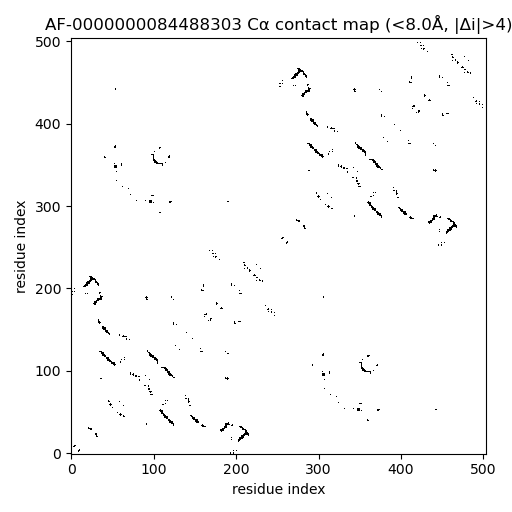5.602 14.961 1 98.44 77 GLU B C 1
ATOM 2640 O O . GLU B 1 77 ? -4.125 5.898 15.727 1 98.44 77 GLU B O 1
ATOM 2645 N N . GLN B 1 78 ? -1.99 5.555 15.328 1 98.62 78 GLN B N 1
ATOM 2646 C CA . GLN B 1 78 ? -1.583 5.949 16.672 1 98.62 78 GLN B CA 1
ATOM 2647 C C . GLN B 1 78 ? -1.92 7.41 16.938 1 98.62 78 GLN B C 1
ATOM 2649 O O . GLN B 1 78 ? -2.408 7.754 18.016 1 98.62 78 GLN B O 1
ATOM 2654 N N . GLU B 1 79 ? -1.651 8.273 16 1 98.5 79 GLU B N 1
ATOM 2655 C CA . GLU B 1 79 ? -1.938 9.695 16.141 1 98.5 79 GLU B CA 1
ATOM 2656 C C . GLU B 1 79 ? -3.441 9.953 16.203 1 98.5 79 GLU B C 1
ATOM 2658 O O . GLU B 1 79 ? -3.898 10.828 16.953 1 98.5 79 GLU B O 1
ATOM 2663 N N . LYS B 1 80 ? -4.152 9.234 15.398 1 97.88 80 LYS B N 1
ATOM 2664 C CA . LYS B 1 80 ? -5.605 9.336 15.445 1 97.88 80 LYS B CA 1
ATOM 2665 C C . LYS B 1 80 ? -6.137 8.969 16.828 1 97.88 80 LYS B C 1
ATOM 2667 O O . LYS B 1 80 ? -6.988 9.664 17.375 1 97.88 80 LYS B O 1
ATOM 2672 N N . LYS B 1 81 ? -5.652 7.918 17.406 1 98.06 81 LYS B N 1
ATOM 2673 C CA . LYS B 1 81 ? -6.055 7.473 18.734 1 98.06 81 LYS B CA 1
ATOM 2674 C C . LYS B 1 81 ? -5.676 8.508 19.797 1 98.06 81 LYS B C 1
ATOM 2676 O O . LYS B 1 81 ? -6.43 8.734 20.734 1 98.06 81 LYS B O 1
ATOM 2681 N N . LYS B 1 82 ? -4.484 9.016 19.625 1 97.75 82 LYS B N 1
ATOM 2682 C CA . LYS B 1 82 ? -4.035 10.07 20.516 1 97.75 82 LYS B CA 1
ATOM 2683 C C . LYS B 1 82 ? -5.031 11.227 20.547 1 97.75 82 LYS B C 1
ATOM 2685 O O . LYS B 1 82 ? -5.375 11.734 21.625 1 97.75 82 LYS B O 1
ATOM 2690 N N . LEU B 1 83 ? -5.453 11.648 19.422 1 96.69 83 LEU B N 1
ATOM 2691 C CA . LEU B 1 83 ? -6.414 12.734 19.297 1 96.69 83 LEU B CA 1
ATOM 2692 C C . LEU B 1 83 ? -7.754 12.352 19.922 1 96.69 83 LEU B C 1
ATOM 2694 O O . LEU B 1 83 ? -8.367 13.156 20.625 1 96.69 83 LEU B O 1
ATOM 2698 N N . GLU B 1 84 ? -8.195 11.148 19.688 1 96.12 84 GLU B N 1
ATOM 2699 C CA . GLU B 1 84 ? -9.484 10.672 20.188 1 96.12 84 GLU B CA 1
ATOM 2700 C C . GLU B 1 84 ? -9.477 10.539 21.703 1 96.12 84 GLU B C 1
ATOM 2702 O O . GLU B 1 84 ? -10.5 10.758 22.359 1 96.12 84 GLU B O 1
ATOM 2707 N N . ASN B 1 85 ? -8.383 10.227 22.25 1 97.31 85 ASN B N 1
ATOM 2708 C CA . ASN B 1 85 ? -8.297 9.906 23.672 1 97.31 85 ASN B CA 1
ATOM 2709 C C . ASN B 1 85 ? -7.957 11.133 24.5 1 97.31 85 ASN B C 1
ATOM 2711 O O . ASN B 1 85 ? -7.961 11.078 25.734 1 97.31 85 ASN B O 1
ATOM 2715 N N . ASN B 1 86 ? -7.691 12.242 23.891 1 96.75 86 ASN B N 1
ATOM 2716 C CA . ASN B 1 86 ? -7.316 13.461 24.609 1 96.75 86 ASN B CA 1
ATOM 2717 C C . ASN B 1 86 ? -8.125 14.664 24.141 1 96.75 86 ASN B C 1
ATOM 2719 O O . ASN B 1 86 ? -7.699 15.391 23.234 1 96.75 86 ASN B O 1
ATOM 2723 N N . PRO B 1 87 ? -9.117 15.016 24.859 1 92.94 87 PRO B N 1
ATOM 2724 C CA . PRO B 1 87 ? -10.023 16.078 24.422 1 92.94 87 PRO B CA 1
ATOM 2725 C C . PRO B 1 87 ? -9.352 17.453 24.391 1 92.94 87 PRO B C 1
ATOM 2727 O O . PRO B 1 87 ? -9.883 18.391 23.812 1 92.94 87 PRO B O 1
ATOM 2730 N N . SER B 1 88 ? -8.25 17.641 25.031 1 93.62 88 SER B N 1
ATOM 2731 C CA . SER B 1 88 ? -7.562 18.922 25.062 1 93.62 88 SER B CA 1
ATOM 2732 C C . SER B 1 88 ? -6.773 19.156 23.781 1 93.62 88 SER B C 1
ATOM 2734 O O . SER B 1 88 ? -6.34 20.281 23.5 1 93.62 88 SER B O 1
ATOM 2736 N N . LEU B 1 89 ? -6.621 18.094 22.984 1 96 89 LEU B N 1
ATOM 2737 C CA . LEU B 1 89 ? -5.863 18.203 21.75 1 96 89 LEU B CA 1
ATOM 2738 C C . LEU B 1 89 ? -6.785 18.484 20.562 1 96 89 LEU B C 1
ATOM 2740 O O . LEU B 1 89 ? -7.969 18.141 20.594 1 96 89 LEU B O 1
ATOM 2744 N N . SER B 1 90 ? -6.242 19.172 19.609 1 95 90 SER B N 1
ATOM 2745 C CA . SER B 1 90 ? -6.871 19.344 18.297 1 95 90 SER B CA 1
ATOM 2746 C C . SER B 1 90 ? -6.023 18.734 17.188 1 95 90 SER B C 1
ATOM 2748 O O . SER B 1 90 ? -4.91 18.266 17.438 1 95 90 SER B O 1
ATOM 2750 N N . ILE B 1 91 ? -6.551 18.766 15.984 1 96 91 ILE B N 1
ATOM 2751 C CA . ILE B 1 91 ? -5.875 18.172 14.836 1 96 91 ILE B CA 1
ATOM 2752 C C . ILE B 1 91 ? -4.527 18.844 14.625 1 96 91 ILE B C 1
ATOM 2754 O O . ILE B 1 91 ? -3.58 18.234 14.133 1 96 91 ILE B O 1
ATOM 2758 N N . GLY B 1 92 ? -4.43 20.141 15.016 1 96.5 92 GLY B N 1
ATOM 2759 C CA . GLY B 1 92 ? -3.186 20.875 14.875 1 96.5 92 GLY B CA 1
ATOM 2760 C C . GLY B 1 92 ? -2.09 20.391 15.797 1 96.5 92 GLY B C 1
ATOM 2761 O O . GLY B 1 92 ? -0.92 20.734 15.625 1 96.5 92 GLY B O 1
ATOM 2762 N N . ASP B 1 93 ? -2.457 19.531 16.75 1 97.19 93 ASP B N 1
ATOM 2763 C CA . ASP B 1 93 ? -1.523 19.109 17.797 1 97.19 93 ASP B CA 1
ATOM 2764 C C . ASP B 1 93 ? -0.94 17.734 17.5 1 97.19 93 ASP B C 1
ATOM 2766 O O . ASP B 1 93 ? -0.081 17.25 18.234 1 97.19 93 ASP B O 1
ATOM 2770 N N . VAL B 1 94 ? -1.373 17.094 16.391 1 98 94 VAL B N 1
ATOM 2771 C CA . VAL B 1 94 ? -0.929 15.734 16.109 1 98 94 VAL B CA 1
ATOM 2772 C C . VAL B 1 94 ? -0.374 15.664 14.68 1 98 94 VAL B C 1
ATOM 2774 O O . VAL B 1 94 ? -0.627 16.547 13.867 1 98 94 VAL B O 1
ATOM 2777 N N . ILE B 1 95 ? 0.409 14.586 14.406 1 98.31 95 ILE B N 1
ATOM 2778 C CA . ILE B 1 95 ? 0.843 14.289 13.047 1 98.31 95 ILE B CA 1
ATOM 2779 C C . ILE B 1 95 ? -0.323 13.719 12.242 1 98.31 95 ILE B C 1
ATOM 2781 O O . ILE B 1 95 ? -1.018 12.812 12.711 1 98.31 95 ILE B O 1
ATOM 2785 N N . THR B 1 96 ? -0.615 14.273 11.148 1 98.38 96 THR B N 1
ATOM 2786 C CA . THR B 1 96 ? -1.53 13.602 10.227 1 98.38 96 THR B CA 1
ATOM 2787 C C . THR B 1 96 ? -0.77 12.984 9.062 1 98.38 96 THR B C 1
ATOM 2789 O O . THR B 1 96 ? 0.158 13.594 8.523 1 98.38 96 THR B O 1
ATOM 2792 N N . ILE B 1 97 ? -1.089 11.789 8.734 1 98.69 97 ILE B N 1
ATOM 2793 C CA . ILE B 1 97 ? -0.519 11.047 7.617 1 98.69 97 ILE B CA 1
ATOM 2794 C C . ILE B 1 97 ? -1.64 10.461 6.766 1 98.69 97 ILE B C 1
ATOM 2796 O O . ILE B 1 97 ? -2.527 9.773 7.281 1 98.69 97 ILE B O 1
ATOM 2800 N N . ASN B 1 98 ? -1.599 10.75 5.52 1 98.69 98 ASN B N 1
ATOM 2801 C CA . ASN B 1 98 ? -2.545 10.148 4.586 1 98.69 98 ASN B CA 1
ATOM 2802 C C . ASN B 1 98 ? -1.849 9.648 3.322 1 98.69 98 ASN B C 1
ATOM 2804 O O . ASN B 1 98 ? -1.045 10.375 2.729 1 98.69 98 ASN B O 1
ATOM 2808 N N . LEU B 1 99 ? -2.082 8.359 2.998 1 98.88 99 LEU B N 1
ATOM 2809 C CA . LEU B 1 99 ? -1.701 7.844 1.688 1 98.88 99 LEU B CA 1
ATOM 2810 C C . LEU B 1 99 ? -2.551 8.477 0.588 1 98.88 99 LEU B C 1
ATOM 2812 O O . LEU B 1 99 ? -3.768 8.281 0.553 1 98.88 99 LEU B O 1
ATOM 2816 N N . THR B 1 100 ? -1.874 9.156 -0.357 1 98.81 100 THR B N 1
ATOM 2817 C CA . THR B 1 100 ? -2.691 9.969 -1.248 1 98.81 100 THR B CA 1
ATOM 2818 C C . THR B 1 100 ? -2.521 9.523 -2.697 1 98.81 100 THR B C 1
ATOM 2820 O O . THR B 1 100 ? -3.346 9.852 -3.555 1 98.81 100 THR B O 1
ATOM 2823 N N . GLN B 1 101 ? -1.433 8.852 -3.01 1 98.88 101 GLN B N 1
ATOM 2824 C CA . GLN B 1 101 ? -1.267 8.32 -4.359 1 98.88 101 GLN B CA 1
ATOM 2825 C C . GLN B 1 101 ? -0.545 6.977 -4.332 1 98.88 101 GLN B C 1
ATOM 2827 O O . GLN B 1 101 ? 0.325 6.746 -3.492 1 98.88 101 GLN B O 1
ATOM 2832 N N . LEU B 1 102 ? -0.865 6.152 -5.227 1 98.75 102 LEU B N 1
ATOM 2833 C CA . LEU B 1 102 ? -0.239 4.867 -5.523 1 98.75 102 LEU B CA 1
ATOM 2834 C C . LEU B 1 102 ? 0.065 4.738 -7.012 1 98.75 102 LEU B C 1
ATOM 2836 O O . LEU B 1 102 ? -0.812 4.961 -7.848 1 98.75 102 LEU B O 1
ATOM 2840 N N . HIS B 1 103 ? 1.335 4.379 -7.309 1 98.56 103 HIS B N 1
ATOM 2841 C CA . HIS B 1 103 ? 1.714 4.238 -8.711 1 98.56 103 HIS B CA 1
ATOM 2842 C C . HIS B 1 103 ? 2.621 3.031 -8.922 1 98.56 103 HIS B C 1
ATOM 2844 O O . HIS B 1 103 ? 3.531 2.789 -8.125 1 98.56 103 HIS B O 1
ATOM 2850 N N . GLY B 1 104 ? 2.301 2.299 -10.016 1 98.62 104 GLY B N 1
ATOM 2851 C CA . GLY B 1 104 ? 3.266 1.31 -10.469 1 98.62 104 GLY B CA 1
ATOM 2852 C C . GLY B 1 104 ? 2.623 0.015 -10.93 1 98.62 104 GLY B C 1
ATOM 2853 O O . GLY B 1 104 ? 1.539 -0.345 -10.461 1 98.62 104 GLY B O 1
ATOM 2854 N N . GLY B 1 105 ? 3.318 -0.618 -11.812 1 97.75 105 GLY B N 1
ATOM 2855 C CA . GLY B 1 105 ? 2.865 -1.893 -12.352 1 97.75 105 GLY B CA 1
ATOM 2856 C C . GLY B 1 105 ? 2.121 -1.759 -13.664 1 97.75 105 GLY B C 1
ATOM 2857 O O . GLY B 1 105 ? 1.393 -0.787 -13.875 1 97.75 105 GLY B O 1
ATOM 2858 N N . VAL B 1 106 ? 2.326 -2.654 -14.562 1 96.56 106 VAL B N 1
ATOM 2859 C CA . VAL B 1 106 ? 1.714 -2.615 -15.883 1 96.56 106 VAL B CA 1
ATOM 2860 C C . VAL B 1 106 ? 0.85 -3.857 -16.094 1 96.56 106 VAL B C 1
ATOM 2862 O O . VAL B 1 106 ? -0.285 -3.758 -16.562 1 96.56 106 VAL B O 1
ATOM 2865 N N . GLN B 1 107 ? 1.364 -4.996 -15.773 1 97.56 107 GLN B N 1
ATOM 2866 C CA . GLN B 1 107 ? 0.66 -6.258 -15.992 1 97.56 107 GLN B CA 1
ATOM 2867 C C . GLN B 1 107 ? 0.424 -6.988 -14.672 1 97.56 107 GLN B C 1
ATOM 2869 O O . GLN B 1 107 ? 1.285 -6.98 -13.789 1 97.56 107 GLN B O 1
ATOM 2874 N N . SER B 1 108 ? -0.655 -7.645 -14.578 1 98.06 108 SER B N 1
ATOM 2875 C CA . SER B 1 108 ? -1.05 -8.305 -13.336 1 98.06 108 SER B CA 1
ATOM 2876 C C . SER B 1 108 ? -0.143 -9.5 -13.039 1 98.06 108 SER B C 1
ATOM 2878 O O . SER B 1 108 ? -0.068 -9.953 -11.891 1 98.06 108 SER B O 1
ATOM 2880 N N . ASN B 1 109 ? 0.586 -10.031 -14.062 1 97.06 109 ASN B N 1
ATOM 2881 C CA . ASN B 1 109 ? 1.395 -11.227 -13.828 1 97.06 109 ASN B CA 1
ATOM 2882 C C . ASN B 1 109 ? 2.883 -10.891 -13.773 1 97.06 109 ASN B C 1
ATOM 2884 O O . ASN B 1 109 ? 3.727 -11.789 -13.812 1 97.06 109 ASN B O 1
ATOM 2888 N N . VAL B 1 110 ? 3.211 -9.672 -13.711 1 97.69 110 VAL B N 1
ATOM 2889 C CA . VAL B 1 110 ? 4.609 -9.258 -13.719 1 97.69 110 VAL B CA 1
ATOM 2890 C C . VAL B 1 110 ? 4.914 -8.445 -12.461 1 97.69 110 VAL B C 1
ATOM 2892 O O . VAL B 1 110 ? 4.227 -7.469 -12.164 1 97.69 110 VAL B O 1
ATOM 2895 N N . ILE B 1 111 ? 5.871 -8.875 -11.727 1 98 111 ILE B N 1
ATOM 2896 C CA . ILE B 1 111 ? 6.398 -8.078 -10.625 1 98 111 ILE B CA 1
ATOM 2897 C C . ILE B 1 111 ? 7.035 -6.801 -11.172 1 98 111 ILE B C 1
ATOM 2899 O O . ILE B 1 111 ? 7.91 -6.863 -12.047 1 98 111 ILE B O 1
ATOM 2903 N N . PRO B 1 112 ? 6.621 -5.691 -10.766 1 98.25 112 PRO B N 1
ATOM 2904 C CA . PRO B 1 112 ? 7.109 -4.453 -11.375 1 98.25 112 PRO B CA 1
ATOM 2905 C C . PRO B 1 112 ? 8.5 -4.059 -10.883 1 98.25 112 PRO B C 1
ATOM 2907 O O . PRO B 1 112 ? 8.922 -4.484 -9.805 1 98.25 112 PRO B O 1
ATOM 2910 N N . PRO B 1 113 ? 9.219 -3.273 -11.641 1 98.19 113 PRO B N 1
ATOM 2911 C CA . PRO B 1 113 ? 10.555 -2.82 -11.234 1 98.19 113 PRO B CA 1
ATOM 2912 C C . PRO B 1 113 ? 10.508 -1.739 -10.156 1 98.19 113 PRO B C 1
ATOM 2914 O O . PRO B 1 113 ? 11.531 -1.44 -9.539 1 98.19 113 PRO B O 1
ATOM 2917 N N . GLU B 1 114 ? 9.297 -1.097 -10.008 1 98.62 114 GLU B N 1
ATOM 2918 C CA . GLU B 1 114 ? 9.211 -0.027 -9.023 1 98.62 114 GLU B CA 1
ATOM 2919 C C . GLU B 1 114 ? 7.754 0.261 -8.648 1 98.62 114 GLU B C 1
ATOM 2921 O O . GLU B 1 114 ? 6.863 0.162 -9.5 1 98.62 114 GLU B O 1
ATOM 2926 N N . PHE B 1 115 ? 7.562 0.617 -7.398 1 98.81 115 PHE B N 1
ATOM 2927 C CA . PHE B 1 115 ? 6.348 1.291 -6.945 1 98.81 115 PHE B CA 1
ATOM 2928 C C . PHE B 1 115 ? 6.676 2.66 -6.359 1 98.81 115 PHE B C 1
ATOM 2930 O O . PHE B 1 115 ? 7.77 2.869 -5.828 1 98.81 115 PHE B O 1
ATOM 2937 N N . VAL B 1 116 ? 5.777 3.574 -6.496 1 98.94 116 VAL B N 1
ATOM 2938 C CA . VAL B 1 116 ? 5.875 4.871 -5.832 1 98.94 116 VAL B CA 1
ATOM 2939 C C . VAL B 1 116 ? 4.633 5.105 -4.973 1 98.94 116 VAL B C 1
ATOM 2941 O O . VAL B 1 116 ? 3.504 4.938 -5.441 1 98.94 116 VAL B O 1
ATOM 2944 N N . VAL B 1 117 ? 4.863 5.449 -3.773 1 98.94 117 VAL B N 1
ATOM 2945 C CA . VAL B 1 117 ? 3.766 5.809 -2.883 1 98.94 117 VAL B CA 1
ATOM 2946 C C . VAL B 1 117 ? 3.945 7.242 -2.389 1 98.94 117 VAL B C 1
ATOM 2948 O O . VAL B 1 117 ? 5.07 7.684 -2.143 1 98.94 117 VAL B O 1
ATOM 2951 N N . VAL B 1 118 ? 2.852 7.93 -2.307 1 98.94 118 VAL B N 1
ATOM 2952 C CA . VAL B 1 118 ? 2.904 9.344 -1.957 1 98.94 118 VAL B CA 1
ATOM 2953 C C . VAL B 1 118 ? 2.092 9.594 -0.688 1 98.94 118 VAL B C 1
ATOM 2955 O O . VAL B 1 118 ? 0.991 9.055 -0.533 1 98.94 118 VAL B O 1
ATOM 2958 N N . PHE B 1 119 ? 2.641 10.398 0.183 1 98.94 119 PHE B N 1
ATOM 2959 C CA . PHE B 1 119 ? 1.988 10.695 1.451 1 98.94 119 PHE B CA 1
ATOM 2960 C C . PHE B 1 119 ? 1.897 12.203 1.671 1 98.94 119 PHE B C 1
ATOM 2962 O O . PHE B 1 119 ? 2.809 12.945 1.298 1 98.94 119 PHE B O 1
ATOM 2969 N N . ASP B 1 120 ? 0.818 12.633 2.184 1 98.69 120 ASP B N 1
ATOM 2970 C CA . ASP B 1 120 ? 0.674 13.93 2.836 1 98.69 120 ASP B CA 1
ATOM 2971 C C . ASP B 1 120 ? 0.901 13.82 4.34 1 98.69 120 ASP B C 1
ATOM 2973 O O . ASP B 1 120 ? 0.189 13.078 5.027 1 98.69 120 ASP B O 1
ATOM 2977 N N . CYS B 1 121 ? 1.865 14.5 4.789 1 98.62 121 CYS B N 1
ATOM 2978 C CA . CYS B 1 121 ? 2.199 14.5 6.207 1 98.62 121 CYS B CA 1
ATOM 2979 C C . CYS B 1 121 ? 2.256 15.93 6.75 1 98.62 121 CYS B C 1
ATOM 2981 O O . CYS B 1 121 ? 2.898 16.797 6.16 1 98.62 121 CYS B O 1
ATOM 2983 N N . ARG B 1 122 ? 1.507 16.188 7.84 1 98.31 122 ARG B N 1
ATOM 2984 C CA . ARG B 1 122 ? 1.569 17.469 8.523 1 98.31 122 ARG B CA 1
ATOM 2985 C C . ARG B 1 122 ? 2.172 17.328 9.922 1 98.31 122 ARG B C 1
ATOM 2987 O O . ARG B 1 122 ? 1.696 16.516 10.719 1 98.31 122 ARG B O 1
ATOM 2994 N N . LEU B 1 123 ? 3.172 18.109 10.172 1 98.25 123 LEU B N 1
ATOM 2995 C CA . LEU B 1 123 ? 3.91 18 11.43 1 98.25 123 LEU B CA 1
ATOM 2996 C C . LEU B 1 123 ? 3.531 19.141 12.383 1 98.25 123 LEU B C 1
ATOM 2998 O O . LEU B 1 123 ? 3.66 20.312 12.031 1 98.25 123 LEU B O 1
ATOM 3002 N N . PRO B 1 124 ? 3.033 18.781 13.547 1 97.56 124 PRO B N 1
ATOM 3003 C CA . PRO B 1 124 ? 2.812 19.828 14.539 1 97.56 124 PRO B CA 1
ATOM 3004 C C . PRO B 1 124 ? 4.113 20.484 15.008 1 97.56 124 PRO B C 1
ATOM 3006 O O . PRO B 1 124 ? 5.199 19.969 14.719 1 97.56 124 PRO B O 1
ATOM 3009 N N . VAL B 1 125 ? 3.975 21.562 15.727 1 96.5 125 VAL B N 1
ATOM 3010 C CA . VAL B 1 125 ? 5.125 22.375 16.109 1 96.5 125 VAL B CA 1
ATOM 3011 C C . VAL B 1 125 ? 5.941 21.641 17.172 1 96.5 125 VAL B C 1
ATOM 3013 O O . VAL B 1 125 ? 7.09 22 17.438 1 96.5 125 VAL B O 1
ATOM 3016 N N . THR B 1 126 ? 5.41 20.578 17.766 1 96.56 126 THR B N 1
ATOM 3017 C CA . THR B 1 126 ? 6.07 19.859 18.844 1 96.56 126 THR B CA 1
ATOM 3018 C C . THR B 1 126 ? 7.004 18.781 18.281 1 96.56 126 THR B C 1
ATOM 3020 O O . THR B 1 126 ? 7.766 18.172 19.031 1 96.56 126 THR B O 1
ATOM 3023 N N . VAL B 1 127 ? 6.973 18.547 16.984 1 97.31 127 VAL B N 1
ATOM 3024 C CA . VAL B 1 127 ? 7.766 17.484 16.375 1 97.31 127 VAL B CA 1
ATOM 3025 C C . VAL B 1 127 ? 9.031 18.078 15.766 1 97.31 127 VAL B C 1
ATOM 3027 O O . VAL B 1 127 ? 8.969 19.062 15.023 1 97.31 127 VAL B O 1
ATOM 3030 N N . SER B 1 128 ? 10.164 17.469 16.109 1 98.06 128 SER B N 1
ATOM 3031 C CA . SER B 1 128 ? 11.422 17.844 15.477 1 98.06 128 SER B CA 1
ATOM 3032 C C . SER B 1 128 ? 11.477 17.359 14.031 1 98.06 128 SER B C 1
ATOM 3034 O O . SER B 1 128 ? 11.352 16.172 13.766 1 98.06 128 SER B O 1
ATOM 3036 N N . HIS B 1 129 ? 11.711 18.297 13.086 1 98.31 129 HIS B N 1
ATOM 3037 C CA . HIS B 1 129 ? 11.812 17.938 11.68 1 98.31 129 HIS B CA 1
ATOM 3038 C C . HIS B 1 129 ? 12.992 17 11.438 1 98.31 129 HIS B C 1
ATOM 3040 O O . HIS B 1 129 ? 12.891 16.078 10.617 1 98.31 129 HIS B O 1
ATOM 3046 N N . GLU B 1 130 ? 14.07 17.266 12.125 1 98.25 130 GLU B N 1
ATOM 3047 C CA . GLU B 1 130 ? 15.242 16.406 12 1 98.25 130 GLU B CA 1
ATOM 3048 C C . GLU B 1 130 ? 14.938 14.984 12.461 1 98.25 130 GLU B C 1
ATOM 3050 O O . GLU B 1 130 ? 15.297 14.016 11.781 1 98.25 130 GLU B O 1
ATOM 3055 N N . ASP B 1 131 ? 14.289 14.875 13.609 1 98.44 131 ASP B N 1
ATOM 3056 C CA . ASP B 1 131 ? 13.93 13.555 14.125 1 98.44 131 ASP B CA 1
ATOM 3057 C C . ASP B 1 131 ? 12.984 12.828 13.172 1 98.44 131 ASP B C 1
ATOM 3059 O O . ASP B 1 131 ? 13.117 11.625 12.945 1 98.44 131 ASP B O 1
ATOM 3063 N N . TRP B 1 132 ? 12.039 13.562 12.672 1 98.56 132 TRP B N 1
ATOM 3064 C CA . TRP B 1 132 ? 11.078 12.977 11.742 1 98.56 132 TRP B CA 1
ATOM 3065 C C . TRP B 1 132 ? 11.766 12.484 10.477 1 98.56 132 TRP B C 1
ATOM 3067 O O . TRP B 1 132 ? 11.523 11.359 10.023 1 98.56 132 TRP B O 1
ATOM 3077 N N . GLU B 1 133 ? 12.602 13.32 9.93 1 98.5 133 GLU B N 1
ATOM 3078 C CA . GLU B 1 133 ? 13.328 12.938 8.727 1 98.5 133 GLU B CA 1
ATOM 3079 C C . GLU B 1 133 ? 14.195 11.703 8.969 1 98.5 133 GLU B C 1
ATOM 3081 O O . GLU B 1 133 ? 14.281 10.82 8.109 1 98.5 133 GLU B O 1
ATOM 3086 N N . ASN B 1 134 ? 14.859 11.688 10.102 1 98.62 134 ASN B N 1
ATOM 3087 C CA . ASN B 1 134 ? 15.672 10.531 10.453 1 98.62 134 ASN B CA 1
ATOM 3088 C C . ASN B 1 134 ? 14.836 9.266 10.555 1 98.62 134 ASN B C 1
ATOM 3090 O O . ASN B 1 134 ? 15.273 8.188 10.133 1 98.62 134 ASN B O 1
ATOM 3094 N N . THR B 1 135 ? 13.68 9.391 11.125 1 98.69 135 THR B N 1
ATOM 3095 C CA . THR B 1 135 ? 12.766 8.266 11.25 1 98.69 135 THR B CA 1
ATOM 3096 C C . THR B 1 135 ? 12.367 7.742 9.875 1 98.69 135 THR B C 1
ATOM 3098 O O . THR B 1 135 ? 12.422 6.539 9.617 1 98.69 135 THR B O 1
ATOM 3101 N N . LEU B 1 136 ? 11.969 8.641 8.969 1 98.62 136 LEU B N 1
ATOM 3102 C CA . LEU B 1 136 ? 11.594 8.258 7.609 1 98.62 136 LEU B CA 1
ATOM 3103 C C . LEU B 1 136 ? 12.742 7.551 6.902 1 98.62 136 LEU B C 1
ATOM 3105 O O . LEU B 1 136 ? 12.539 6.52 6.258 1 98.62 136 LEU B O 1
ATOM 3109 N N . ASN B 1 137 ? 13.898 8.117 7.043 1 98.56 137 ASN B N 1
ATOM 3110 C CA . ASN B 1 137 ? 15.07 7.531 6.406 1 98.56 137 ASN B CA 1
ATOM 3111 C C . ASN B 1 137 ? 15.383 6.145 6.965 1 98.56 137 ASN B C 1
ATOM 3113 O O . ASN B 1 137 ? 15.766 5.242 6.219 1 98.56 137 ASN B O 1
ATOM 3117 N N . GLN B 1 138 ? 15.289 6.031 8.258 1 98.75 138 GLN B N 1
ATOM 3118 C CA . GLN B 1 138 ? 15.523 4.734 8.891 1 98.75 138 GLN B CA 1
ATOM 3119 C C . GLN B 1 138 ? 14.531 3.689 8.383 1 98.75 138 GLN B C 1
ATOM 3121 O O . GLN B 1 138 ? 14.906 2.549 8.109 1 98.75 138 GLN B O 1
ATOM 3126 N N . TRP B 1 139 ? 13.242 4.051 8.32 1 98.81 139 TRP B N 1
ATOM 3127 C CA . TRP B 1 139 ? 12.234 3.135 7.812 1 98.81 139 TRP B CA 1
ATOM 3128 C C . TRP B 1 139 ? 12.539 2.729 6.375 1 98.81 139 TRP B C 1
ATOM 3130 O O . TRP B 1 139 ? 12.375 1.565 6 1 98.81 139 TRP B O 1
ATOM 3140 N N . CYS B 1 140 ? 12.977 3.691 5.543 1 98.62 140 CYS B N 1
ATOM 3141 C CA . CYS B 1 140 ? 13.336 3.387 4.164 1 98.62 140 CYS B CA 1
ATOM 3142 C C . CYS B 1 140 ? 14.508 2.406 4.113 1 98.62 140 CYS B C 1
ATOM 3144 O O . CYS B 1 140 ? 14.5 1.473 3.309 1 98.62 140 CYS B O 1
ATOM 3146 N N . LYS B 1 141 ? 15.477 2.652 4.992 1 98.38 141 LYS B N 1
ATOM 3147 C CA . LYS B 1 141 ? 16.625 1.755 5.051 1 98.38 141 LYS B CA 1
ATOM 3148 C C . LYS B 1 141 ? 16.203 0.346 5.461 1 98.38 141 LYS B C 1
ATOM 3150 O O . LYS B 1 141 ? 16.703 -0.64 4.906 1 98.38 141 LYS B O 1
ATOM 3155 N N . GLU B 1 142 ? 15.344 0.222 6.41 1 98.62 142 GLU B N 1
ATOM 3156 C CA . GLU B 1 142 ? 14.867 -1.064 6.906 1 98.62 142 GLU B CA 1
ATOM 3157 C C . GLU B 1 142 ? 14.031 -1.786 5.855 1 98.62 142 GLU B C 1
ATOM 3159 O O . GLU B 1 142 ? 14.016 -3.018 5.805 1 98.62 142 GLU B O 1
ATOM 3164 N N . ALA B 1 143 ? 13.312 -1.083 5.023 1 98.31 143 ALA B N 1
ATOM 3165 C CA . ALA B 1 143 ? 12.414 -1.653 4.023 1 98.31 143 ALA B CA 1
ATOM 3166 C C . ALA B 1 143 ? 13.203 -2.393 2.943 1 98.31 143 ALA B C 1
ATOM 3168 O O . ALA B 1 143 ? 12.727 -3.396 2.404 1 98.31 143 ALA B O 1
ATOM 3169 N N . GLY B 1 144 ? 14.406 -1.862 2.58 1 97.44 144 GLY B N 1
ATOM 3170 C CA . GLY B 1 144 ? 15.227 -2.496 1.562 1 97.44 144 GLY B CA 1
ATOM 3171 C C . GLY B 1 144 ? 16.156 -1.528 0.857 1 97.44 144 GLY B C 1
ATOM 3172 O O . GLY B 1 144 ? 16.125 -0.325 1.122 1 97.44 144 GLY B O 1
ATOM 3173 N N . SER B 1 145 ? 16.891 -2.062 -0.109 1 96.69 145 SER B N 1
ATOM 3174 C CA . SER B 1 145 ? 17.906 -1.266 -0.795 1 96.69 145 SER B CA 1
ATOM 3175 C C . SER B 1 145 ? 17.281 -0.424 -1.906 1 96.69 145 SER B C 1
ATOM 3177 O O . SER B 1 145 ? 16.297 -0.821 -2.512 1 96.69 145 SER B O 1
ATOM 3179 N N . GLY B 1 146 ? 17.875 0.775 -2.125 1 97.38 146 GLY B N 1
ATOM 3180 C CA . GLY B 1 146 ? 17.578 1.565 -3.309 1 97.38 146 GLY B CA 1
ATOM 3181 C C . GLY B 1 146 ? 16.391 2.488 -3.123 1 97.38 146 GLY B C 1
ATOM 3182 O O . GLY B 1 146 ? 16.047 3.248 -4.031 1 97.38 146 GLY B O 1
ATOM 3183 N N . ILE B 1 147 ? 15.758 2.496 -1.989 1 98.56 147 ILE B N 1
ATOM 3184 C CA . ILE B 1 147 ? 14.602 3.357 -1.748 1 98.56 147 ILE B CA 1
ATOM 3185 C C . ILE B 1 147 ? 15.055 4.812 -1.66 1 98.56 147 ILE B C 1
ATOM 3187 O O . ILE B 1 147 ? 16.078 5.113 -1.046 1 98.56 147 ILE B O 1
ATOM 3191 N N . SER B 1 148 ? 14.32 5.688 -2.297 1 98.5 148 SER B N 1
ATOM 3192 C CA . SER B 1 148 ? 14.594 7.117 -2.232 1 98.5 148 SER B CA 1
ATOM 3193 C C . SER B 1 148 ? 13.328 7.918 -1.957 1 98.5 148 SER B C 1
ATOM 3195 O O . SER B 1 148 ? 12.227 7.5 -2.332 1 98.5 148 SER B O 1
ATOM 3197 N N . ILE B 1 149 ? 13.531 9.023 -1.349 1 98.75 149 ILE B N 1
ATOM 3198 C CA . ILE B 1 149 ? 12.43 9.93 -1.039 1 98.75 149 ILE B CA 1
ATOM 3199 C C . ILE B 1 149 ? 12.562 11.203 -1.87 1 98.75 149 ILE B C 1
ATOM 3201 O O . ILE B 1 149 ? 13.609 11.852 -1.863 1 98.75 149 ILE B O 1
ATOM 3205 N N . GLU B 1 150 ? 11.562 11.484 -2.643 1 98.75 150 GLU B N 1
ATOM 3206 C CA . GLU B 1 150 ? 11.43 12.758 -3.34 1 98.75 150 GLU B CA 1
ATOM 3207 C C . GLU B 1 150 ? 10.43 13.672 -2.633 1 98.75 150 GLU B C 1
ATOM 3209 O O . GLU B 1 150 ? 9.25 13.344 -2.529 1 98.75 150 GLU B O 1
ATOM 3214 N N . TYR B 1 151 ? 10.852 14.82 -2.229 1 98.62 151 TYR B N 1
ATOM 3215 C CA . TYR B 1 151 ? 9.977 15.758 -1.533 1 98.62 151 TYR B CA 1
ATOM 3216 C C . TYR B 1 151 ? 9.352 16.75 -2.508 1 98.62 151 TYR B C 1
ATOM 3218 O O . TYR B 1 151 ? 10.055 17.578 -3.094 1 98.62 151 TYR B O 1
ATOM 3226 N N . GLU B 1 152 ? 8.164 16.609 -2.652 1 98.44 152 GLU B N 1
ATOM 3227 C CA . GLU B 1 152 ? 7.41 17.594 -3.406 1 98.44 152 GLU B CA 1
ATOM 3228 C C . GLU B 1 152 ? 7.266 18.891 -2.617 1 98.44 152 GLU B C 1
ATOM 3230 O O . GLU B 1 152 ? 7.348 19.984 -3.184 1 98.44 152 GLU B O 1
ATOM 3235 N N . GLN B 1 153 ? 6.961 18.797 -1.368 1 97.19 153 GLN B N 1
ATOM 3236 C CA . GLN B 1 153 ? 6.926 19.875 -0.398 1 97.19 153 GLN B CA 1
ATOM 3237 C C . GLN B 1 153 ? 7.559 19.453 0.925 1 97.19 153 GLN B C 1
ATOM 3239 O O . GLN B 1 153 ? 7.262 18.375 1.445 1 97.19 153 GLN B O 1
ATOM 3244 N N . LYS B 1 154 ? 8.445 20.25 1.387 1 97.75 154 LYS B N 1
ATOM 3245 C CA . LYS B 1 154 ? 9.117 20.047 2.666 1 97.75 154 LYS B CA 1
ATOM 3246 C C . LYS B 1 154 ? 9.297 21.375 3.406 1 97.75 154 LYS B C 1
ATOM 3248 O O . LYS B 1 154 ? 10.391 21.938 3.416 1 97.75 154 LYS B O 1
ATOM 3253 N N . GLN B 1 155 ? 8.188 21.828 4 1 96.25 155 GLN B N 1
ATOM 3254 C CA . GLN B 1 155 ? 8.211 23.094 4.703 1 96.25 155 GLN B CA 1
ATOM 3255 C C . GLN B 1 155 ? 9.141 23.047 5.906 1 96.25 155 GLN B C 1
ATOM 3257 O O . GLN B 1 155 ? 9.211 22.031 6.605 1 96.25 155 GLN B O 1
ATOM 3262 N N . PRO B 1 156 ? 9.844 24.094 6.098 1 95.25 156 PRO B N 1
ATOM 3263 C CA . PRO B 1 156 ? 10.742 24.125 7.254 1 95.25 156 PRO B CA 1
ATOM 3264 C C . PRO B 1 156 ? 10 24.328 8.57 1 95.25 156 PRO B C 1
ATOM 3266 O O . PRO B 1 156 ? 8.844 24.75 8.578 1 95.25 156 PRO B O 1
ATOM 3269 N N . GLN B 1 157 ? 10.688 23.938 9.578 1 95.25 157 GLN B N 1
ATOM 3270 C CA . GLN B 1 157 ? 10.172 24.234 10.914 1 95.25 157 GLN B CA 1
ATOM 3271 C C . GLN B 1 157 ? 10.258 25.734 11.219 1 95.25 157 GLN B C 1
ATOM 3273 O O . GLN B 1 157 ? 11.305 26.344 11.031 1 95.25 157 GLN B O 1
ATOM 3278 N N . VAL B 1 158 ? 9.133 26.312 11.625 1 94.5 158 VAL B N 1
ATOM 3279 C CA . VAL B 1 158 ? 9.07 27.734 11.953 1 94.5 158 VAL B CA 1
ATOM 3280 C C . VAL B 1 158 ? 8.641 27.922 13.406 1 94.5 158 VAL B C 1
ATOM 3282 O O . VAL B 1 158 ? 7.699 27.266 13.867 1 94.5 158 VAL B O 1
ATOM 3285 N N . GLU B 1 159 ? 9.367 28.781 14.078 1 94.69 159 GLU B N 1
ATOM 3286 C CA . GLU B 1 159 ? 9.008 29.047 15.469 1 94.69 159 GLU B CA 1
ATOM 3287 C C . GLU B 1 159 ? 7.617 29.672 15.562 1 94.69 159 GLU B C 1
ATOM 3289 O O . GLU B 1 159 ? 7.234 30.484 14.719 1 94.69 159 GLU B O 1
ATOM 3294 N N . VAL B 1 160 ? 6.973 29.328 16.578 1 97.38 160 VAL B N 1
ATOM 3295 C CA . VAL B 1 160 ? 5.633 29.875 16.781 1 97.38 160 VAL B CA 1
ATOM 3296 C C . VAL B 1 160 ? 5.719 31.281 17.359 1 97.38 160 VAL B C 1
ATOM 3298 O O . VAL B 1 160 ? 6.762 31.672 17.891 1 97.38 160 VAL B O 1
ATOM 3301 N N . THR B 1 161 ? 4.637 32.062 17.203 1 97.94 161 THR B N 1
ATOM 3302 C CA . THR B 1 161 ? 4.508 33.312 17.953 1 97.94 161 THR B CA 1
ATOM 3303 C C . THR B 1 161 ? 4.477 33.031 19.469 1 97.94 161 THR B C 1
ATOM 3305 O O . THR B 1 161 ? 3.629 32.281 19.938 1 97.94 161 THR B O 1
ATOM 3308 N N . LYS B 1 162 ? 5.363 33.688 20.188 1 97.5 162 LYS B N 1
ATOM 3309 C CA . LYS B 1 162 ? 5.426 33.469 21.625 1 97.5 162 LYS B CA 1
ATOM 3310 C C . LYS B 1 162 ? 4.211 34.062 22.328 1 97.5 162 LYS B C 1
ATOM 3312 O O . LYS B 1 162 ? 3.873 35.25 22.094 1 97.5 162 LYS B O 1
ATOM 3317 N N . LEU B 1 163 ? 3.615 33.188 23.125 1 97.88 163 LEU B N 1
ATOM 3318 C CA . LEU B 1 163 ? 2.457 33.656 23.875 1 97.88 163 LEU B CA 1
ATOM 3319 C C . LEU B 1 163 ? 2.801 33.781 25.359 1 97.88 163 LEU B C 1
ATOM 3321 O O . LEU B 1 163 ? 2.088 33.25 26.219 1 97.88 163 LEU B O 1
ATOM 3325 N N . ASP B 1 164 ? 3.9 34.438 25.594 1 96.88 164 ASP B N 1
ATOM 3326 C CA . ASP B 1 164 ? 4.324 34.719 26.969 1 96.88 164 ASP B CA 1
ATOM 3327 C C . ASP B 1 164 ? 4.738 36.156 27.125 1 96.88 164 ASP B C 1
ATOM 3329 O O . ASP B 1 164 ? 4.598 36.969 26.188 1 96.88 164 ASP B O 1
ATOM 3333 N N . ASN B 1 165 ? 5.199 36.5 28.234 1 96.44 165 ASN B N 1
ATOM 3334 C CA . ASN B 1 165 ? 5.406 37.906 28.594 1 96.44 165 ASN B CA 1
ATOM 3335 C C . ASN B 1 165 ? 6.555 38.531 27.812 1 96.44 165 ASN B C 1
ATOM 3337 O O . ASN B 1 165 ? 6.711 39.75 27.781 1 96.44 165 ASN B O 1
ATOM 3341 N N . SER B 1 166 ? 7.34 37.719 27.203 1 95.81 166 SER B N 1
ATOM 3342 C CA . SER B 1 166 ? 8.461 38.25 26.438 1 95.81 166 SER B CA 1
ATOM 3343 C C . SER B 1 166 ? 7.992 38.906 25.125 1 95.81 166 SER B C 1
ATOM 3345 O O . SER B 1 166 ? 8.742 39.625 24.469 1 95.81 166 SER B O 1
ATOM 3347 N N . ASN B 1 167 ? 6.781 38.625 24.719 1 96.56 167 ASN B N 1
ATOM 3348 C CA . ASN B 1 167 ? 6.188 39.188 23.5 1 96.56 167 ASN B CA 1
ATOM 3349 C C . ASN B 1 167 ? 5.227 40.344 23.828 1 96.56 167 ASN B C 1
ATOM 3351 O O . ASN B 1 167 ? 4.082 40.094 24.219 1 96.56 167 ASN B O 1
ATOM 3355 N N . VAL B 1 168 ? 5.625 41.531 23.516 1 96.5 168 VAL B N 1
ATOM 3356 C CA . VAL B 1 168 ? 4.859 42.688 23.875 1 96.5 168 VAL B CA 1
ATOM 3357 C C . VAL B 1 168 ? 3.523 42.688 23.141 1 96.5 168 VAL B C 1
ATOM 3359 O O . VAL B 1 168 ? 2.502 43.125 23.688 1 96.5 168 VAL B O 1
ATOM 3362 N N . PHE B 1 169 ? 3.553 42.219 21.969 1 97.12 169 PHE B N 1
ATOM 3363 C CA . PHE B 1 169 ? 2.326 42.188 21.172 1 97.12 169 PHE B CA 1
ATOM 3364 C C . PHE B 1 169 ? 1.326 41.188 21.75 1 97.12 169 PHE B C 1
ATOM 3366 O O . PHE B 1 169 ? 0.117 41.438 21.719 1 97.12 169 PHE B O 1
ATOM 3373 N N . TRP B 1 170 ? 1.788 40.125 22.281 1 97.62 170 TRP B N 1
ATOM 3374 C CA . TRP B 1 170 ? 0.897 39.188 22.938 1 97.62 170 TRP B CA 1
ATOM 3375 C C . TRP B 1 170 ? 0.296 39.812 24.203 1 97.62 170 TRP B C 1
ATOM 3377 O O . TRP B 1 170 ? -0.899 39.656 24.469 1 97.62 170 TRP B O 1
ATOM 3387 N N . ASN B 1 171 ? 1.134 40.469 24.906 1 97.19 171 ASN B N 1
ATOM 3388 C CA . ASN B 1 171 ? 0.646 41.094 26.125 1 97.19 171 ASN B CA 1
ATOM 3389 C C . ASN B 1 171 ? -0.508 42.062 25.828 1 97.19 171 ASN B C 1
ATOM 3391 O O . ASN B 1 171 ? -1.523 42.062 26.531 1 97.19 171 ASN B O 1
ATOM 3395 N N . VAL B 1 172 ? -0.285 42.781 24.812 1 97.31 172 VAL B N 1
ATOM 3396 C CA . VAL B 1 172 ? -1.297 43.781 24.438 1 97.31 172 VAL B CA 1
ATOM 3397 C C . VAL B 1 172 ? -2.543 43.062 23.906 1 97.31 172 VAL B C 1
ATOM 3399 O O . VAL B 1 172 ? -3.666 43.438 24.266 1 97.31 172 VAL B O 1
ATOM 3402 N N . PHE B 1 173 ? -2.355 42.094 23.078 1 97.69 173 PHE B N 1
ATOM 3403 C CA . PHE B 1 173 ? -3.465 41.312 22.547 1 97.69 173 PHE B CA 1
ATOM 3404 C C . PHE B 1 173 ? -4.297 40.719 23.672 1 97.69 173 PHE B C 1
ATOM 3406 O O . PHE B 1 173 ? -5.52 40.844 23.688 1 97.69 173 PHE B O 1
ATOM 3413 N N . LYS B 1 174 ? -3.621 40.094 24.578 1 97.94 174 LYS B N 1
ATOM 3414 C CA . LYS B 1 174 ? -4.277 39.406 25.703 1 97.94 174 LYS B CA 1
ATOM 3415 C C . LYS B 1 174 ? -5.027 40.406 26.578 1 97.94 174 LYS B C 1
ATOM 3417 O O . LYS B 1 174 ? -6.164 40.156 26.984 1 97.94 174 LYS B O 1
ATOM 3422 N N . GLU B 1 175 ? -4.402 41.5 26.844 1 97.25 175 GLU B N 1
ATOM 3423 C CA . GLU B 1 175 ? -5.039 42.531 27.656 1 97.25 175 GLU B CA 1
ATOM 3424 C C . GLU B 1 175 ? -6.316 43.031 26.984 1 97.25 175 GLU B C 1
ATOM 3426 O O . GLU B 1 175 ? -7.344 43.188 27.656 1 97.25 175 GLU B O 1
ATOM 3431 N N . SER B 1 176 ? -6.188 43.312 25.719 1 97.25 176 SER B N 1
ATOM 3432 C CA . SER B 1 176 ? -7.355 43.75 24.969 1 97.25 176 SER B CA 1
ATOM 3433 C C . SER B 1 176 ? -8.469 42.719 25 1 97.25 176 SER B C 1
ATOM 3435 O O . SER B 1 176 ? -9.641 43.062 25.203 1 97.25 176 SER B O 1
ATOM 3437 N N . ALA B 1 177 ? -8.117 41.531 24.797 1 97.69 177 ALA B N 1
ATOM 3438 C CA . ALA B 1 177 ? -9.094 40.438 24.812 1 97.69 177 ALA B CA 1
ATOM 3439 C C . ALA B 1 177 ? -9.75 40.312 26.188 1 97.69 177 ALA B C 1
ATOM 3441 O O . ALA B 1 177 ? -10.969 40.125 26.281 1 97.69 177 ALA B O 1
ATOM 3442 N N . ASP B 1 178 ? -8.938 40.469 27.203 1 97.56 178 ASP B N 1
ATOM 3443 C CA . ASP B 1 178 ? -9.445 40.375 28.562 1 97.56 178 ASP B CA 1
ATOM 3444 C C . ASP B 1 178 ? -10.422 41.531 28.844 1 97.56 178 ASP B C 1
ATOM 3446 O O . ASP B 1 178 ? -11.477 41.312 29.453 1 97.56 178 ASP B O 1
ATOM 3450 N N . GLN B 1 179 ? -10.086 42.656 28.438 1 97.56 179 GLN B N 1
ATOM 3451 C CA . GLN B 1 179 ? -10.93 43.844 28.656 1 97.56 179 GLN B CA 1
ATOM 3452 C C . GLN B 1 179 ? -12.273 43.656 27.953 1 97.56 179 GLN B C 1
ATOM 3454 O O . GLN B 1 179 ? -13.305 44.125 28.438 1 97.56 179 GLN B O 1
ATOM 3459 N N . LEU B 1 180 ? -12.203 43 26.859 1 97.38 180 LEU B N 1
ATOM 3460 C CA . LEU B 1 180 ? -13.406 42.812 26.062 1 97.38 180 LEU B CA 1
ATOM 3461 C C . LEU B 1 180 ? -14.156 41.562 26.516 1 97.38 180 LEU B C 1
ATOM 3463 O O . LEU B 1 180 ? -15.25 41.25 26.031 1 97.38 180 LEU B O 1
ATOM 3467 N N . GLY B 1 181 ? -13.531 40.844 27.406 1 97.12 181 GLY B N 1
ATOM 3468 C CA . GLY B 1 181 ? -14.148 39.625 27.938 1 97.12 181 GLY B CA 1
ATOM 3469 C C . GLY B 1 181 ? -14.117 38.469 26.953 1 97.12 181 GLY B C 1
ATOM 3470 O O . GLY B 1 181 ? -14.992 37.594 26.984 1 97.12 181 GLY B O 1
ATOM 3471 N N . LEU B 1 182 ? -13.195 38.469 26.031 1 97.56 182 LEU B N 1
ATOM 3472 C CA . LEU B 1 182 ? -13.109 37.375 25.047 1 97.56 182 LEU B CA 1
ATOM 3473 C C . LEU B 1 182 ? -12.484 36.125 25.656 1 97.56 182 LEU B C 1
ATOM 3475 O O . LEU B 1 182 ? -11.469 36.219 26.344 1 97.56 182 LEU B O 1
ATOM 3479 N N . LYS B 1 183 ? -13.102 35 25.453 1 97.25 183 LYS B N 1
ATOM 3480 C CA . LYS B 1 183 ? -12.531 33.719 25.828 1 97.25 183 LYS B CA 1
ATOM 3481 C C . LYS B 1 183 ? -11.703 33.156 24.672 1 97.25 183 LYS B C 1
ATOM 3483 O O . LYS B 1 183 ? -12.25 32.594 23.734 1 97.25 183 LYS B O 1
ATOM 3488 N N . LEU B 1 184 ? -10.422 33.156 24.828 1 97.12 184 LEU B N 1
ATOM 3489 C CA . LEU B 1 184 ? -9.516 32.719 23.766 1 97.12 184 LEU B CA 1
ATOM 3490 C C . LEU B 1 184 ? -9.125 31.25 23.938 1 97.12 184 LEU B C 1
ATOM 3492 O O . LEU B 1 184 ? -8.883 30.812 25.062 1 97.12 184 LEU B O 1
ATOM 3496 N N . ILE B 1 185 ? -9.125 30.5 22.891 1 96.38 185 ILE B N 1
ATOM 3497 C CA . ILE B 1 185 ? -8.508 29.172 22.828 1 96.38 185 ILE B CA 1
ATOM 3498 C C . ILE B 1 185 ? -7.316 29.219 21.875 1 96.38 185 ILE B C 1
ATOM 3500 O O . ILE B 1 185 ? -7.465 29.531 20.688 1 96.38 185 ILE B O 1
ATOM 3504 N N . LYS B 1 186 ? -6.133 28.984 22.375 1 97.12 186 LYS B N 1
ATOM 3505 C CA . LYS B 1 186 ? -4.902 28.984 21.594 1 97.12 186 LYS B CA 1
ATOM 3506 C C . LYS B 1 186 ? -4.727 27.656 20.859 1 97.12 186 LYS B C 1
ATOM 3508 O O . LYS B 1 186 ? -4.828 26.594 21.453 1 97.12 186 LYS B O 1
ATOM 3513 N N . ARG B 1 187 ? -4.52 27.781 19.578 1 96.12 187 ARG B N 1
ATOM 3514 C CA . ARG B 1 187 ? -4.426 26.562 18.766 1 96.12 187 ARG B CA 1
ATOM 3515 C C . ARG B 1 187 ? -3.332 26.688 17.719 1 96.12 187 ARG B C 1
ATOM 3517 O O . ARG B 1 187 ? -2.982 27.797 17.312 1 96.12 187 ARG B O 1
ATOM 3524 N N . ILE B 1 188 ? -2.785 25.516 17.391 1 96.44 188 ILE B N 1
ATOM 3525 C CA . ILE B 1 188 ? -1.973 25.422 16.188 1 96.44 188 ILE B CA 1
ATOM 3526 C C . ILE B 1 188 ? -2.875 25.203 14.977 1 96.44 188 ILE B C 1
ATOM 3528 O O . ILE B 1 188 ? -3.74 24.328 14.977 1 96.44 188 ILE B O 1
ATOM 3532 N N . PHE B 1 189 ? -2.674 26.016 13.977 1 94.5 189 PHE B N 1
ATOM 3533 C CA . PHE B 1 189 ? -3.488 25.906 12.773 1 94.5 189 PHE B CA 1
ATOM 3534 C C . PHE B 1 189 ? -3.158 24.625 12.016 1 94.5 189 PHE B C 1
ATOM 3536 O O . PHE B 1 189 ? -1.987 24.328 11.766 1 94.5 189 PHE B O 1
ATOM 3543 N N . PRO B 1 190 ? -4.145 23.828 11.602 1 90.94 190 PRO B N 1
ATOM 3544 C CA . PRO B 1 190 ? -3.898 22.531 10.969 1 90.94 190 PRO B CA 1
ATOM 3545 C C . PRO B 1 190 ? -3.299 22.656 9.57 1 90.94 190 PRO B C 1
ATOM 3547 O O . PRO B 1 190 ? -2.598 21.766 9.102 1 90.94 190 PRO B O 1
ATOM 3550 N N . GLY B 1 191 ? -3.621 23.703 8.898 1 86.94 191 GLY B N 1
ATOM 3551 C CA . GLY B 1 191 ? -3.109 23.922 7.551 1 86.94 191 GLY B CA 1
ATOM 3552 C C . GLY B 1 191 ? -1.943 24.891 7.512 1 86.94 191 GLY B C 1
ATOM 3553 O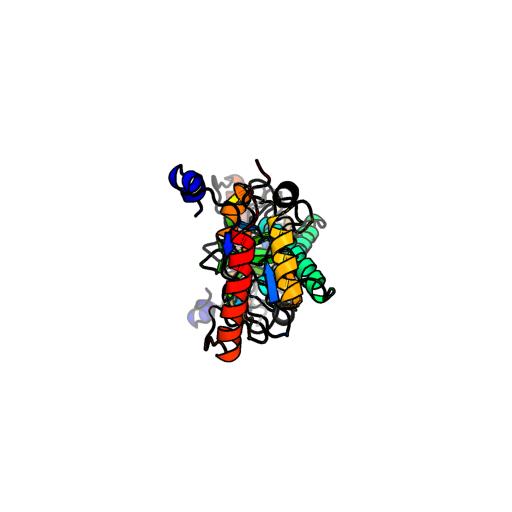 O . GLY B 1 191 ? -1.085 24.875 8.398 1 86.94 191 GLY B O 1
ATOM 3554 N N . GLY B 1 192 ? -1.805 25.5 6.41 1 85.44 192 GLY B N 1
ATOM 3555 C CA . GLY B 1 192 ? -0.761 26.484 6.23 1 85.44 192 GLY B CA 1
ATOM 3556 C C . GLY B 1 192 ? -1.302 27.859 5.898 1 85.44 192 GLY B C 1
ATOM 3557 O O . GLY B 1 192 ? -2.287 28 5.172 1 85.44 192 GLY B O 1
ATOM 3558 N N . THR B 1 193 ? -0.728 28.828 6.555 1 88.94 193 THR B N 1
ATOM 3559 C CA . THR B 1 193 ? -1.058 30.219 6.25 1 88.94 193 THR B CA 1
ATOM 3560 C C . THR B 1 193 ? 0.199 31.016 5.895 1 88.94 193 THR B C 1
ATOM 3562 O O . THR B 1 193 ? 1.316 30.516 6.07 1 88.94 193 THR B O 1
ATOM 3565 N N . ASP B 1 194 ? -0.05 32.188 5.371 1 93.31 194 ASP B N 1
ATOM 3566 C CA . ASP B 1 194 ? 1.079 33.031 5.039 1 93.31 194 ASP B CA 1
ATOM 3567 C C . ASP B 1 194 ? 1.785 33.531 6.301 1 93.31 194 ASP B C 1
ATOM 3569 O O . ASP B 1 194 ? 2.912 34.031 6.234 1 93.31 194 ASP B O 1
ATOM 3573 N N . SER B 1 195 ? 1.18 33.406 7.43 1 94.69 195 SER B N 1
ATOM 3574 C CA . SER B 1 195 ? 1.766 33.812 8.695 1 94.69 195 SER B CA 1
ATOM 3575 C C . SER B 1 195 ? 3.096 33.125 8.953 1 94.69 195 SER B C 1
ATOM 3577 O O . SER B 1 195 ? 3.967 33.656 9.641 1 94.69 195 SER B O 1
ATOM 3579 N N . ARG B 1 196 ? 3.223 31.906 8.375 1 94.44 196 ARG B N 1
ATOM 3580 C CA . ARG B 1 196 ? 4.453 31.172 8.609 1 94.44 196 ARG B CA 1
ATOM 3581 C C . ARG B 1 196 ? 5.66 31.906 8.047 1 94.44 196 ARG B C 1
ATOM 3583 O O . ARG B 1 196 ? 6.754 31.844 8.602 1 94.44 196 ARG B O 1
ATOM 3590 N N . TYR B 1 197 ? 5.465 32.656 6.973 1 95.25 197 TYR B N 1
ATOM 3591 C CA . TYR B 1 197 ? 6.562 33.406 6.363 1 95.25 197 TYR B CA 1
ATOM 3592 C C . TYR B 1 197 ? 6.957 34.594 7.223 1 95.25 197 TYR B C 1
ATOM 3594 O O . TYR B 1 197 ? 8.133 34.969 7.285 1 95.25 197 TYR B O 1
ATOM 3602 N N . LEU B 1 198 ? 5.996 35.219 7.836 1 96.12 198 LEU B N 1
ATOM 3603 C CA . LEU B 1 198 ? 6.27 36.344 8.75 1 96.12 198 LEU B CA 1
ATOM 3604 C C . LEU B 1 198 ? 6.996 35.844 10 1 96.12 198 LEU B C 1
ATOM 3606 O O . LEU B 1 198 ? 8 36.438 10.406 1 96.12 198 LEU B O 1
ATOM 3610 N N . ARG B 1 199 ? 6.496 34.812 10.5 1 96.12 199 ARG B N 1
ATOM 3611 C CA . ARG B 1 199 ? 7.133 34.25 11.688 1 96.12 199 ARG B CA 1
ATOM 3612 C C . ARG B 1 199 ? 8.562 33.781 11.383 1 96.12 199 ARG B C 1
ATOM 3614 O O . ARG B 1 199 ? 9.438 33.875 12.242 1 96.12 199 ARG B O 1
ATOM 3621 N N . ASP B 1 200 ? 8.734 33.344 10.188 1 94.75 200 ASP B N 1
ATOM 3622 C CA . ASP B 1 200 ? 10.047 32.844 9.773 1 94.75 200 ASP B CA 1
ATOM 3623 C C . ASP B 1 200 ? 11.086 33.969 9.836 1 94.75 200 ASP B C 1
ATOM 3625 O O . ASP B 1 200 ? 12.281 33.719 10.016 1 94.75 200 ASP B O 1
ATOM 3629 N N . VAL B 1 201 ? 10.68 35.25 9.68 1 94.62 201 VAL B N 1
ATOM 3630 C CA . VAL B 1 201 ? 11.625 36.344 9.719 1 94.62 201 VAL B CA 1
ATOM 3631 C C . VAL B 1 201 ? 11.523 37.062 11.062 1 94.62 201 VAL B C 1
ATOM 3633 O O . VAL B 1 201 ? 11.969 38.219 11.195 1 94.62 201 VAL B O 1
ATOM 3636 N N . GLY B 1 202 ? 10.812 36.469 12 1 94.25 202 GLY B N 1
ATOM 3637 C CA . GLY B 1 202 ? 10.852 36.938 13.375 1 94.25 202 GLY B CA 1
ATOM 3638 C C . GLY B 1 202 ? 9.695 37.844 13.727 1 94.25 202 GLY B C 1
ATOM 3639 O O . GLY B 1 202 ? 9.68 38.438 14.797 1 94.25 202 GLY B O 1
ATOM 3640 N N . ILE B 1 203 ? 8.742 38 12.867 1 95.69 203 ILE B N 1
ATOM 3641 C CA . ILE B 1 203 ? 7.605 38.875 13.125 1 95.69 203 ILE B CA 1
ATOM 3642 C C . ILE B 1 203 ? 6.453 38.062 13.703 1 95.69 203 ILE B C 1
ATOM 3644 O O . ILE B 1 203 ? 5.977 37.125 13.078 1 95.69 203 ILE B O 1
ATOM 3648 N N . PRO B 1 204 ? 6.07 38.406 14.922 1 97.06 204 PRO B N 1
ATOM 3649 C CA . PRO B 1 204 ? 4.918 37.688 15.469 1 97.06 204 PRO B CA 1
ATOM 3650 C C . PRO B 1 204 ? 3.66 37.875 14.617 1 97.06 204 PRO B C 1
ATOM 3652 O O . PRO B 1 204 ? 3.41 38.969 14.094 1 97.06 204 PRO B O 1
ATOM 3655 N N . ALA B 1 205 ? 2.93 36.781 14.492 1 97.38 205 ALA B N 1
ATOM 3656 C CA . ALA B 1 205 ? 1.694 36.75 13.711 1 97.38 205 ALA B CA 1
ATOM 3657 C C . ALA B 1 205 ? 0.591 36 14.453 1 97.38 205 ALA B C 1
ATOM 3659 O O . ALA B 1 205 ? 0.817 34.906 14.969 1 97.38 205 ALA B O 1
ATOM 3660 N N . PHE B 1 206 ? -0.614 36.625 14.547 1 97.62 206 PHE B N 1
ATOM 3661 C CA . PHE B 1 206 ? -1.779 36.031 15.195 1 97.62 206 PHE B CA 1
ATOM 3662 C C . PHE B 1 206 ? -2.887 35.75 14.18 1 97.62 206 PHE B C 1
ATOM 3664 O O . PHE B 1 206 ? -3.312 36.656 13.461 1 97.62 206 PHE B O 1
ATOM 3671 N N . GLY B 1 207 ? -3.283 34.469 14.133 1 96.69 207 GLY B N 1
ATOM 3672 C CA . GLY B 1 207 ? -4.508 34.188 13.414 1 96.69 207 GLY B CA 1
ATOM 3673 C C . GLY B 1 207 ? -5.754 34.312 14.266 1 96.69 207 GLY B C 1
ATOM 3674 O O . GLY B 1 207 ? -5.992 33.5 15.164 1 96.69 207 GLY B O 1
ATOM 3675 N N . PHE B 1 208 ? -6.5 35.344 13.938 1 96.88 208 PHE B N 1
ATOM 3676 C CA . PHE B 1 208 ? -7.645 35.625 14.789 1 96.88 208 PHE B CA 1
ATOM 3677 C C . PHE B 1 208 ? -8.773 36.281 13.992 1 96.88 208 PHE B C 1
ATOM 3679 O O . PHE B 1 208 ? -8.547 37.25 13.266 1 96.88 208 PHE B O 1
ATOM 3686 N N . SER B 1 209 ? -9.883 35.688 14.031 1 95 209 SER B N 1
ATOM 3687 C CA . SER B 1 209 ? -11.133 36.25 13.547 1 95 209 SER B CA 1
ATOM 3688 C C . SER B 1 209 ? -12.227 36.188 14.609 1 95 209 SER B C 1
ATOM 3690 O O . SER B 1 209 ? -12.508 35.094 15.141 1 95 209 SER B O 1
ATOM 3692 N N . PRO B 1 210 ? -12.797 37.312 14.961 1 95.44 210 PRO B N 1
ATOM 3693 C CA . PRO B 1 210 ? -13.812 37.312 16.016 1 95.44 210 PRO B CA 1
ATOM 3694 C C . PRO B 1 210 ? -15.148 36.75 15.562 1 95.44 210 PRO B C 1
ATOM 3696 O O . PRO B 1 210 ? -16.156 37.469 15.5 1 95.44 210 PRO B O 1
ATOM 3699 N N . MET B 1 211 ? -15.141 35.469 15.344 1 95.12 211 MET B N 1
ATOM 3700 C CA . MET B 1 211 ? -16.328 34.75 14.867 1 95.12 211 MET B CA 1
ATOM 3701 C C . MET B 1 211 ? -16.672 33.594 15.773 1 95.12 211 MET B C 1
ATOM 3703 O O . MET B 1 211 ? -16.594 32.406 15.367 1 95.12 211 MET B O 1
ATOM 3707 N N . ASN B 1 212 ? -17.156 33.938 16.969 1 95.31 212 ASN B N 1
ATOM 3708 C CA . ASN B 1 212 ? -17.656 32.906 17.859 1 95.31 212 ASN B CA 1
ATOM 3709 C C . ASN B 1 212 ? -19.094 32.531 17.516 1 95.31 212 ASN B C 1
ATOM 3711 O O . ASN B 1 212 ? -19.703 33.094 16.609 1 95.31 212 ASN B O 1
ATOM 3715 N N . LYS B 1 213 ? -19.594 31.422 18.094 1 95.62 213 LYS B N 1
ATOM 3716 C CA . LYS B 1 213 ? -20.953 30.938 17.891 1 95.62 213 LYS B CA 1
ATOM 3717 C C . LYS B 1 213 ? -21.281 30.828 16.391 1 95.62 213 LYS B C 1
ATOM 3719 O O . LYS B 1 213 ? -22.359 31.219 15.953 1 95.62 213 LYS B O 1
ATOM 3724 N N . THR B 1 214 ? -20.281 30.453 15.609 1 94.81 214 THR B N 1
ATOM 3725 C CA . THR B 1 214 ? -20.375 30.312 14.156 1 94.81 214 THR B CA 1
ATOM 3726 C C . THR B 1 214 ? -19.797 28.969 13.711 1 94.81 214 THR B C 1
ATOM 3728 O O . THR B 1 214 ? -18.672 28.625 14.062 1 94.81 214 THR B O 1
ATOM 3731 N N . PRO B 1 215 ? -20.625 28.25 13.031 1 91.44 215 PRO B N 1
ATOM 3732 C CA . PRO B 1 215 ? -20.094 26.969 12.539 1 91.44 215 PRO B CA 1
ATOM 3733 C C . PRO B 1 215 ? -18.906 27.156 11.594 1 91.44 215 PRO B C 1
ATOM 3735 O O . PRO B 1 215 ? -18.859 28.125 10.828 1 91.44 215 PRO B O 1
ATOM 3738 N N . VAL B 1 216 ? -17.969 26.219 11.641 1 87.19 216 VAL B N 1
ATOM 3739 C CA . VAL B 1 216 ? -16.828 26.25 10.727 1 87.19 216 VAL B CA 1
ATOM 3740 C C . VAL B 1 216 ? -17.25 25.703 9.367 1 87.19 216 VAL B C 1
ATOM 3742 O O . VAL B 1 216 ? -17.328 24.484 9.172 1 87.19 216 VAL B O 1
ATOM 3745 N N . LEU B 1 217 ? -17.484 26.5 8.453 1 79.81 217 LEU B N 1
ATOM 3746 C CA . LEU B 1 217 ? -17.953 26.094 7.129 1 79.81 217 LEU B CA 1
ATOM 3747 C C . LEU B 1 217 ? -17.031 26.656 6.043 1 79.81 217 LEU B C 1
ATOM 3749 O O . LEU B 1 217 ? -17.484 26.953 4.934 1 79.81 217 LEU B O 1
ATOM 3753 N N . LEU B 1 218 ? -15.766 26.875 6.43 1 70.75 218 LEU B N 1
ATOM 3754 C CA . LEU B 1 218 ? -14.805 27.375 5.449 1 70.75 218 LEU B CA 1
ATOM 3755 C C . LEU B 1 218 ? -14.664 26.406 4.281 1 70.75 218 LEU B C 1
ATOM 3757 O O . LEU B 1 218 ? -14.422 25.219 4.484 1 70.75 218 LEU B O 1
ATOM 3761 N N . HIS B 1 219 ? -14.875 26.859 3.012 1 64.88 219 HIS B N 1
ATOM 3762 C CA . HIS B 1 219 ? -14.766 26.094 1.782 1 64.88 219 HIS B CA 1
ATOM 3763 C C . HIS B 1 219 ? -15.883 25.062 1.675 1 64.88 219 HIS B C 1
ATOM 3765 O O . HIS B 1 219 ? -15.742 24.062 0.969 1 64.88 219 HIS B O 1
ATOM 3771 N N . ASP B 1 220 ? -16.812 25.234 2.441 1 73.44 220 ASP B N 1
ATOM 3772 C CA . ASP B 1 220 ? -17.969 24.359 2.404 1 73.44 220 ASP B CA 1
ATOM 3773 C C . ASP B 1 220 ? -19.188 25.078 1.807 1 73.44 220 ASP B C 1
ATOM 3775 O O . ASP B 1 220 ? -19.094 26.266 1.472 1 73.44 220 ASP B O 1
ATOM 3779 N N . HIS B 1 221 ? -20.156 24.328 1.685 1 77.06 221 HIS B N 1
ATOM 3780 C CA . HIS B 1 221 ? -21.391 24.906 1.176 1 77.06 221 HIS B CA 1
ATOM 3781 C C . HIS B 1 221 ? -22.109 25.688 2.264 1 77.06 221 HIS B C 1
ATOM 3783 O O . HIS B 1 221 ? -21.953 25.391 3.453 1 77.06 221 HIS B O 1
ATOM 3789 N N . ASP B 1 222 ? -22.781 26.812 1.934 1 86 222 ASP B N 1
ATOM 3790 C CA . ASP B 1 222 ? -23.703 27.562 2.777 1 86 222 ASP B CA 1
ATOM 3791 C C . ASP B 1 222 ? -22.969 28.281 3.902 1 86 222 ASP B C 1
ATOM 3793 O O . ASP B 1 222 ? -23.375 28.219 5.062 1 86 222 ASP B O 1
ATOM 3797 N N . GLU B 1 223 ? -21.797 28.797 3.521 1 84.5 223 GLU B N 1
ATOM 3798 C CA . GLU B 1 223 ? -21.078 29.625 4.484 1 84.5 223 GLU B CA 1
ATOM 3799 C C . GLU B 1 223 ? -21.906 30.844 4.883 1 84.5 223 GLU B C 1
ATOM 3801 O O . GLU B 1 223 ? -22.594 31.438 4.043 1 84.5 223 GLU B O 1
ATOM 3806 N N . PHE B 1 224 ? -21.953 31.078 6.207 1 88.94 224 PHE B N 1
ATOM 3807 C CA . PHE B 1 224 ? -22.688 32.25 6.684 1 88.94 224 PHE B CA 1
ATOM 3808 C C . PHE B 1 224 ? -22.016 32.812 7.93 1 88.94 224 PHE B C 1
ATOM 3810 O O . PHE B 1 224 ? -21.188 32.156 8.555 1 88.94 224 PHE B O 1
ATOM 3817 N N . LEU B 1 225 ? -22.375 34.125 8.203 1 91.12 225 LEU B N 1
ATOM 3818 C CA . LEU B 1 225 ? -21.984 34.812 9.422 1 91.12 225 LEU B CA 1
ATOM 3819 C C . LEU B 1 225 ? -23.125 35.656 9.945 1 91.12 225 LEU B C 1
ATOM 3821 O O . LEU B 1 225 ? -23.656 36.531 9.219 1 91.12 225 LEU B O 1
ATOM 3825 N N . ASN B 1 226 ? -23.484 35.375 11.211 1 93.75 226 ASN B N 1
ATOM 3826 C CA . ASN B 1 226 ? -24.547 36.188 11.82 1 93.75 226 ASN B CA 1
ATOM 3827 C C . ASN B 1 226 ? -24.188 37.656 11.867 1 93.75 226 ASN B C 1
ATOM 3829 O O . ASN B 1 226 ? -23.062 38.031 12.211 1 93.75 226 ASN B O 1
ATOM 3833 N N . VAL B 1 227 ? -25.156 38.562 11.641 1 96.06 227 VAL B N 1
ATOM 3834 C CA . VAL B 1 227 ? -24.938 40 11.555 1 96.06 227 VAL B CA 1
ATOM 3835 C C . VAL B 1 227 ? -24.453 40.531 12.906 1 96.06 227 VAL B C 1
ATOM 3837 O O . VAL B 1 227 ? -23.547 41.375 12.969 1 96.06 227 VAL B O 1
ATOM 3840 N N . ASP B 1 228 ? -25.047 40.062 13.977 1 96.44 228 ASP B N 1
ATOM 3841 C CA . ASP B 1 228 ? -24.656 40.531 15.305 1 96.44 228 ASP B CA 1
ATOM 3842 C C . ASP B 1 228 ? -23.203 40.156 15.609 1 96.44 228 ASP B C 1
ATOM 3844 O O . ASP B 1 228 ? -22.469 40.938 16.219 1 96.44 228 ASP B O 1
ATOM 3848 N N . ILE B 1 229 ? -22.891 39 15.203 1 96 229 ILE B N 1
ATOM 3849 C CA . ILE B 1 229 ? -21.516 38.531 15.414 1 96 229 ILE B CA 1
ATOM 3850 C C . ILE B 1 229 ? -20.547 39.375 14.578 1 96 229 ILE B C 1
ATOM 3852 O O . ILE B 1 229 ? -19.484 39.75 15.055 1 96 229 ILE B O 1
ATOM 3856 N N . PHE B 1 230 ? -20.906 39.656 13.359 1 95.94 230 PHE B N 1
ATOM 3857 C CA . PHE B 1 230 ? -20.109 40.469 12.469 1 95.94 230 PHE B CA 1
ATOM 3858 C C . PHE B 1 230 ? -19.875 41.844 13.062 1 95.94 230 PHE B C 1
ATOM 3860 O O . PHE B 1 230 ? -18.734 42.344 13.102 1 95.94 230 PHE B O 1
ATOM 3867 N N . LEU B 1 231 ? -20.922 42.438 13.547 1 97.19 231 LEU B N 1
ATOM 3868 C CA . LEU B 1 231 ? -20.844 43.812 14.094 1 97.19 231 LEU B CA 1
ATOM 3869 C C . LEU B 1 231 ? -20 43.812 15.367 1 97.19 231 LEU B C 1
ATOM 3871 O O . LEU B 1 231 ? -19.172 44.719 15.555 1 97.19 231 LEU B O 1
ATOM 3875 N N . LYS B 1 232 ? -20.281 42.844 16.188 1 96.69 232 LYS B N 1
ATOM 3876 C CA . LYS B 1 232 ? -19.453 42.719 17.391 1 96.69 232 LYS B CA 1
ATOM 3877 C C . LYS B 1 232 ? -17.984 42.531 17.016 1 96.69 232 LYS B C 1
ATOM 3879 O O . LYS B 1 232 ? -17.094 43.031 17.719 1 96.69 232 LYS B O 1
ATOM 3884 N N . GLY B 1 233 ? -17.766 41.781 15.969 1 96.88 233 GLY B N 1
ATOM 3885 C CA . GLY B 1 233 ? -16.406 41.562 15.492 1 96.88 233 GLY B CA 1
ATOM 3886 C C . GLY B 1 233 ? -15.703 42.844 15.078 1 96.88 233 GLY B C 1
ATOM 3887 O O . GLY B 1 233 ? -14.5 43 15.297 1 96.88 233 GLY B O 1
ATOM 3888 N N . ILE B 1 234 ? -16.422 43.719 14.5 1 96.94 234 ILE B N 1
ATOM 3889 C CA . ILE B 1 234 ? -15.859 45 14.117 1 96.94 234 ILE B CA 1
ATOM 3890 C C . ILE B 1 234 ? -15.391 45.75 15.359 1 96.94 234 ILE B C 1
ATOM 3892 O O . ILE B 1 234 ? -14.289 46.312 15.383 1 96.94 234 ILE B O 1
ATOM 3896 N N . ASP B 1 235 ? -16.266 45.781 16.375 1 97.38 235 ASP B N 1
ATOM 3897 C CA . ASP B 1 235 ? -15.898 46.438 17.625 1 97.38 235 ASP B CA 1
ATOM 3898 C C . ASP B 1 235 ? -14.625 45.812 18.234 1 97.38 235 ASP B C 1
ATOM 3900 O O . ASP B 1 235 ? -13.758 46.562 18.719 1 97.38 235 ASP B O 1
ATOM 3904 N N . ILE B 1 236 ? -14.578 44.531 18.203 1 97.69 236 ILE B N 1
ATOM 3905 C CA . ILE B 1 236 ? -13.422 43.812 18.734 1 97.69 236 ILE B CA 1
ATOM 3906 C C . ILE B 1 236 ? -12.164 44.219 17.969 1 97.69 236 ILE B C 1
ATOM 3908 O O . ILE B 1 236 ? -11.141 44.562 18.562 1 97.69 236 ILE B O 1
ATOM 3912 N N . TYR B 1 237 ? -12.25 44.25 16.641 1 97.44 237 TYR B N 1
ATOM 3913 C CA . TYR B 1 237 ? -11.102 44.594 15.805 1 97.44 237 TYR B CA 1
ATOM 3914 C C . TYR B 1 237 ? -10.672 46.031 16.047 1 97.44 237 TYR B C 1
ATOM 3916 O O . TYR B 1 237 ? -9.477 46.312 16.094 1 97.44 237 TYR B O 1
ATOM 3924 N N . CYS B 1 238 ? -11.602 46.906 16.156 1 97.38 238 CYS B N 1
ATOM 3925 C CA . CYS B 1 238 ? -11.273 48.312 16.375 1 97.38 238 CYS B CA 1
ATOM 3926 C C . CYS B 1 238 ? -10.445 48.469 17.641 1 97.38 238 CYS B C 1
ATOM 3928 O O . CYS B 1 238 ? -9.453 49.219 17.641 1 97.38 238 CYS B O 1
ATOM 3930 N N . LYS B 1 239 ? -10.914 47.812 18.656 1 97.25 239 LYS B N 1
ATOM 3931 C CA . LYS B 1 239 ? -10.188 47.875 19.922 1 97.25 239 LYS B CA 1
ATOM 3932 C C . LYS B 1 239 ? -8.82 47.219 19.812 1 97.25 239 LYS B C 1
ATOM 3934 O O . LYS B 1 239 ? -7.801 47.812 20.172 1 97.25 239 LYS B O 1
ATOM 3939 N N . LEU B 1 240 ? -8.797 46 19.297 1 96.69 240 LEU B N 1
ATOM 3940 C CA . LEU B 1 240 ? -7.578 45.219 19.219 1 96.69 240 LEU B CA 1
ATOM 3941 C C . LEU B 1 240 ? -6.531 45.875 18.344 1 96.69 240 LEU B C 1
ATOM 3943 O O . LEU B 1 240 ? -5.363 45.969 18.719 1 96.69 240 LEU B O 1
ATOM 3947 N N . ILE B 1 241 ? -6.941 46.344 17.172 1 95.88 241 ILE B N 1
ATOM 3948 C CA . ILE B 1 241 ? -6.016 46.969 16.219 1 95.88 241 ILE B CA 1
ATOM 3949 C C . ILE B 1 241 ? -5.465 48.25 16.797 1 95.88 241 ILE B C 1
ATOM 3951 O O . ILE B 1 241 ? -4.27 48.531 16.688 1 95.88 241 ILE B O 1
ATOM 3955 N N . ALA B 1 242 ? -6.297 49 17.406 1 96.12 242 ALA B N 1
ATOM 3956 C CA . ALA B 1 242 ? -5.848 50.25 18.031 1 96.12 242 ALA B CA 1
ATOM 3957 C C . ALA B 1 242 ? -4.805 49.969 19.109 1 96.12 242 ALA B C 1
ATOM 3959 O O . ALA B 1 242 ? -3.787 50.688 19.188 1 96.12 242 ALA B O 1
ATOM 3960 N N . ASP B 1 243 ? -5.125 49.031 19.938 1 96.38 243 ASP B N 1
ATOM 3961 C CA . ASP B 1 243 ? -4.207 48.719 21.016 1 96.38 243 ASP B CA 1
ATOM 3962 C C . ASP B 1 243 ? -2.873 48.188 20.484 1 96.38 243 ASP B C 1
ATOM 3964 O O . ASP B 1 243 ? -1.812 48.594 20.969 1 96.38 243 ASP B O 1
ATOM 3968 N N . LEU B 1 244 ? -2.875 47.344 19.453 1 95.56 244 LEU B N 1
ATOM 3969 C CA . LEU B 1 244 ? -1.666 46.781 18.891 1 95.56 244 LEU B CA 1
ATOM 3970 C C . LEU B 1 244 ? -0.841 47.812 18.156 1 95.56 244 LEU B C 1
ATOM 3972 O O . LEU B 1 244 ? 0.391 47.781 18.172 1 95.56 244 LEU B O 1
ATOM 3976 N N . ALA B 1 245 ? -1.523 48.719 17.547 1 93 245 ALA B N 1
ATOM 3977 C CA . ALA B 1 245 ? -0.844 49.75 16.781 1 93 245 ALA B CA 1
ATOM 3978 C C . ALA B 1 245 ? -0.166 50.75 17.688 1 93 245 ALA B C 1
ATOM 3980 O O . ALA B 1 245 ? 0.709 51.5 17.266 1 93 245 ALA B O 1
ATOM 3981 N N . ASN B 1 246 ? -0.527 50.812 18.938 1 91.88 246 ASN B N 1
ATOM 3982 C CA . ASN B 1 246 ? -0.003 51.812 19.859 1 91.88 246 ASN B CA 1
ATOM 3983 C C . ASN B 1 246 ? 1.027 51.219 20.812 1 91.88 246 ASN B C 1
ATOM 3985 O O . ASN B 1 246 ? 1.347 51.812 21.844 1 91.88 246 ASN B O 1
ATOM 3989 N N . VAL B 1 247 ? 1.397 50 20.484 1 88.81 247 VAL B N 1
ATOM 3990 C CA . VAL B 1 247 ? 2.475 49.438 21.281 1 88.81 247 VAL B CA 1
ATOM 3991 C C . VAL B 1 247 ? 3.744 50.25 21.109 1 88.81 247 VAL B C 1
ATOM 3993 O O . VAL B 1 247 ? 4.125 50.594 20 1 88.81 247 VAL B O 1
ATOM 3996 N N . GLU B 1 248 ? 4.109 50.938 22.219 1 74.25 248 GLU B N 1
ATOM 3997 C CA . GLU B 1 248 ? 5.316 51.75 22.203 1 74.25 248 GLU B CA 1
ATOM 3998 C C . GLU B 1 248 ? 6.543 50.938 21.828 1 74.25 248 GLU B C 1
ATOM 4000 O O . GLU B 1 248 ? 6.648 49.781 22.203 1 74.25 248 GLU B O 1
ATOM 4005 N N . ASP B 1 249 ? 7.234 51.312 20.734 1 58.53 249 ASP B N 1
ATOM 4006 C CA . ASP B 1 249 ? 8.477 50.688 20.297 1 58.53 249 ASP B CA 1
ATOM 4007 C C . ASP B 1 249 ? 9.445 50.469 21.453 1 58.53 249 ASP B C 1
ATOM 4009 O O . ASP B 1 249 ? 9.789 51.438 22.156 1 58.53 249 ASP B O 1
ATOM 4013 N N . LYS B 1 250 ? 9.203 49.438 22.266 1 49.47 250 LYS B N 1
ATOM 4014 C CA . LYS B 1 250 ? 10.227 49.25 23.281 1 49.47 250 LYS B CA 1
ATOM 4015 C C . LYS B 1 250 ? 11.578 48.938 22.656 1 49.47 250 LYS B C 1
ATOM 4017 O O . LYS B 1 250 ? 12.516 48.531 23.359 1 49.47 250 LYS B O 1
ATOM 4022 N N . THR B 1 251 ? 11.703 48.719 21.375 1 44 251 THR B N 1
ATOM 4023 C CA . THR B 1 251 ? 13.047 48.5 20.875 1 44 251 THR B CA 1
ATOM 4024 C C . THR B 1 251 ? 13.867 49.781 20.891 1 44 251 THR B C 1
ATOM 4026 O O . THR B 1 251 ? 15 49.812 20.422 1 44 251 THR B O 1
ATOM 4029 N N . GLY B 1 252 ? 13.211 50.906 21.359 1 35.03 252 GLY B N 1
ATOM 4030 C CA . GLY B 1 252 ? 14.219 51.969 21.406 1 35.03 252 GLY B CA 1
ATOM 4031 C C . GLY B 1 252 ? 15.234 51.75 22.516 1 35.03 252 GLY B C 1
ATOM 4032 O O . GLY B 1 252 ? 14.977 51.062 23.484 1 35.03 252 GLY B O 1
#